Protein AF-G2XR52-F1 (afdb_monomer_lite)

Sequence (546 aa):
MTPSVKWSLILARSWLENIRIEQNISEVIPERKASGWLASLTGTSASAENSAPSESFQTYQFRGRNETRQLAGLLHFAKKLKWPHLDELNAKVSSNDIYISDSIQNTPSTGTPMSASTQKTSYFMSQRPIPRRGLSRSTQRMSALINSSGWLSNSYISGLMLPGEGLSHFLISTLLENDDAAVEKLGDEANLYGGFVFGQRSFWSTACIIGRVLAAGRNSSECMGWISSDVKPRGISGEAWLTNEAIDATTEIPRILQKADVERDGSVIGGADPLSILPGDFVAVYDPPTLHPPSITFESLDLFAVDSDETTPTEEEPTPQTEITTVPSIKTYSAMMRFLLSLDGDDKKEINVALTHDVHFVTAHPCVKSHSIEVLKSPTSPLFQQNGDESGQIPNPNMGHPLHKAFTYAIIPLHHILTSPASKSLSSLLVSPPRSPVEGGYSATIQASTHTTTSNIPKVLVIDCASTMLPPSPLDETDVDLNVDAEGEIGIVERKKEFGSDAEMLVRALCAERGWNALISRRRRSCLACAIREAGAIGWGVVIRV

Secondary structure (DSSP, 8-state):
--HHHHHHHHHHHHHHHHEEEEEEE----------SGGGGG----------------EEEEEEESSHHHHHHHHHHHHHHHT-TTHHHHHHHHHHT--------S---TTSS---SS-SS--SS---PPPPPTTS-TTTTS--EETTSSSHHHHHHHHT---SSTHHHHHHHHHHHHT-HHHHHHH-SEE-TTSEEEETTEEEEETTSHHHHHHTTSTT-EEETTEEEESPPPBT--SSEEEEE--EES--SPPGGG-HHHHHHHHSTTTT--GGG--GGGEEE------SSPPEEEEEEEEEEE-----------PPPP--------PPPEEEEEEEEEEE-TTSPPEEEEEE--EE--EEEPPP-PPPS-------TTSHHHHH--S-------TT---EEETT-EEEE--HHHHHHS-TTS-HHHHHH-PPPPPSSSS-----EE-S--TTS-PPEEEEEE------PPPP--S----EEE-TT--EEE---------HHHHHHHHHHHHHT--EEEE-TTTS-HHHHHHHHHHHT--EEEE-

Radius of gyration: 28.71 Å; chains: 1; bounding box: 86×60×78 Å

Organism: Botryotinia fuckeliana (strain T4) (NCBI:txid999810)

pLDDT: mean 70.59, std 22.81, range [24.73, 97.12]

Structure (mmCIF, N/CA/C/O backbone):
data_AF-G2XR52-F1
#
_entry.id   AF-G2XR52-F1
#
loop_
_atom_site.group_PDB
_atom_site.id
_atom_site.type_symbol
_atom_site.label_atom_id
_atom_site.label_alt_id
_atom_site.label_comp_id
_atom_site.label_asym_id
_atom_site.label_entity_id
_atom_site.label_seq_id
_atom_site.pdbx_PDB_ins_code
_atom_site.Cartn_x
_atom_site.Cartn_y
_atom_site.Cartn_z
_atom_site.occupancy
_atom_site.B_iso_or_equiv
_atom_site.auth_seq_id
_atom_site.auth_comp_id
_atom_site.auth_asym_id
_atom_site.auth_atom_id
_atom_site.pdbx_PDB_model_num
ATOM 1 N N . MET A 1 1 ? -31.732 -12.726 -11.635 1.00 70.75 1 MET A N 1
ATOM 2 C CA . MET A 1 1 ? -31.763 -12.003 -10.340 1.00 70.75 1 MET A CA 1
ATOM 3 C C . MET A 1 1 ? -31.241 -10.594 -10.528 1.00 70.75 1 MET A C 1
ATOM 5 O O . MET A 1 1 ? -30.171 -10.437 -11.111 1.00 70.75 1 MET A O 1
ATOM 9 N N . THR A 1 2 ? -31.967 -9.597 -10.030 1.00 87.50 2 THR A N 1
ATOM 10 C CA . THR A 1 2 ? -31.482 -8.212 -9.960 1.00 87.50 2 THR A CA 1
ATOM 11 C C . THR A 1 2 ? -30.333 -8.096 -8.942 1.00 87.50 2 THR A C 1
ATOM 13 O O . THR A 1 2 ? -30.221 -8.951 -8.056 1.00 87.50 2 THR A O 1
ATOM 16 N N . PRO A 1 3 ? -29.466 -7.068 -9.033 1.00 79.12 3 PRO A N 1
ATOM 17 C CA . PRO A 1 3 ? -28.397 -6.841 -8.055 1.00 79.12 3 PRO A CA 1
ATOM 18 C C . PRO A 1 3 ? -28.908 -6.735 -6.614 1.00 79.12 3 PRO A C 1
ATOM 20 O O . PRO A 1 3 ? -28.321 -7.330 -5.719 1.00 79.12 3 PRO A O 1
ATOM 23 N N . SER A 1 4 ? -30.041 -6.056 -6.407 1.00 78.19 4 SER A N 1
ATOM 24 C CA . SER A 1 4 ? -30.694 -5.944 -5.096 1.00 78.19 4 SER A CA 1
ATOM 25 C C . SER A 1 4 ? -31.020 -7.320 -4.508 1.00 78.19 4 SER A C 1
ATOM 27 O O . SER A 1 4 ? -30.612 -7.616 -3.392 1.00 78.19 4 SER A O 1
ATOM 29 N N . VAL A 1 5 ? -31.635 -8.209 -5.295 1.00 83.81 5 VAL A N 1
ATOM 30 C CA . VAL A 1 5 ? -31.990 -9.555 -4.826 1.00 83.81 5 VAL A CA 1
ATOM 31 C C . VAL A 1 5 ? -30.742 -10.392 -4.516 1.00 83.81 5 VAL A C 1
ATOM 33 O O . VAL A 1 5 ? -30.744 -11.158 -3.557 1.00 83.81 5 VAL A O 1
ATOM 36 N N . LYS A 1 6 ? -29.642 -10.222 -5.266 1.00 82.94 6 LYS A N 1
ATOM 37 C CA . LYS A 1 6 ? -28.360 -10.878 -4.940 1.00 82.94 6 LYS A CA 1
ATOM 38 C C . LYS A 1 6 ? -27.809 -10.407 -3.595 1.00 82.94 6 LYS A C 1
ATOM 40 O O . LYS A 1 6 ? -27.413 -11.244 -2.791 1.00 82.94 6 LYS A O 1
ATOM 45 N N . TRP A 1 7 ? -27.818 -9.101 -3.339 1.00 79.62 7 TRP A N 1
ATOM 46 C CA . TRP A 1 7 ? -27.346 -8.541 -2.073 1.00 79.62 7 TRP A CA 1
ATOM 47 C C . TRP A 1 7 ? -28.211 -8.953 -0.886 1.00 79.62 7 TRP A C 1
ATOM 49 O O . TRP A 1 7 ? -27.663 -9.327 0.146 1.00 79.62 7 TRP A O 1
ATOM 59 N N . SER A 1 8 ? -29.536 -8.983 -1.042 1.00 83.50 8 SER A N 1
ATOM 60 C CA . SER A 1 8 ? -30.436 -9.501 -0.006 1.00 83.50 8 SER A CA 1
ATOM 61 C C . SER A 1 8 ? -30.152 -10.968 0.320 1.00 83.50 8 SER A C 1
ATOM 63 O O . SER A 1 8 ? -30.125 -11.327 1.494 1.00 83.50 8 SER A O 1
ATOM 65 N N . LEU A 1 9 ? -29.883 -11.813 -0.687 1.00 88.31 9 LEU A N 1
ATOM 66 C CA . LEU A 1 9 ? -29.498 -13.207 -0.438 1.00 88.31 9 LEU A CA 1
ATOM 67 C C . LEU A 1 9 ? -28.139 -13.328 0.258 1.00 88.31 9 LEU A C 1
ATOM 69 O O . LEU A 1 9 ? -27.997 -14.165 1.144 1.00 88.31 9 LEU A O 1
ATOM 73 N N . ILE A 1 10 ? -27.151 -12.511 -0.121 1.00 86.12 10 ILE A N 1
ATOM 74 C CA . ILE A 1 10 ? -25.840 -12.493 0.546 1.00 86.12 10 ILE A CA 1
ATOM 75 C C . ILE A 1 10 ? -26.006 -12.086 2.010 1.00 86.12 10 ILE A C 1
ATOM 77 O O . ILE A 1 10 ? -25.497 -12.779 2.881 1.00 86.12 10 ILE A O 1
ATOM 81 N N . LEU A 1 11 ? -26.765 -11.024 2.289 1.00 84.88 11 LEU A N 1
ATOM 82 C CA . LEU A 1 11 ? -27.032 -10.572 3.652 1.00 84.88 11 LEU A CA 1
ATOM 83 C C . LEU A 1 11 ? -27.743 -11.651 4.477 1.00 84.88 11 LEU A C 1
ATOM 85 O O . LEU A 1 11 ? -27.302 -11.963 5.580 1.00 84.88 11 LEU A O 1
ATOM 89 N N . ALA A 1 12 ? -28.806 -12.251 3.933 1.00 87.00 12 ALA A N 1
ATOM 90 C CA . ALA A 1 12 ? -29.543 -13.321 4.603 1.00 87.00 12 ALA A CA 1
ATOM 91 C C . ALA A 1 12 ? -28.641 -14.526 4.899 1.00 87.00 12 ALA A C 1
ATOM 93 O O . ALA A 1 12 ? -28.694 -15.088 5.991 1.00 87.00 12 ALA A O 1
ATOM 94 N N . ARG A 1 13 ? -27.770 -14.894 3.955 1.00 88.50 13 ARG A N 1
ATOM 95 C CA . ARG A 1 13 ? -26.786 -15.960 4.145 1.00 88.50 13 ARG A CA 1
ATOM 96 C C . ARG A 1 13 ? -25.768 -15.605 5.229 1.00 88.50 13 ARG A C 1
ATOM 98 O O . ARG A 1 13 ? -25.577 -16.407 6.135 1.00 88.50 13 ARG A O 1
ATOM 105 N N . SER A 1 14 ? -25.169 -14.415 5.179 1.00 85.31 14 SER A N 1
ATOM 106 C CA . SER A 1 14 ? -24.227 -13.946 6.203 1.00 85.31 14 SER A CA 1
ATOM 107 C C . SER A 1 14 ? -24.864 -13.937 7.593 1.00 85.31 14 SER A C 1
ATOM 109 O O . SER A 1 14 ? -24.228 -14.362 8.555 1.00 85.31 14 SER A O 1
ATOM 111 N N . TRP A 1 15 ? -26.126 -13.512 7.697 1.00 86.38 15 TRP A N 1
ATOM 112 C CA . TRP A 1 15 ? -26.891 -13.537 8.941 1.00 86.38 15 TRP A CA 1
ATOM 113 C C . TRP A 1 15 ? -27.105 -14.974 9.433 1.00 86.38 15 TRP A C 1
ATOM 115 O O . TRP A 1 15 ? -26.750 -15.300 10.562 1.00 86.38 15 TRP A O 1
ATOM 125 N N . LEU A 1 16 ? -27.594 -15.868 8.568 1.00 88.19 16 LEU A N 1
ATOM 126 C CA . LEU A 1 16 ? -27.840 -17.271 8.912 1.00 88.19 16 LEU A CA 1
ATOM 127 C C . LEU A 1 16 ? -26.572 -18.044 9.265 1.00 88.19 16 LEU A C 1
ATOM 129 O O . LEU A 1 16 ? -26.666 -19.007 10.020 1.00 88.19 16 LEU A O 1
ATOM 133 N N . GLU A 1 17 ? -25.417 -17.680 8.713 1.00 88.75 17 GLU A N 1
ATOM 134 C CA . GLU A 1 17 ? -24.132 -18.325 8.995 1.00 88.75 17 GLU A CA 1
ATOM 135 C C . GLU A 1 17 ? -23.504 -17.814 10.295 1.00 88.75 17 GLU A C 1
ATOM 137 O O . GLU A 1 17 ? -22.898 -18.609 11.017 1.00 88.75 17 GLU A O 1
ATOM 142 N N . ASN A 1 18 ? -23.673 -16.528 10.624 1.00 85.94 18 ASN A N 1
ATOM 143 C CA . ASN A 1 18 ? -22.926 -15.884 11.705 1.00 85.94 18 ASN A CA 1
ATOM 144 C C . ASN A 1 18 ? -23.754 -15.522 12.939 1.00 85.94 18 ASN A C 1
ATOM 146 O O . ASN A 1 18 ? -23.160 -15.351 13.997 1.00 85.94 18 ASN A O 1
ATOM 150 N N . ILE A 1 19 ? -25.085 -15.460 12.859 1.00 85.00 19 ILE A N 1
ATOM 151 C CA . ILE A 1 19 ? -25.936 -15.044 13.982 1.00 85.00 19 ILE A CA 1
ATOM 152 C C . ILE A 1 19 ? -26.713 -16.238 14.544 1.00 85.00 19 ILE A C 1
ATOM 154 O O . ILE A 1 19 ? -27.246 -17.088 13.821 1.00 85.00 19 ILE A O 1
ATOM 158 N N . ARG A 1 20 ? -26.749 -16.340 15.871 1.00 84.81 20 ARG A N 1
ATOM 159 C CA . ARG A 1 20 ? -27.613 -17.257 16.623 1.00 84.81 20 ARG A CA 1
ATOM 160 C C . ARG A 1 20 ? -28.596 -16.458 17.469 1.00 84.81 20 ARG A C 1
ATOM 162 O O . ARG A 1 20 ? -28.281 -15.354 17.900 1.00 84.81 20 ARG A O 1
ATOM 169 N N . ILE A 1 21 ? -29.771 -17.037 17.683 1.00 82.75 21 ILE A N 1
ATOM 170 C CA . ILE A 1 21 ? -30.800 -16.482 18.557 1.00 82.75 21 ILE A CA 1
ATOM 171 C C . ILE A 1 21 ? -30.798 -17.328 19.827 1.00 82.75 21 ILE A C 1
ATOM 173 O O . ILE A 1 21 ? -31.012 -18.538 19.758 1.00 82.75 21 ILE A O 1
ATOM 177 N N . GLU A 1 22 ? -30.520 -16.705 20.962 1.00 79.44 22 GLU A N 1
ATOM 178 C CA . GLU A 1 22 ? -30.627 -17.305 22.288 1.00 79.44 22 GLU A CA 1
ATOM 179 C C . GLU A 1 22 ? -31.930 -16.818 22.933 1.00 79.44 22 GLU A C 1
ATOM 181 O O . GLU A 1 22 ? -32.318 -15.663 22.784 1.00 79.44 22 GLU A O 1
ATOM 186 N N . GLN A 1 23 ? -32.651 -17.711 23.605 1.00 75.62 23 GLN A N 1
ATOM 187 C CA . GLN A 1 23 ? -33.900 -17.385 24.287 1.00 75.62 23 GLN A CA 1
ATOM 188 C C . GLN A 1 23 ? -33.631 -17.401 25.789 1.00 75.62 23 GLN A C 1
ATOM 190 O O . GLN A 1 23 ? -33.342 -18.462 26.341 1.00 75.62 23 GLN A O 1
ATOM 195 N N . ASN A 1 24 ? -33.722 -16.243 26.439 1.00 62.50 24 ASN A N 1
ATOM 196 C CA . ASN A 1 24 ? -33.614 -16.146 27.890 1.00 62.50 24 ASN A CA 1
ATOM 197 C C . ASN A 1 24 ? -35.012 -16.083 28.509 1.00 62.50 24 ASN A C 1
ATOM 199 O O . ASN A 1 24 ? -35.840 -15.242 28.153 1.00 62.50 24 ASN A O 1
ATOM 203 N N . ILE A 1 25 ? -35.269 -17.003 29.438 1.00 53.84 25 ILE A N 1
ATOM 204 C CA . ILE A 1 25 ? -36.443 -16.990 30.309 1.00 53.84 25 ILE A CA 1
ATOM 205 C C . ILE A 1 25 ? -35.952 -16.447 31.648 1.00 53.84 25 ILE A C 1
ATOM 207 O O . ILE A 1 25 ? -35.293 -17.160 32.402 1.00 53.84 25 ILE A O 1
ATOM 211 N N . SER A 1 26 ? -36.204 -15.171 31.918 1.00 52.06 26 SER A N 1
ATOM 212 C CA . SER A 1 26 ? -35.801 -14.560 33.184 1.00 52.06 26 SER A CA 1
ATOM 213 C C . SER A 1 26 ? -36.788 -14.947 34.289 1.00 52.06 26 SER A C 1
ATOM 215 O O . SER A 1 26 ? -37.904 -14.433 34.327 1.00 52.06 26 SER A O 1
ATOM 217 N N . GLU A 1 27 ? -36.382 -15.823 35.212 1.00 39.00 27 GLU A N 1
ATOM 218 C CA . GLU A 1 27 ? -36.979 -15.865 36.552 1.00 39.00 27 GLU A CA 1
ATOM 219 C C . GLU A 1 27 ? -36.412 -14.692 37.362 1.00 39.00 27 GLU A C 1
ATOM 221 O O . GLU A 1 27 ? -35.198 -14.500 37.444 1.00 39.00 27 GLU A O 1
ATOM 226 N N . VAL A 1 28 ? -37.290 -13.858 37.923 1.00 39.50 28 VAL A N 1
ATOM 227 C CA . VAL A 1 28 ? -36.902 -12.662 38.680 1.00 39.50 28 VAL A CA 1
ATOM 228 C C . VAL A 1 28 ? -36.190 -13.083 39.970 1.00 39.50 28 VAL A C 1
ATOM 230 O O . VAL A 1 28 ? -36.833 -13.449 40.950 1.00 39.50 28 VAL A O 1
ATOM 233 N N . ILE A 1 29 ? -34.861 -12.990 39.987 1.00 34.88 29 ILE A N 1
ATOM 234 C CA . ILE A 1 29 ? -34.048 -12.993 41.210 1.00 34.88 29 ILE A CA 1
ATOM 235 C C . ILE A 1 29 ? -33.383 -11.612 41.309 1.00 34.88 29 ILE A C 1
ATOM 237 O O . ILE A 1 29 ? -32.763 -11.177 40.334 1.00 34.88 29 ILE A O 1
ATOM 241 N N . PRO A 1 30 ? -33.503 -10.892 42.440 1.00 37.56 30 PRO A N 1
ATOM 242 C CA . PRO A 1 30 ? -32.928 -9.563 42.564 1.00 37.56 30 PRO A CA 1
ATOM 243 C C . PRO A 1 30 ? -31.399 -9.634 42.705 1.00 37.56 30 PRO A C 1
ATOM 245 O O . PRO A 1 30 ? -30.863 -10.331 43.561 1.00 37.56 30 PRO A O 1
ATOM 248 N N . GLU A 1 31 ? -30.743 -8.866 41.837 1.00 41.34 31 GLU A N 1
ATOM 249 C CA . GLU A 1 31 ? -29.370 -8.351 41.886 1.00 41.34 31 GLU A CA 1
ATOM 250 C C . GLU A 1 31 ? -28.187 -9.327 42.048 1.00 41.34 31 GLU A C 1
ATOM 252 O O . GLU A 1 31 ? -27.734 -9.672 43.138 1.00 41.34 31 GLU A O 1
ATOM 257 N N . ARG A 1 32 ? -27.486 -9.524 40.928 1.00 29.38 32 ARG A N 1
ATOM 258 C CA . ARG A 1 32 ? -26.063 -9.164 40.846 1.00 29.38 32 ARG A CA 1
ATOM 259 C C . ARG A 1 32 ? -25.880 -8.270 39.626 1.00 29.38 32 ARG A C 1
ATOM 261 O O . ARG A 1 32 ? -26.318 -8.641 38.542 1.00 29.38 32 ARG A O 1
ATOM 268 N N . LYS A 1 33 ? -25.229 -7.113 39.789 1.00 36.22 33 LYS A N 1
ATOM 269 C CA . LYS A 1 33 ? -24.709 -6.329 38.659 1.00 36.22 33 LYS A CA 1
ATOM 270 C C . LYS A 1 33 ? -23.810 -7.252 37.836 1.00 36.22 33 LYS A C 1
ATOM 272 O O . LYS A 1 33 ? -22.707 -7.573 38.270 1.00 36.22 33 LYS A O 1
ATOM 277 N N . ALA A 1 34 ? -24.293 -7.711 36.688 1.00 34.66 34 ALA A N 1
ATOM 278 C CA . ALA A 1 34 ? -23.449 -8.365 35.706 1.00 34.66 34 ALA A CA 1
ATOM 279 C C . ALA A 1 34 ? -22.608 -7.267 35.043 1.00 34.66 34 ALA A C 1
ATOM 281 O O . ALA A 1 34 ? -23.052 -6.610 34.109 1.00 34.66 34 ALA A O 1
ATOM 282 N N . SER A 1 35 ? -21.422 -7.005 35.589 1.00 39.59 35 SER A N 1
ATOM 283 C CA . SER A 1 35 ? -20.386 -6.244 34.894 1.00 39.59 35 SER A CA 1
ATOM 284 C C . SER A 1 35 ? -19.728 -7.179 33.879 1.00 39.59 35 SER A C 1
ATOM 286 O O . SER A 1 35 ? -19.023 -8.110 34.269 1.00 39.59 35 SER A O 1
ATOM 288 N N . GLY A 1 36 ? -20.038 -6.983 32.601 1.00 38.69 36 GLY A N 1
ATOM 289 C CA . GLY A 1 36 ? -19.433 -7.698 31.479 1.00 38.69 36 GLY A CA 1
ATOM 290 C C . GLY A 1 36 ? -20.277 -7.541 30.215 1.00 38.69 36 GLY A C 1
ATOM 291 O O . GLY A 1 36 ? -21.493 -7.385 30.300 1.00 38.69 36 GLY A O 1
ATOM 292 N N . TRP A 1 37 ? -19.656 -7.610 29.039 1.00 51.69 37 TRP A N 1
ATOM 293 C CA . TRP A 1 37 ? -20.277 -7.418 27.713 1.00 51.69 37 TRP A CA 1
ATOM 294 C C . TRP A 1 37 ? -21.573 -8.213 27.442 1.00 51.69 37 TRP A C 1
ATOM 296 O O . TRP A 1 37 ? -22.392 -7.791 26.630 1.00 51.69 37 TRP A O 1
ATOM 306 N N . LEU A 1 38 ? -21.808 -9.335 28.141 1.00 38.81 38 LEU A N 1
ATOM 307 C CA . LEU A 1 38 ? -23.074 -10.079 28.072 1.00 38.81 38 LEU A CA 1
ATOM 308 C C . LEU A 1 38 ? -24.272 -9.234 28.530 1.00 38.81 38 LEU A C 1
ATOM 310 O O . LEU A 1 38 ? -25.384 -9.492 28.078 1.00 38.81 38 LEU A O 1
ATOM 314 N N . ALA A 1 39 ? -24.046 -8.238 29.394 1.00 40.56 39 ALA A N 1
ATOM 315 C CA . ALA A 1 39 ? -25.048 -7.280 29.849 1.00 40.56 39 ALA A CA 1
ATOM 316 C C . ALA A 1 39 ? -25.360 -6.199 28.797 1.00 40.56 39 ALA A C 1
ATOM 318 O O . ALA A 1 39 ? -26.479 -5.709 28.759 1.00 40.56 39 ALA A O 1
ATOM 319 N N . SER A 1 40 ? -24.425 -5.883 27.898 1.00 41.00 40 SER A N 1
ATOM 320 C CA . SER A 1 40 ? -24.565 -4.835 26.866 1.00 41.00 40 SER A CA 1
ATOM 321 C C . SER A 1 40 ? -25.171 -5.350 25.549 1.00 41.00 40 SER A C 1
ATOM 323 O O . SER A 1 40 ? -25.030 -4.751 24.490 1.00 41.00 40 SER A O 1
ATOM 325 N N . LEU A 1 41 ? -25.772 -6.540 25.608 1.00 38.62 41 LEU A N 1
ATOM 326 C CA . LEU A 1 41 ? -26.621 -7.132 24.571 1.00 38.62 41 LEU A CA 1
ATOM 327 C C . LEU A 1 41 ? -28.065 -7.285 25.076 1.00 38.62 41 LEU A C 1
ATOM 329 O O . LEU A 1 41 ? -28.880 -7.951 24.432 1.00 38.62 41 LEU A O 1
ATOM 333 N N . THR A 1 42 ? -28.356 -6.797 26.288 1.00 44.31 42 THR A N 1
ATOM 334 C CA . THR A 1 42 ? -29.577 -7.169 27.012 1.00 44.31 42 THR A CA 1
ATOM 335 C C . THR A 1 42 ? -30.766 -6.289 26.697 1.00 44.31 42 THR A C 1
ATOM 337 O O . THR A 1 42 ? -31.868 -6.683 27.073 1.00 44.31 42 THR A O 1
ATOM 340 N N . GLY A 1 43 ? -30.602 -5.158 25.997 1.00 37.62 43 GLY A N 1
ATOM 341 C CA . GLY A 1 43 ? -31.727 -4.326 25.561 1.00 37.62 43 GLY A CA 1
ATOM 342 C C . GLY A 1 43 ? -32.784 -4.101 26.651 1.00 37.62 43 GLY A C 1
ATOM 343 O O . GLY A 1 43 ? -33.978 -4.058 26.350 1.00 37.62 43 GLY A O 1
ATOM 344 N N . THR A 1 44 ? -32.388 -4.042 27.930 1.00 35.88 44 THR A N 1
ATOM 345 C CA . THR A 1 44 ? -33.346 -3.933 29.029 1.00 35.88 44 THR A CA 1
ATOM 346 C C . THR A 1 44 ? -33.806 -2.489 29.122 1.00 35.88 44 THR A C 1
ATOM 348 O O . THR A 1 44 ? -33.178 -1.658 29.777 1.00 35.88 44 THR A O 1
ATOM 351 N N . SER A 1 45 ? -34.927 -2.184 28.476 1.00 32.16 45 SER A N 1
ATOM 352 C CA . SER A 1 45 ? -35.715 -0.991 28.756 1.00 32.16 45 SER A CA 1
ATOM 353 C C . SER A 1 45 ? -36.307 -1.111 30.163 1.00 32.16 45 SER A C 1
ATOM 355 O O . SER A 1 45 ? -37.414 -1.619 30.342 1.00 32.16 45 SER A O 1
ATOM 357 N N . ALA A 1 46 ? -35.585 -0.655 31.184 1.00 30.33 46 ALA A N 1
ATOM 358 C CA . ALA A 1 46 ? -36.197 -0.369 32.474 1.00 30.33 46 ALA A CA 1
ATOM 359 C C . ALA A 1 46 ? -36.924 0.984 32.380 1.00 30.33 46 ALA A C 1
ATOM 361 O O . ALA A 1 46 ? -36.455 2.000 32.887 1.00 30.33 46 ALA A O 1
ATOM 362 N N . SER A 1 47 ? -38.077 1.006 31.706 1.00 30.55 47 SER A N 1
ATOM 363 C CA . SER A 1 47 ? -39.078 2.049 31.928 1.00 30.55 47 SER A CA 1
ATOM 364 C C . SER A 1 47 ? -39.661 1.817 33.318 1.00 30.55 47 SER A C 1
ATOM 366 O O . SER A 1 47 ? -40.568 1.009 33.504 1.00 30.55 47 SER A O 1
ATOM 368 N N . ALA A 1 48 ? -39.083 2.472 34.319 1.00 33.28 48 ALA A N 1
ATOM 369 C CA . ALA A 1 48 ? -39.597 2.443 35.675 1.00 33.28 48 ALA A CA 1
ATOM 370 C C . ALA A 1 48 ? -40.797 3.392 35.802 1.00 33.28 48 ALA A C 1
ATOM 372 O O . ALA A 1 48 ? -40.647 4.485 36.330 1.00 33.28 48 ALA A O 1
ATOM 373 N N . GLU A 1 49 ? -41.984 2.963 35.361 1.00 32.38 49 GLU A N 1
ATOM 374 C CA . GLU A 1 49 ? -43.253 3.497 35.875 1.00 32.38 49 GLU A CA 1
ATOM 375 C C . GLU A 1 49 ? -44.287 2.370 36.091 1.00 32.38 49 GLU A C 1
ATOM 377 O O . GLU A 1 49 ? -44.856 1.814 35.160 1.00 32.38 49 GLU A O 1
ATOM 382 N N . ASN A 1 50 ? -44.496 2.065 37.378 1.00 33.84 50 ASN A N 1
ATOM 383 C CA . ASN A 1 50 ? -45.709 1.586 38.058 1.00 33.84 50 ASN A CA 1
ATOM 384 C C . ASN A 1 50 ? -46.471 0.314 37.590 1.00 33.84 50 ASN A C 1
ATOM 386 O O . ASN A 1 50 ? -47.363 0.346 36.754 1.00 33.84 50 ASN A O 1
ATOM 390 N N . SER A 1 51 ? -46.221 -0.763 38.357 1.00 40.56 51 SER A N 1
ATOM 391 C CA . SER A 1 51 ? -47.159 -1.746 38.961 1.00 40.56 51 SER A CA 1
ATOM 392 C C . SER A 1 51 ? -48.191 -2.537 38.121 1.00 40.56 51 SER A C 1
ATOM 394 O O . SER A 1 51 ? -49.249 -2.002 37.806 1.00 40.56 51 SER A O 1
ATOM 396 N N . ALA A 1 52 ? -47.970 -3.862 37.972 1.00 31.55 52 ALA A N 1
ATOM 397 C CA . ALA A 1 52 ? -48.941 -4.991 38.056 1.00 31.55 52 ALA A CA 1
ATOM 398 C C . ALA A 1 52 ? -48.220 -6.360 37.815 1.00 31.55 52 ALA A C 1
ATOM 400 O O . ALA A 1 52 ? -47.091 -6.340 37.327 1.00 31.55 52 ALA A O 1
ATOM 401 N N . PRO A 1 53 ? -48.773 -7.540 38.197 1.00 42.28 53 PRO A N 1
ATOM 402 C CA . PRO A 1 53 ? -47.978 -8.749 38.446 1.00 42.28 53 PRO A CA 1
ATOM 403 C C . PRO A 1 53 ? -47.664 -9.598 37.199 1.00 42.28 53 PRO A C 1
ATOM 405 O O . PRO A 1 53 ? -48.551 -9.965 36.439 1.00 42.28 53 PRO A O 1
ATOM 408 N N . SER A 1 54 ? -46.380 -9.959 37.095 1.00 48.78 54 SER A N 1
ATOM 409 C CA . SER A 1 54 ? -45.786 -11.173 36.505 1.00 48.78 54 SER A CA 1
ATOM 410 C C . SER A 1 54 ? -46.394 -11.749 35.214 1.00 48.78 54 SER A C 1
ATOM 412 O O . SER A 1 54 ? -47.104 -12.753 35.253 1.00 48.78 54 SER A O 1
ATOM 414 N N . GLU A 1 55 ? -45.958 -11.226 34.068 1.00 41.81 55 GLU A N 1
ATOM 415 C CA . GLU A 1 55 ? -45.797 -12.030 32.852 1.00 41.81 55 GLU A CA 1
ATOM 416 C C . GLU A 1 55 ? -44.299 -12.255 32.616 1.00 41.81 55 GLU A C 1
ATOM 418 O O . GLU A 1 55 ? -43.495 -11.323 32.665 1.00 41.81 55 GLU A O 1
ATOM 423 N N . SER A 1 56 ? -43.898 -13.510 32.413 1.00 46.41 56 SER A N 1
ATOM 424 C CA . SER A 1 56 ? -42.533 -13.853 32.020 1.00 46.41 56 SER A CA 1
ATOM 425 C C . SER A 1 56 ? -42.280 -13.319 30.609 1.00 46.41 56 SER A C 1
ATOM 427 O O . SER A 1 56 ? -42.697 -13.940 29.629 1.00 46.41 56 SER A O 1
ATOM 429 N N . PHE A 1 57 ? -41.620 -12.169 30.484 1.00 51.06 57 PHE A N 1
ATOM 430 C CA . PHE A 1 57 ? -41.198 -11.669 29.180 1.00 51.06 57 PHE A CA 1
ATOM 431 C C . PHE A 1 57 ? -40.088 -12.566 28.640 1.00 51.06 57 PHE A C 1
ATOM 433 O O . PHE A 1 57 ? -39.038 -12.744 29.257 1.00 51.06 57 PHE A O 1
ATOM 440 N N . GLN A 1 58 ? -40.352 -13.172 27.490 1.00 58.41 58 GLN A N 1
ATOM 441 C CA . GLN A 1 58 ? -39.387 -14.002 26.798 1.00 58.41 58 GLN A CA 1
ATOM 442 C C . GLN A 1 58 ? -38.485 -13.093 25.965 1.00 58.41 58 GLN A C 1
ATOM 444 O O . GLN A 1 58 ? -38.908 -12.565 24.936 1.00 58.41 58 GLN A O 1
ATOM 449 N N . THR A 1 59 ? -37.253 -12.887 26.422 1.00 66.88 59 THR A N 1
ATOM 450 C CA . THR A 1 59 ? -36.299 -12.015 25.730 1.00 66.88 59 THR A CA 1
ATOM 451 C C . THR A 1 59 ? -35.457 -12.854 24.773 1.00 66.88 59 THR A C 1
ATOM 453 O O . THR A 1 59 ? -34.782 -13.802 25.180 1.00 66.88 59 THR A O 1
ATOM 456 N N . TYR A 1 60 ? -35.504 -12.515 23.484 1.00 69.25 60 TYR A N 1
ATOM 457 C CA . TYR A 1 60 ? -34.644 -13.107 22.459 1.00 69.25 60 TYR A CA 1
ATOM 458 C C . TYR A 1 60 ? -33.375 -12.269 22.304 1.00 69.25 60 TYR A C 1
ATOM 460 O O . TYR A 1 60 ? -33.450 -11.057 22.117 1.00 69.25 60 TYR A O 1
ATOM 468 N N . GLN A 1 61 ? -32.219 -12.921 22.348 1.00 67.62 61 GLN A N 1
ATOM 469 C CA . GLN A 1 61 ? -30.904 -12.302 22.235 1.00 67.62 61 GLN A CA 1
ATOM 470 C C . GLN A 1 61 ? -30.225 -12.749 20.941 1.00 67.62 61 GLN A C 1
ATOM 472 O O . GLN A 1 61 ? -30.117 -13.942 20.658 1.00 67.62 61 GLN A O 1
ATOM 477 N N . PHE A 1 62 ? -29.744 -11.794 20.148 1.00 72.94 62 PHE A N 1
ATOM 478 C CA . PHE A 1 62 ? -28.939 -12.082 18.964 1.00 72.94 62 PHE A CA 1
ATOM 479 C C . PHE A 1 62 ? -27.468 -12.097 19.348 1.00 72.94 62 PHE A C 1
ATOM 481 O O . PHE A 1 62 ? -26.971 -11.153 19.958 1.00 72.94 62 PHE A O 1
ATOM 488 N N . ARG A 1 63 ? -26.764 -13.165 18.979 1.00 72.88 63 ARG A N 1
ATOM 489 C CA . ARG A 1 63 ? -25.362 -13.347 19.340 1.00 72.88 63 ARG A CA 1
ATOM 490 C C . ARG A 1 63 ? -24.531 -13.809 18.150 1.00 72.88 63 ARG A C 1
ATOM 492 O O . ARG A 1 63 ? -25.022 -14.560 17.301 1.00 72.88 63 ARG A O 1
ATOM 499 N N . GLY A 1 64 ? -23.274 -13.379 18.083 1.00 82.50 64 GLY A N 1
ATOM 500 C CA . GLY A 1 64 ? -22.336 -13.869 17.081 1.00 82.50 64 GLY A CA 1
ATOM 501 C C . GLY A 1 64 ? -21.983 -15.329 17.360 1.00 82.50 64 GLY A C 1
ATOM 502 O O . GLY A 1 64 ? -21.734 -15.731 18.494 1.00 82.50 64 GLY A O 1
ATOM 503 N N . ARG A 1 65 ? -21.947 -16.168 16.328 1.00 85.56 65 ARG A N 1
ATOM 504 C CA . ARG A 1 65 ? -21.542 -17.577 16.461 1.00 85.56 65 ARG A CA 1
ATOM 505 C C . ARG A 1 65 ? -20.036 -17.747 16.606 1.00 85.56 65 ARG A C 1
ATOM 507 O O . ARG A 1 65 ? -19.590 -18.724 17.190 1.00 85.56 65 ARG A O 1
ATOM 514 N N . ASN A 1 66 ? -19.264 -16.815 16.047 1.00 87.94 66 ASN A N 1
ATOM 515 C CA . ASN A 1 66 ? -17.812 -16.919 15.901 1.00 87.94 66 ASN A CA 1
ATOM 516 C C . ASN A 1 66 ? -17.060 -15.820 16.673 1.00 87.94 66 ASN A C 1
ATOM 518 O O . ASN A 1 66 ? -15.981 -15.412 16.251 1.00 87.94 66 ASN A O 1
ATOM 522 N N . GLU A 1 67 ? -17.611 -15.332 17.785 1.00 84.81 67 GLU A N 1
ATOM 523 C CA . GLU A 1 67 ? -17.084 -14.184 18.544 1.00 84.81 67 GLU A CA 1
ATOM 524 C C . GLU A 1 67 ? -15.624 -14.373 18.954 1.00 84.81 67 GLU A C 1
ATOM 526 O O . GLU A 1 67 ? -14.789 -13.530 18.650 1.00 84.81 67 GLU A O 1
ATOM 531 N N . THR A 1 68 ? -15.271 -15.526 19.531 1.00 87.75 68 THR A N 1
ATOM 532 C CA . THR A 1 68 ? -13.884 -15.839 19.915 1.00 87.75 68 THR A CA 1
ATOM 533 C C . THR A 1 68 ? -12.917 -15.723 18.735 1.00 87.75 68 THR A C 1
ATOM 535 O O . THR A 1 68 ? -11.801 -15.232 18.889 1.00 87.75 68 THR A O 1
ATOM 538 N N . ARG A 1 69 ? -13.350 -16.127 17.532 1.00 90.38 69 ARG A N 1
ATOM 539 C CA . ARG A 1 69 ? -12.548 -15.991 16.310 1.00 90.38 69 ARG A CA 1
ATOM 540 C C . ARG A 1 69 ? -12.401 -14.524 15.903 1.00 90.38 69 ARG A C 1
ATOM 542 O O . ARG A 1 69 ? -11.310 -14.135 15.499 1.00 90.38 69 ARG A O 1
ATOM 549 N N . GLN A 1 70 ? -13.462 -13.723 16.020 1.00 90.50 70 GLN A N 1
ATOM 550 C CA . GLN A 1 70 ? -13.404 -12.289 15.717 1.00 90.50 70 GLN A CA 1
ATOM 551 C C . GLN A 1 70 ? -12.506 -11.543 16.704 1.00 90.50 70 GLN A C 1
ATOM 553 O O . GLN A 1 70 ? -11.667 -10.750 16.283 1.00 90.50 70 GLN A O 1
ATOM 558 N N . LEU A 1 71 ? -12.591 -11.860 17.995 1.00 90.69 71 LEU A N 1
ATOM 559 C CA . LEU A 1 71 ? -11.720 -11.293 19.025 1.00 90.69 71 LEU A CA 1
ATOM 560 C C . LEU A 1 71 ? -10.253 -11.664 18.805 1.00 90.69 71 LEU A C 1
ATOM 562 O O . LEU A 1 71 ? -9.387 -10.792 18.829 1.00 90.69 71 LEU A O 1
ATOM 566 N N . ALA A 1 72 ? -9.967 -12.928 18.482 1.00 92.62 72 ALA A N 1
ATOM 567 C CA . ALA A 1 72 ? -8.621 -13.344 18.096 1.00 92.62 72 ALA A CA 1
ATOM 568 C C . ALA A 1 72 ? -8.120 -12.593 16.846 1.00 92.62 72 ALA A C 1
ATOM 570 O O . ALA A 1 72 ? -6.953 -12.202 16.781 1.00 92.62 72 ALA A O 1
ATOM 571 N N . GLY A 1 73 ? -9.002 -12.352 15.870 1.00 93.75 73 GLY A N 1
ATOM 572 C CA . GLY A 1 73 ? -8.712 -11.533 14.692 1.00 93.75 73 GLY A CA 1
ATOM 573 C C . GLY A 1 73 ? -8.400 -10.074 15.036 1.00 93.75 73 GLY A C 1
ATOM 574 O O . GLY A 1 73 ? -7.429 -9.528 14.513 1.00 93.75 73 GLY A O 1
ATOM 575 N N . LEU A 1 74 ? -9.152 -9.471 15.963 1.00 93.88 74 LEU A N 1
ATOM 576 C CA . LEU A 1 74 ? -8.945 -8.096 16.428 1.00 93.88 74 LEU A CA 1
ATOM 577 C C . LEU A 1 74 ? -7.600 -7.954 17.144 1.00 93.88 74 LEU A C 1
ATOM 579 O O . LEU A 1 74 ? -6.827 -7.049 16.836 1.00 93.88 74 LEU A O 1
ATOM 583 N N . LEU A 1 75 ? -7.274 -8.894 18.035 1.00 95.12 75 LEU A N 1
ATOM 584 C CA . LEU A 1 75 ? -5.979 -8.937 18.714 1.00 95.12 75 LEU A CA 1
ATOM 585 C C . LEU A 1 75 ? -4.823 -9.129 17.731 1.00 95.12 75 LEU A C 1
ATOM 587 O O . LEU A 1 75 ? -3.781 -8.482 17.853 1.00 95.12 75 LEU A O 1
ATOM 591 N N . HIS A 1 76 ? -4.997 -9.988 16.723 1.00 95.88 76 HIS A N 1
ATOM 592 C CA . HIS A 1 76 ? -4.000 -10.154 15.669 1.00 95.88 76 HIS A CA 1
ATOM 593 C C . HIS A 1 76 ? -3.795 -8.857 14.880 1.00 95.88 76 HIS A C 1
ATOM 595 O O . HIS A 1 76 ? -2.653 -8.469 14.630 1.00 95.88 76 HIS A O 1
ATOM 601 N N . PHE A 1 77 ? -4.884 -8.183 14.514 1.00 96.25 77 PHE A N 1
ATOM 602 C CA . PHE A 1 77 ? -4.865 -6.903 13.815 1.00 96.25 77 PHE A CA 1
ATOM 603 C C . PHE A 1 77 ? -4.138 -5.826 14.635 1.00 96.25 77 PHE A C 1
ATOM 605 O O . PHE A 1 77 ? -3.157 -5.256 14.153 1.00 96.25 77 PHE A O 1
ATOM 612 N N . ALA A 1 78 ? -4.512 -5.638 15.904 1.00 96.31 78 ALA A N 1
ATOM 613 C CA . ALA A 1 78 ? -3.864 -4.700 16.822 1.00 96.31 78 ALA A CA 1
ATOM 614 C C . ALA A 1 78 ? -2.365 -5.005 16.997 1.00 96.31 78 ALA A C 1
ATOM 616 O O . ALA A 1 78 ? -1.515 -4.118 16.872 1.00 96.31 78 ALA A O 1
ATOM 617 N N . LYS A 1 79 ? -2.009 -6.284 17.183 1.00 96.12 79 LYS A N 1
ATOM 618 C CA . LYS A 1 79 ? -0.611 -6.733 17.270 1.00 96.12 79 LYS A CA 1
ATOM 619 C C . LYS A 1 79 ? 0.172 -6.421 15.996 1.00 96.12 79 LYS A C 1
ATOM 621 O O . LYS A 1 79 ? 1.321 -5.984 16.071 1.00 96.12 79 LYS A O 1
ATOM 626 N N . LYS A 1 80 ? -0.415 -6.648 14.817 1.00 95.50 80 LYS A N 1
ATOM 627 C CA . LYS A 1 80 ? 0.237 -6.367 13.529 1.00 95.50 80 LYS A CA 1
ATOM 628 C C . LYS A 1 80 ? 0.438 -4.875 13.303 1.00 95.50 80 LYS A C 1
ATOM 630 O O . LYS A 1 80 ? 1.506 -4.499 12.821 1.00 95.50 80 LYS A O 1
ATOM 635 N N . LEU A 1 81 ? -0.517 -4.038 13.697 1.00 95.00 81 LEU A N 1
ATOM 636 C CA . LEU A 1 81 ? -0.374 -2.581 13.660 1.00 95.00 81 LEU A CA 1
ATOM 637 C C . LEU A 1 81 ? 0.555 -2.032 14.756 1.00 95.00 81 LEU A C 1
ATOM 639 O O . LEU A 1 81 ? 0.891 -0.853 14.725 1.00 95.00 81 LEU A O 1
ATOM 643 N N . LYS A 1 82 ? 1.021 -2.876 15.688 1.00 94.88 82 LYS A N 1
ATOM 644 C CA . LYS A 1 82 ? 1.780 -2.461 16.878 1.00 94.88 82 LYS A CA 1
ATOM 645 C C . LYS A 1 82 ? 1.013 -1.381 17.654 1.00 94.88 82 LYS A C 1
ATOM 647 O O . LYS A 1 82 ? 1.544 -0.307 17.935 1.00 94.88 82 LYS A O 1
ATOM 652 N N . TRP A 1 83 ? -0.264 -1.663 17.913 1.00 95.38 83 TRP A N 1
ATOM 653 C CA . TRP A 1 83 ? -1.158 -0.768 18.638 1.00 95.38 83 TRP A CA 1
ATOM 654 C C . TRP A 1 83 ? -0.585 -0.416 20.026 1.00 95.38 83 TRP A C 1
ATOM 656 O O . TRP A 1 83 ? -0.114 -1.337 20.698 1.00 95.38 83 TRP A O 1
ATOM 666 N N . PRO A 1 84 ? -0.596 0.863 20.467 1.00 93.12 84 PRO A N 1
ATOM 667 C CA . PRO A 1 84 ? 0.068 1.279 21.706 1.00 93.12 84 PRO A CA 1
ATOM 668 C C . PRO A 1 84 ? -0.436 0.558 22.962 1.00 93.12 84 PRO A C 1
ATOM 670 O O . PRO A 1 84 ? 0.378 0.089 23.750 1.00 93.12 84 PRO A O 1
ATOM 673 N N . HIS A 1 85 ? -1.754 0.411 23.120 1.00 93.00 85 HIS A N 1
ATOM 674 C CA . HIS A 1 85 ? -2.379 -0.199 24.302 1.00 93.00 85 HIS A CA 1
ATOM 675 C C . HIS A 1 85 ? -2.798 -1.660 24.057 1.00 93.00 85 HIS A C 1
ATOM 677 O O . HIS A 1 85 ? -3.883 -2.098 24.439 1.00 93.00 85 HIS A O 1
ATOM 683 N N . LEU A 1 86 ? -1.949 -2.443 23.377 1.00 93.38 86 LEU A N 1
ATOM 684 C CA . LEU A 1 86 ? -2.252 -3.846 23.059 1.00 93.38 86 LEU A CA 1
ATOM 685 C C . LEU A 1 86 ? -2.511 -4.698 24.314 1.00 93.38 86 LEU A C 1
ATOM 687 O O . LEU A 1 86 ? -3.377 -5.571 24.289 1.00 93.38 86 LEU A O 1
ATOM 691 N N . ASP A 1 87 ? -1.773 -4.461 25.398 1.00 93.62 87 ASP A N 1
ATOM 692 C CA . ASP A 1 87 ? -1.902 -5.241 26.633 1.00 93.62 87 ASP A CA 1
ATOM 693 C C . ASP A 1 87 ? -3.220 -4.957 27.361 1.00 93.62 87 ASP A C 1
ATOM 695 O O . ASP A 1 87 ? -3.866 -5.883 27.850 1.00 93.62 87 ASP A O 1
ATOM 699 N N . GLU A 1 88 ? -3.674 -3.703 27.354 1.00 91.44 88 GLU A N 1
ATOM 700 C CA . GLU A 1 88 ? -4.979 -3.313 27.896 1.00 91.44 88 GLU A CA 1
ATOM 701 C C . GLU A 1 88 ? -6.116 -3.934 27.082 1.00 91.44 88 GLU A C 1
ATOM 703 O O . GLU A 1 88 ? -7.056 -4.492 27.648 1.00 91.44 88 GLU A O 1
ATOM 708 N N . LEU A 1 89 ? -5.994 -3.938 25.751 1.00 89.81 89 LEU A N 1
ATOM 709 C CA . LEU A 1 89 ? -6.943 -4.622 24.877 1.00 89.81 89 LEU A CA 1
ATOM 710 C C . LEU A 1 89 ? -6.969 -6.137 25.141 1.00 89.81 89 LEU A C 1
ATOM 712 O O . LEU A 1 89 ? -8.045 -6.729 25.217 1.00 89.81 89 LEU A O 1
ATOM 716 N N . ASN A 1 90 ? -5.807 -6.777 25.318 1.00 91.12 90 ASN A N 1
ATOM 717 C CA . ASN A 1 90 ? -5.722 -8.194 25.693 1.00 91.12 90 ASN A CA 1
ATOM 718 C C . ASN A 1 90 ? -6.407 -8.466 27.039 1.00 91.12 90 ASN A C 1
ATOM 720 O O . ASN A 1 90 ? -7.112 -9.471 27.176 1.00 91.12 90 ASN A O 1
ATOM 724 N N . ALA A 1 91 ? -6.216 -7.582 28.022 1.00 89.44 91 ALA A N 1
ATOM 725 C CA . ALA A 1 91 ? -6.870 -7.681 29.319 1.00 89.44 91 ALA A CA 1
ATOM 726 C C . ALA A 1 91 ? -8.393 -7.565 29.176 1.00 89.44 91 ALA A C 1
ATOM 728 O O . ALA A 1 91 ? -9.088 -8.459 29.654 1.00 89.44 91 ALA A O 1
ATOM 729 N N . LYS A 1 92 ? -8.898 -6.570 28.427 1.00 86.50 92 LYS A N 1
ATOM 730 C CA . LYS A 1 92 ? -10.335 -6.398 28.133 1.00 86.50 92 LYS A CA 1
ATOM 731 C C . LYS A 1 92 ? -10.936 -7.615 27.422 1.00 86.50 92 LYS A C 1
ATOM 733 O O . LYS A 1 92 ? -12.028 -8.059 27.769 1.00 86.50 92 LYS A O 1
ATOM 738 N N . VAL A 1 93 ? -10.227 -8.207 26.455 1.00 85.62 93 VAL A N 1
ATOM 739 C CA . VAL A 1 93 ? -10.667 -9.454 25.795 1.00 85.62 93 VAL A CA 1
ATOM 740 C C . VAL A 1 93 ? -10.738 -10.609 26.796 1.00 85.62 93 VAL A C 1
ATOM 742 O O . VAL A 1 93 ? -11.683 -11.393 26.767 1.00 85.62 93 VAL A O 1
ATOM 745 N N . SER A 1 94 ? -9.750 -10.720 27.684 1.00 85.19 94 SER A N 1
ATOM 746 C CA . SER A 1 94 ? -9.654 -11.818 28.655 1.00 85.19 94 SER A CA 1
ATOM 747 C C . SER A 1 94 ? -10.684 -11.701 29.779 1.00 85.19 94 SER A C 1
ATOM 749 O O . SER A 1 94 ? -11.199 -12.718 30.245 1.00 85.19 94 SER A O 1
ATOM 751 N N . SER A 1 95 ? -11.003 -10.476 30.202 1.00 82.62 95 SER A N 1
ATOM 752 C CA . SER A 1 95 ? -12.032 -10.179 31.201 1.00 82.62 95 SER A CA 1
ATOM 753 C C . SER A 1 95 ? -13.443 -10.115 30.619 1.00 82.62 95 SER A C 1
ATOM 755 O O . SER A 1 95 ? -14.402 -10.048 31.383 1.00 82.62 95 SER A O 1
ATOM 757 N N . ASN A 1 96 ? -13.591 -10.231 29.290 1.00 74.06 96 ASN A N 1
ATOM 758 C CA . ASN A 1 96 ? -14.876 -10.110 28.602 1.00 74.06 96 ASN A CA 1
ATOM 759 C C . ASN A 1 96 ? -15.502 -8.700 28.778 1.00 74.06 96 ASN A C 1
ATOM 761 O O . ASN A 1 96 ? -16.717 -8.547 28.889 1.00 74.06 96 ASN A O 1
ATOM 765 N N . ASP A 1 97 ? -14.671 -7.657 28.777 1.00 67.94 97 ASP A N 1
ATOM 766 C CA . ASP A 1 97 ? -15.070 -6.250 28.961 1.00 67.94 97 ASP A CA 1
ATOM 767 C C . ASP A 1 97 ? -15.046 -5.436 27.656 1.00 67.94 97 ASP A C 1
ATOM 769 O O . ASP A 1 97 ? -14.979 -4.209 27.677 1.00 67.94 97 ASP A O 1
ATOM 773 N N . ILE A 1 98 ? -15.085 -6.100 26.496 1.00 70.75 98 ILE A N 1
ATOM 774 C CA . ILE A 1 98 ? -15.190 -5.398 25.211 1.00 70.75 98 ILE A CA 1
ATOM 775 C C . ILE A 1 98 ? -16.525 -4.667 25.129 1.00 70.75 98 ILE A C 1
ATOM 777 O O . ILE A 1 98 ? -17.590 -5.260 25.322 1.00 70.75 98 ILE A O 1
ATOM 781 N N . TYR A 1 99 ? -16.450 -3.378 24.813 1.00 61.75 99 TYR A N 1
ATOM 782 C CA . TYR A 1 99 ? -17.607 -2.520 24.663 1.00 61.75 99 TYR A CA 1
ATOM 783 C C . TYR A 1 99 ? -18.373 -2.897 23.387 1.00 61.75 99 TYR A C 1
ATOM 785 O O . TYR A 1 99 ? -17.835 -2.882 22.278 1.00 61.75 99 TYR A O 1
ATOM 793 N N . ILE A 1 100 ? -19.643 -3.254 23.562 1.00 59.03 100 ILE A N 1
ATOM 794 C CA . ILE A 1 100 ? -20.630 -3.513 22.509 1.00 59.03 100 ILE A CA 1
ATOM 795 C C . ILE A 1 100 ? -21.791 -2.582 22.824 1.00 59.03 100 ILE A C 1
ATOM 797 O O . ILE A 1 100 ? -22.416 -2.719 23.869 1.00 59.03 100 ILE A O 1
ATOM 801 N N . SER A 1 101 ? -22.061 -1.597 21.975 1.00 53.16 101 SER A N 1
ATOM 802 C CA . SER A 1 101 ? -23.124 -0.627 22.256 1.00 53.16 101 SER A CA 1
ATOM 803 C C . SER A 1 101 ? -24.512 -1.236 22.013 1.00 53.16 101 SER A C 1
ATOM 805 O O . SER A 1 101 ? -24.746 -1.865 20.976 1.00 53.16 101 SER A O 1
ATOM 807 N N . ASP A 1 102 ? -25.441 -1.014 22.946 1.00 46.88 102 ASP A N 1
ATOM 808 C CA . ASP A 1 102 ? -26.867 -1.350 22.836 1.00 46.88 102 ASP A CA 1
ATOM 809 C C . ASP A 1 102 ? -27.591 -0.317 21.938 1.00 46.88 102 ASP A C 1
ATOM 811 O O . ASP A 1 102 ? -28.241 0.618 22.413 1.00 46.88 102 ASP A O 1
ATOM 815 N N . SER A 1 103 ? -27.481 -0.423 20.611 1.00 44.78 103 SER A N 1
ATOM 816 C CA . SER A 1 103 ? -28.116 0.552 19.708 1.00 44.78 103 SER A CA 1
ATOM 817 C C . SER A 1 103 ? -29.589 0.236 19.414 1.00 44.78 103 SER A C 1
ATOM 819 O O . SER A 1 103 ? -29.906 -0.437 18.431 1.00 44.78 103 SER A O 1
ATOM 821 N N . ILE A 1 104 ? -30.504 0.761 20.236 1.00 36.97 104 ILE A N 1
ATOM 822 C CA . ILE A 1 104 ? -31.944 0.880 19.903 1.00 36.97 104 ILE A CA 1
ATOM 823 C C . ILE A 1 104 ? -32.301 2.324 19.487 1.00 36.97 104 ILE A C 1
ATOM 825 O O . ILE A 1 104 ? -33.374 2.573 18.941 1.00 36.97 104 ILE A O 1
ATOM 829 N N . GLN A 1 105 ? -31.406 3.297 19.679 1.00 35.44 105 GLN A N 1
ATOM 830 C CA . GLN A 1 105 ? -31.657 4.671 19.244 1.00 35.44 105 GLN A CA 1
ATOM 831 C C . GLN A 1 105 ? -31.272 4.878 17.776 1.00 35.44 105 GLN A C 1
ATOM 833 O O . GLN A 1 105 ? -30.262 4.361 17.306 1.00 35.44 105 GLN A O 1
ATOM 838 N N . ASN A 1 106 ? -32.140 5.604 17.061 1.00 39.16 106 ASN A N 1
ATOM 839 C CA . ASN A 1 106 ? -32.069 5.907 15.634 1.00 39.16 106 ASN A CA 1
ATOM 840 C C . ASN A 1 106 ? -30.630 6.153 15.171 1.00 39.16 106 ASN A C 1
ATOM 842 O O . ASN A 1 106 ? -30.052 7.194 15.472 1.00 39.16 106 ASN A O 1
ATOM 846 N N . THR A 1 107 ? -30.085 5.217 14.396 1.00 39.69 107 THR A N 1
ATOM 847 C CA . THR A 1 107 ? -28.824 5.404 13.679 1.00 39.69 107 THR A CA 1
ATOM 848 C C . THR A 1 107 ? -29.001 6.623 12.773 1.00 39.69 107 THR A C 1
ATOM 850 O O . THR A 1 107 ? -29.847 6.579 11.871 1.00 39.69 107 THR A O 1
ATOM 853 N N . PRO A 1 108 ? -28.259 7.728 12.964 1.00 38.34 108 PRO A N 1
ATOM 854 C CA . PRO A 1 108 ? -28.286 8.805 11.993 1.00 38.34 108 PRO A CA 1
ATOM 855 C C . PRO A 1 108 ? -27.775 8.223 10.675 1.00 38.34 108 PRO A C 1
ATOM 857 O O . PRO A 1 108 ? -26.673 7.674 10.616 1.00 38.34 108 PRO A O 1
ATOM 860 N N . SER A 1 109 ? -28.556 8.337 9.598 1.00 39.91 109 SER A N 1
ATOM 861 C CA . SER A 1 109 ? -28.172 7.881 8.250 1.00 39.91 109 SER A CA 1
ATOM 862 C C . SER A 1 109 ? -26.865 8.507 7.727 1.00 39.91 109 SER A C 1
ATOM 864 O O . SER A 1 109 ? -26.361 8.112 6.681 1.00 39.91 109 SER A O 1
ATOM 866 N N . THR A 1 110 ? -26.324 9.481 8.456 1.00 39.75 110 THR A N 1
ATOM 867 C CA . THR A 1 110 ? -25.057 10.186 8.262 1.00 39.75 110 THR A CA 1
ATOM 868 C C . THR A 1 110 ? -23.817 9.449 8.793 1.00 39.75 110 THR A C 1
ATOM 870 O O . THR A 1 110 ? -22.719 9.820 8.400 1.00 39.75 110 THR A O 1
ATOM 873 N N . GLY A 1 111 ? -23.944 8.416 9.642 1.00 41.12 111 GLY A N 1
ATOM 874 C CA . GLY A 1 111 ? -22.800 7.744 10.295 1.00 41.12 111 GLY A CA 1
ATOM 875 C C . GLY A 1 111 ? -22.275 6.468 9.615 1.00 41.12 111 GLY A C 1
ATOM 876 O O . GLY A 1 111 ? -21.295 5.882 10.074 1.00 41.12 111 GLY A O 1
ATOM 877 N N . THR A 1 112 ? -22.918 5.994 8.542 1.00 46.34 112 THR A N 1
ATOM 878 C CA . THR A 1 112 ? -22.489 4.783 7.825 1.00 46.34 112 THR A CA 1
ATOM 879 C C . THR A 1 112 ? -21.316 5.085 6.903 1.00 46.34 112 THR A C 1
ATOM 881 O O . THR A 1 112 ? -21.477 5.904 5.993 1.00 46.34 112 THR A O 1
ATOM 884 N N . PRO A 1 113 ? -20.167 4.391 7.032 1.00 44.97 113 PRO A N 1
ATOM 885 C CA . PRO A 1 113 ? -19.115 4.568 6.071 1.00 44.97 113 PRO A CA 1
ATOM 886 C C . PRO A 1 113 ? -19.561 4.071 4.689 1.00 44.97 113 PRO A C 1
ATOM 888 O O . PRO A 1 113 ? -19.761 2.878 4.465 1.00 44.97 113 PRO A O 1
ATOM 891 N N . MET A 1 114 ? -19.765 4.999 3.755 1.00 46.53 114 MET A N 1
ATOM 892 C CA . MET A 1 114 ? -20.053 4.706 2.354 1.00 46.53 114 MET A CA 1
ATOM 893 C C . MET A 1 114 ? -18.821 4.141 1.630 1.00 46.53 114 MET A C 1
ATOM 895 O O . MET A 1 114 ? -17.671 4.400 1.971 1.00 46.53 114 MET A O 1
ATOM 899 N N . SER A 1 115 ? -19.068 3.356 0.584 1.00 45.81 115 SER A N 1
ATOM 900 C CA . SER A 1 115 ? -17.997 2.778 -0.224 1.00 45.81 115 SER A CA 1
ATOM 901 C C . SER A 1 115 ? -17.361 3.814 -1.166 1.00 45.81 115 SER A C 1
ATOM 903 O O . SER A 1 115 ? -18.078 4.518 -1.890 1.00 45.81 115 SER A O 1
ATOM 905 N N . ALA A 1 116 ? -16.028 3.873 -1.216 1.00 43.81 116 ALA A N 1
ATOM 906 C CA . ALA A 1 116 ? -15.263 4.701 -2.152 1.00 43.81 116 ALA A CA 1
ATOM 907 C C . ALA A 1 116 ? -15.282 4.120 -3.582 1.00 43.81 116 ALA A C 1
ATOM 909 O O . ALA A 1 116 ? -15.299 4.859 -4.571 1.00 43.81 116 ALA A O 1
ATOM 910 N N . SER A 1 117 ? -15.366 2.790 -3.708 1.00 40.44 117 SER A N 1
ATOM 911 C CA . SER A 1 117 ? -15.181 2.056 -4.972 1.00 40.44 117 SER A CA 1
ATOM 912 C C . SER A 1 117 ? -16.369 2.120 -5.950 1.00 40.44 117 SER A C 1
ATOM 914 O O . SER A 1 117 ? -16.202 1.916 -7.155 1.00 40.44 117 SER A O 1
ATOM 916 N N . THR A 1 118 ? -17.585 2.449 -5.503 1.00 39.06 118 THR A N 1
ATOM 917 C CA . THR A 1 118 ? -18.766 2.421 -6.385 1.00 39.06 118 THR A CA 1
ATOM 918 C C . THR A 1 118 ? -19.350 3.810 -6.648 1.00 39.06 118 THR A C 1
ATOM 920 O O . THR A 1 118 ? -19.949 4.461 -5.793 1.00 39.06 118 THR A O 1
ATOM 923 N N . GLN A 1 119 ? -19.287 4.258 -7.911 1.00 39.09 119 GLN A N 1
ATOM 924 C CA . GLN A 1 119 ? -20.075 5.409 -8.383 1.00 39.09 119 GLN A CA 1
ATOM 925 C C . GLN A 1 119 ? -21.596 5.169 -8.328 1.00 39.09 119 GLN A C 1
ATOM 927 O O . GLN A 1 119 ? -22.353 6.073 -8.676 1.00 39.09 119 GLN A O 1
ATOM 932 N N . LYS A 1 120 ? -22.072 3.961 -7.987 1.00 34.38 120 LYS A N 1
ATOM 933 C CA . LYS A 1 120 ? -23.457 3.567 -8.279 1.00 34.38 120 LYS A CA 1
ATOM 934 C C . LYS A 1 120 ? -24.224 2.793 -7.208 1.00 34.38 120 LYS A C 1
ATOM 936 O O . LYS A 1 120 ? -25.398 2.544 -7.452 1.00 34.38 120 LYS A O 1
ATOM 941 N N . THR A 1 121 ? -23.673 2.470 -6.039 1.00 27.80 121 THR A N 1
ATOM 942 C CA . THR A 1 121 ? -24.436 1.685 -5.046 1.00 27.80 121 THR A CA 1
ATOM 943 C C . THR A 1 121 ? -23.972 1.940 -3.610 1.00 27.80 121 THR A C 1
ATOM 945 O O . THR A 1 121 ? -23.138 1.202 -3.097 1.00 27.80 121 THR A O 1
ATOM 948 N N . SER A 1 122 ? -24.532 2.953 -2.939 1.00 31.56 122 SER A N 1
ATOM 949 C CA . SER A 1 122 ? -24.611 2.940 -1.472 1.00 31.56 122 SER A CA 1
ATOM 950 C C . SER A 1 122 ? -25.804 2.076 -1.055 1.00 31.56 122 SER A C 1
ATOM 952 O O . SER A 1 122 ? -26.857 2.118 -1.691 1.00 31.56 122 SER A O 1
ATOM 954 N N . TYR A 1 123 ? -25.631 1.265 -0.011 1.00 37.88 123 TYR A N 1
ATOM 955 C CA . TYR A 1 123 ? -26.646 0.332 0.502 1.00 37.88 123 TYR A CA 1
ATOM 956 C C . TYR A 1 123 ? -27.839 1.015 1.178 1.00 37.88 123 TYR A C 1
ATOM 958 O O . TYR A 1 123 ? -28.886 0.396 1.332 1.00 37.88 123 TYR A O 1
ATOM 966 N N . PHE A 1 124 ? -27.705 2.295 1.516 1.00 29.08 124 PHE A N 1
ATOM 967 C CA . PHE A 1 124 ? -28.767 3.120 2.068 1.00 29.08 124 PHE A CA 1
ATOM 968 C C . PHE A 1 124 ? -28.936 4.352 1.179 1.00 29.08 124 PHE A C 1
ATOM 970 O O . PHE A 1 124 ? -27.963 5.032 0.832 1.00 29.08 124 PHE A O 1
ATOM 977 N N . MET A 1 125 ? -30.168 4.576 0.725 1.00 28.59 125 MET A N 1
ATOM 978 C CA . MET A 1 125 ? -30.545 5.748 -0.053 1.00 28.59 125 MET A CA 1
ATOM 979 C C . MET A 1 125 ? -30.968 6.863 0.898 1.00 28.59 125 MET A C 1
ATOM 981 O O . MET A 1 125 ? -32.124 6.913 1.298 1.00 28.59 125 MET A O 1
ATOM 985 N N . SER A 1 126 ? -30.040 7.771 1.191 1.00 29.08 126 SER A N 1
ATOM 986 C CA . SER A 1 126 ? -30.341 9.090 1.747 1.00 29.08 126 SER A CA 1
ATOM 987 C C . SER A 1 126 ? -29.444 10.126 1.064 1.00 29.08 126 SER A C 1
ATOM 989 O O . SER A 1 126 ? -28.243 9.920 0.938 1.00 29.08 126 SER A O 1
ATOM 991 N N . GLN A 1 127 ? -30.101 11.156 0.527 1.00 30.89 127 GLN A N 1
ATOM 992 C CA . GLN A 1 127 ? -29.643 12.428 -0.057 1.00 30.89 127 GLN A CA 1
ATOM 993 C C . GLN A 1 127 ? -28.147 12.596 -0.406 1.00 30.89 127 GLN A C 1
ATOM 995 O O . GLN A 1 127 ? -27.264 12.615 0.441 1.00 30.89 127 GLN A O 1
ATOM 1000 N N . ARG A 1 128 ? -27.886 12.816 -1.703 1.00 34.44 128 ARG A N 1
ATOM 1001 C CA . ARG A 1 128 ? -26.578 13.211 -2.247 1.00 34.44 128 ARG A CA 1
ATOM 1002 C C . ARG A 1 128 ? -26.277 14.681 -1.912 1.00 34.44 128 ARG A C 1
ATOM 1004 O O . ARG A 1 128 ? -27.043 15.528 -2.369 1.00 34.44 128 ARG A O 1
ATOM 1011 N N . PRO A 1 129 ? -25.136 15.017 -1.291 1.00 28.98 129 PRO A N 1
ATOM 1012 C CA . PRO A 1 129 ? -24.541 16.338 -1.444 1.00 28.98 129 PRO A CA 1
ATOM 1013 C C . PRO A 1 129 ? -23.986 16.482 -2.870 1.00 28.98 129 PRO A C 1
ATOM 1015 O O . PRO A 1 129 ? -23.452 15.530 -3.452 1.00 28.98 129 PRO A O 1
ATOM 1018 N N . ILE A 1 130 ? -24.148 17.662 -3.461 1.00 29.31 130 ILE A N 1
ATOM 1019 C CA . ILE A 1 130 ? -23.660 17.996 -4.806 1.00 29.31 130 ILE A CA 1
ATOM 1020 C C . ILE A 1 130 ? -22.115 17.975 -4.796 1.00 29.31 130 ILE A C 1
ATOM 1022 O O . ILE A 1 130 ? -21.512 18.531 -3.880 1.00 29.31 130 ILE A O 1
ATOM 1026 N N . PRO A 1 131 ? -21.442 17.347 -5.782 1.00 34.62 131 PRO A N 1
ATOM 1027 C CA . PRO A 1 131 ? -19.982 17.254 -5.793 1.00 34.62 131 PRO A CA 1
ATOM 1028 C C . PRO A 1 131 ? -19.323 18.631 -5.983 1.00 34.62 131 PRO A C 1
ATOM 1030 O O . PRO A 1 131 ? -19.546 19.291 -7.001 1.00 34.62 131 PRO A O 1
ATOM 1033 N N . ARG A 1 132 ? -18.459 19.035 -5.039 1.00 37.03 132 ARG A N 1
ATOM 1034 C CA . ARG A 1 132 ? -17.510 20.150 -5.213 1.00 37.03 132 ARG A CA 1
ATOM 1035 C C . ARG A 1 132 ? -16.440 19.714 -6.234 1.00 37.03 132 ARG A C 1
ATOM 1037 O O . ARG A 1 132 ? -15.881 18.626 -6.121 1.00 37.03 132 ARG A O 1
ATOM 1044 N N . ARG A 1 133 ? -16.175 20.502 -7.282 1.00 34.25 133 ARG A N 1
ATOM 1045 C CA . ARG A 1 133 ? -15.148 20.177 -8.298 1.00 34.25 133 ARG A CA 1
ATOM 1046 C C . ARG A 1 133 ? -13.749 20.372 -7.696 1.00 34.25 133 ARG A C 1
ATOM 1048 O O . ARG A 1 133 ? -13.463 21.480 -7.269 1.00 34.25 133 ARG A O 1
ATOM 1055 N N . GLY A 1 134 ? -12.890 19.347 -7.713 1.00 40.59 134 GLY A N 1
ATOM 1056 C CA . GLY A 1 134 ? -11.438 19.522 -7.523 1.00 40.59 134 GLY A CA 1
ATOM 1057 C C . GLY A 1 134 ? -10.714 18.533 -6.600 1.00 40.59 134 GLY A C 1
ATOM 1058 O O . GLY A 1 134 ? -9.535 18.306 -6.828 1.00 40.59 134 GLY A O 1
ATOM 1059 N N . LEU A 1 135 ? -11.385 17.904 -5.623 1.00 39.88 135 LEU A N 1
ATOM 1060 C CA . LEU A 1 135 ? -10.741 16.942 -4.705 1.00 39.88 135 LEU A CA 1
ATOM 1061 C C . LEU A 1 135 ? -10.905 15.483 -5.172 1.00 39.88 135 LEU A C 1
ATOM 1063 O O . LEU A 1 135 ? -11.873 15.165 -5.872 1.00 39.88 135 LEU A O 1
ATOM 1067 N N . SER A 1 136 ? -9.988 14.593 -4.756 1.00 42.84 136 SER A N 1
ATOM 1068 C CA . SER A 1 136 ? -10.124 13.140 -4.958 1.00 42.84 136 SER A CA 1
ATOM 1069 C C . SER A 1 136 ? -11.493 12.645 -4.493 1.00 42.84 136 SER A C 1
ATOM 1071 O O . SER A 1 136 ? -12.017 13.010 -3.437 1.00 42.84 136 SER A O 1
ATOM 1073 N N . ARG A 1 137 ? -12.090 11.755 -5.284 1.00 47.38 137 ARG A N 1
ATOM 1074 C CA . ARG A 1 137 ? -13.432 11.225 -5.006 1.00 47.38 137 ARG A CA 1
ATOM 1075 C C . ARG A 1 137 ? -13.468 10.301 -3.783 1.00 47.38 137 ARG A C 1
ATOM 1077 O O . ARG A 1 137 ? -14.564 10.018 -3.297 1.00 47.38 137 ARG A O 1
ATOM 1084 N N . SER A 1 138 ? -12.298 9.851 -3.321 1.00 42.28 138 SER A N 1
ATOM 1085 C CA . SER A 1 138 ? -12.087 9.091 -2.084 1.00 42.28 138 SER A CA 1
ATOM 1086 C C . SER A 1 138 ? -12.166 9.999 -0.850 1.00 42.28 138 SER A C 1
ATOM 1088 O O . SER A 1 138 ? -12.859 9.680 0.110 1.00 42.28 138 SER A O 1
ATOM 1090 N N . THR A 1 139 ? -11.554 11.188 -0.908 1.00 40.06 139 THR A N 1
ATOM 1091 C CA . THR A 1 139 ? -11.462 12.126 0.228 1.00 40.06 139 THR A CA 1
ATOM 1092 C C . THR A 1 139 ? -12.726 12.963 0.421 1.00 40.06 139 THR A C 1
ATOM 1094 O O . THR A 1 139 ? -13.024 13.388 1.531 1.00 40.06 139 THR A O 1
ATOM 1097 N N . GLN A 1 140 ? -13.523 13.151 -0.638 1.00 42.59 140 GLN A N 1
ATOM 1098 C CA . GLN A 1 140 ? -14.819 13.846 -0.577 1.00 42.59 140 GLN A CA 1
ATOM 1099 C C . GLN A 1 140 ? -15.937 13.036 0.092 1.00 42.59 140 GLN A C 1
ATOM 1101 O O . GLN A 1 140 ? -17.052 13.539 0.253 1.00 42.59 140 GLN A O 1
ATOM 1106 N N . ARG A 1 141 ? -15.691 11.768 0.428 1.00 47.62 141 ARG A N 1
ATOM 1107 C CA . ARG A 1 141 ? -16.697 10.878 1.001 1.00 47.62 141 ARG A CA 1
ATOM 1108 C C . ARG A 1 141 ? -16.249 10.424 2.387 1.00 47.62 141 ARG A C 1
ATOM 1110 O O . ARG A 1 141 ? -15.603 9.396 2.518 1.00 47.62 141 ARG A O 1
ATOM 1117 N N . MET A 1 142 ? -16.752 11.174 3.374 1.00 47.91 142 MET A N 1
ATOM 1118 C CA . MET A 1 142 ? -17.203 10.741 4.707 1.00 47.91 142 MET A CA 1
ATOM 1119 C C . MET A 1 142 ? -16.316 11.041 5.916 1.00 47.91 142 MET A C 1
ATOM 1121 O O . MET A 1 142 ? -15.159 10.639 5.992 1.00 47.91 142 MET A O 1
ATOM 1125 N N . SER A 1 143 ? -16.993 11.565 6.935 1.00 48.09 143 SER A N 1
ATOM 1126 C CA . SER A 1 143 ? -16.687 11.345 8.344 1.00 48.09 143 SER A CA 1
ATOM 1127 C C . SER A 1 143 ? -17.597 10.224 8.856 1.00 48.09 143 SER A C 1
ATOM 1129 O O . SER A 1 143 ? -18.795 10.214 8.565 1.00 48.09 143 SER A O 1
ATOM 1131 N N . ALA A 1 144 ? -17.044 9.262 9.585 1.00 52.25 144 ALA A N 1
ATOM 1132 C CA . ALA A 1 144 ? -17.807 8.333 10.409 1.00 52.25 144 ALA A CA 1
ATOM 1133 C C . ALA A 1 144 ? -17.760 8.831 11.856 1.00 52.25 144 ALA A C 1
ATOM 1135 O O . ALA A 1 144 ? -16.721 9.300 12.307 1.00 52.25 144 ALA A O 1
ATOM 1136 N N . LEU A 1 145 ? -18.868 8.725 12.584 1.00 51.84 145 LEU A N 1
ATOM 1137 C CA . LEU A 1 145 ? -18.876 9.006 14.017 1.00 51.84 145 LEU A CA 1
ATOM 1138 C C . LEU A 1 145 ? -18.492 7.730 14.770 1.00 51.84 145 LEU A C 1
ATOM 1140 O O . LEU A 1 145 ? -19.284 6.779 14.803 1.00 51.84 145 LEU A O 1
ATOM 1144 N N . ILE A 1 146 ? -17.300 7.721 15.367 1.00 52.94 146 ILE A N 1
ATOM 1145 C CA . ILE A 1 146 ? -16.924 6.788 16.432 1.00 52.94 146 ILE A CA 1
ATOM 1146 C C . ILE A 1 146 ? -17.967 6.953 17.550 1.00 52.94 146 ILE A C 1
ATOM 1148 O O . ILE A 1 146 ? -18.431 8.058 17.818 1.00 52.94 146 ILE A O 1
ATOM 1152 N N . ASN A 1 147 ? -18.412 5.851 18.154 1.00 54.25 147 ASN A N 1
ATOM 1153 C CA . ASN A 1 147 ? -19.358 5.830 19.283 1.00 54.25 147 ASN A CA 1
ATOM 1154 C C . ASN A 1 147 ? -20.812 6.258 19.030 1.00 54.25 147 ASN A C 1
ATOM 1156 O O . ASN A 1 147 ? -21.620 6.123 19.945 1.00 54.25 147 ASN A O 1
ATOM 1160 N N . SER A 1 148 ? -21.220 6.682 17.827 1.00 47.25 148 SER A N 1
ATOM 1161 C CA . SER A 1 148 ? -22.617 7.128 17.608 1.00 47.25 148 SER A CA 1
ATOM 1162 C C . SER A 1 148 ? -23.685 6.079 17.963 1.00 47.25 148 SER A C 1
ATOM 1164 O O . SER A 1 148 ? -24.827 6.443 18.231 1.00 47.25 148 SER A O 1
ATOM 1166 N N . SER A 1 149 ? -23.326 4.786 17.965 1.00 51.00 149 SER A N 1
ATOM 1167 C CA . SER A 1 149 ? -24.176 3.649 18.366 1.00 51.00 149 SER A CA 1
ATOM 1168 C C . SER A 1 149 ? -23.400 2.315 18.498 1.00 51.00 149 SER A C 1
ATOM 1170 O O . SER A 1 149 ? -24.016 1.259 18.449 1.00 51.00 149 SER A O 1
ATOM 1172 N N . GLY A 1 150 ? -22.053 2.310 18.505 1.00 59.94 150 GLY A N 1
ATOM 1173 C CA . GLY A 1 150 ? -21.178 1.105 18.492 1.00 59.94 150 GLY A CA 1
ATOM 1174 C C . GLY A 1 150 ? -21.481 0.027 17.431 1.00 59.94 150 GLY A C 1
ATOM 1175 O O . GLY A 1 150 ? -21.015 -1.111 17.507 1.00 59.94 150 GLY A O 1
ATOM 1176 N N . TRP A 1 151 ? -22.280 0.360 16.418 1.00 64.88 151 TRP A N 1
ATOM 1177 C CA . TRP A 1 151 ? -22.782 -0.596 15.433 1.00 64.88 151 TRP A CA 1
ATOM 1178 C C . TRP A 1 151 ? -21.666 -1.145 14.522 1.00 64.88 151 TRP A C 1
ATOM 1180 O O . TRP A 1 151 ? -21.797 -2.250 13.987 1.00 64.88 151 TRP A O 1
ATOM 1190 N N . LEU A 1 152 ? -20.560 -0.404 14.361 1.00 72.69 152 LEU A N 1
ATOM 1191 C CA . LEU A 1 152 ? -19.371 -0.838 13.618 1.00 72.69 152 LEU A CA 1
ATOM 1192 C C . LEU A 1 152 ? -18.680 -2.006 14.333 1.00 72.69 152 LEU A C 1
ATOM 1194 O O . LEU A 1 152 ? -18.446 -3.043 13.704 1.00 72.69 152 LEU A O 1
ATOM 1198 N N . SER A 1 153 ? -18.455 -1.881 15.645 1.00 79.00 153 SER A N 1
ATOM 1199 C CA . SER A 1 153 ? -17.976 -2.979 16.493 1.00 79.00 153 SER A CA 1
ATOM 1200 C C . SER A 1 153 ? -18.919 -4.171 16.454 1.00 79.00 153 SER A C 1
ATOM 1202 O O . SER A 1 153 ? -18.498 -5.300 16.186 1.00 79.00 153 SER A O 1
ATOM 1204 N N . ASN A 1 154 ? -20.222 -3.925 16.609 1.00 78.50 154 ASN A N 1
ATOM 1205 C CA . ASN A 1 154 ? -21.227 -4.988 16.594 1.00 78.50 154 ASN A CA 1
ATOM 1206 C C . ASN A 1 154 ? -21.229 -5.752 15.262 1.00 78.50 154 ASN A C 1
ATOM 1208 O O . ASN A 1 154 ? -21.372 -6.976 15.250 1.00 78.50 154 ASN A O 1
ATOM 1212 N N . SER A 1 155 ? -21.021 -5.064 14.137 1.00 82.56 155 SER A N 1
ATOM 1213 C CA . SER A 1 155 ? -20.955 -5.682 12.806 1.00 82.56 155 SER A CA 1
ATOM 1214 C C . SER A 1 155 ? -19.751 -6.621 12.664 1.00 82.56 155 SER A C 1
ATOM 1216 O O . SER A 1 155 ? -19.896 -7.731 12.144 1.00 82.56 155 SER A O 1
ATOM 1218 N N . TYR A 1 156 ? -18.579 -6.229 13.177 1.00 86.88 156 TYR A N 1
ATOM 1219 C CA . TYR A 1 156 ? -17.390 -7.086 13.177 1.00 86.88 156 TYR A CA 1
ATOM 1220 C C . TYR A 1 156 ? -17.544 -8.289 14.114 1.00 86.88 156 TYR A C 1
ATOM 1222 O O . TYR A 1 156 ? -17.384 -9.435 13.681 1.00 86.88 156 TYR A O 1
ATOM 1230 N N . ILE A 1 157 ? -17.909 -8.043 15.376 1.00 85.25 157 ILE A N 1
ATOM 1231 C CA . ILE A 1 157 ? -18.004 -9.072 16.422 1.00 85.25 157 ILE A CA 1
ATOM 1232 C C . ILE A 1 157 ? -19.084 -10.110 16.099 1.00 85.25 157 ILE A C 1
ATOM 1234 O O . ILE A 1 157 ? -18.842 -11.314 16.217 1.00 85.25 157 ILE A O 1
ATOM 1238 N N . SER A 1 158 ? -20.251 -9.670 15.616 1.00 81.94 158 SER A N 1
ATOM 1239 C CA . SER A 1 158 ? -21.319 -10.581 15.179 1.00 81.94 158 SER A CA 1
ATOM 1240 C C . SER A 1 158 ? -20.966 -11.351 13.904 1.00 81.94 158 SER A C 1
ATOM 1242 O O . SER A 1 158 ? -21.567 -12.388 13.627 1.00 81.94 158 SER A O 1
ATOM 1244 N N . GLY A 1 159 ? -19.990 -10.874 13.125 1.00 82.06 159 GLY A N 1
ATOM 1245 C CA . GLY A 1 159 ? -19.646 -11.421 11.818 1.00 82.06 159 GLY A CA 1
ATOM 1246 C C . GLY A 1 159 ? -20.607 -11.016 10.698 1.00 82.06 159 GLY A C 1
ATOM 1247 O O . GLY A 1 159 ? -20.541 -11.601 9.615 1.00 82.06 159 GLY A O 1
ATOM 1248 N N . LEU A 1 160 ? -21.491 -10.037 10.922 1.00 83.06 160 LEU A N 1
ATOM 1249 C CA . LEU A 1 160 ? -22.411 -9.521 9.908 1.00 83.06 160 LEU A CA 1
ATOM 1250 C C . LEU A 1 160 ? -21.692 -8.548 8.964 1.00 83.06 160 LEU A C 1
ATOM 1252 O O . LEU A 1 160 ? -21.920 -7.342 8.965 1.00 83.06 160 LEU A O 1
ATOM 1256 N N . MET A 1 161 ? -20.807 -9.096 8.137 1.00 80.12 161 MET A N 1
ATOM 1257 C CA . MET A 1 161 ? -19.985 -8.328 7.207 1.00 80.12 161 MET A CA 1
ATOM 1258 C C . MET A 1 161 ? -20.311 -8.709 5.766 1.00 80.12 161 MET A C 1
ATOM 1260 O O . MET A 1 161 ? -20.396 -9.889 5.412 1.00 80.12 161 MET A O 1
ATOM 1264 N N . LEU A 1 162 ? -20.499 -7.697 4.921 1.00 79.12 162 LEU A N 1
ATOM 1265 C CA . LEU A 1 162 ? -20.676 -7.884 3.486 1.00 79.12 162 LEU A CA 1
ATOM 1266 C C . LEU A 1 162 ? -19.314 -7.860 2.772 1.00 79.12 162 LEU A C 1
ATOM 1268 O O . LEU A 1 162 ? -18.398 -7.171 3.224 1.00 79.12 162 LEU A O 1
ATOM 1272 N N . PRO A 1 163 ? -19.172 -8.570 1.639 1.00 73.88 163 PRO A N 1
ATOM 1273 C CA . PRO A 1 163 ? -17.996 -8.455 0.785 1.00 73.88 163 PRO A CA 1
ATOM 1274 C C . PRO A 1 163 ? -17.716 -7.001 0.383 1.00 73.88 163 PRO A C 1
ATOM 1276 O O . PRO A 1 163 ? -18.609 -6.309 -0.109 1.00 73.88 163 PRO A O 1
ATOM 1279 N N . GLY A 1 164 ? -16.470 -6.558 0.546 1.00 73.69 164 GLY A N 1
ATOM 1280 C CA . GLY A 1 164 ? -16.028 -5.214 0.179 1.00 73.69 164 GLY A CA 1
ATOM 1281 C C . GLY A 1 164 ? -15.005 -4.652 1.161 1.00 73.69 164 GLY A C 1
ATOM 1282 O O . GLY A 1 164 ? -14.383 -5.392 1.920 1.00 73.69 164 GLY A O 1
ATOM 1283 N N . GLU A 1 165 ? -14.854 -3.329 1.148 1.00 72.00 165 GLU A N 1
ATOM 1284 C CA . GLU A 1 165 ? -13.890 -2.601 1.987 1.00 72.00 165 GLU A CA 1
ATOM 1285 C C . GLU A 1 165 ? -14.348 -2.405 3.441 1.00 72.00 165 GLU A C 1
ATOM 1287 O O . GLU A 1 165 ? -13.570 -1.970 4.276 1.00 72.00 165 GLU A O 1
ATOM 1292 N N . GLY A 1 166 ? -15.587 -2.774 3.785 1.00 80.25 166 GLY A N 1
ATOM 1293 C CA . GLY A 1 166 ? -16.135 -2.549 5.127 1.00 80.25 166 GLY A CA 1
ATOM 1294 C C . GLY A 1 166 ? -15.366 -3.251 6.253 1.00 80.25 166 GLY A C 1
ATOM 1295 O O . GLY A 1 166 ? -15.331 -2.741 7.365 1.00 80.25 166 GLY A O 1
ATOM 1296 N N . LEU A 1 167 ? -14.704 -4.383 5.979 1.00 85.94 167 LEU A N 1
ATOM 1297 C CA . LEU A 1 167 ? -13.962 -5.132 7.001 1.00 85.94 167 LEU A CA 1
ATOM 1298 C C . LEU A 1 167 ? -12.839 -4.304 7.646 1.00 85.94 167 LEU A C 1
ATOM 1300 O O . LEU A 1 167 ? -12.677 -4.361 8.863 1.00 85.94 167 LEU A O 1
ATOM 1304 N N . SER A 1 168 ? -12.076 -3.538 6.859 1.00 88.38 168 SER A N 1
ATOM 1305 C CA . SER A 1 168 ? -10.980 -2.710 7.386 1.00 88.38 168 SER A CA 1
ATOM 1306 C C . SER A 1 168 ? -11.508 -1.599 8.293 1.00 88.38 168 SER A C 1
ATOM 1308 O O . SER A 1 168 ? -10.903 -1.290 9.318 1.00 88.38 168 SER A O 1
ATOM 1310 N N . HIS A 1 169 ? -12.659 -1.030 7.933 1.00 86.56 169 HIS A N 1
ATOM 1311 C CA . HIS A 1 169 ? -13.363 -0.012 8.704 1.00 86.56 169 HIS A CA 1
ATOM 1312 C C . HIS A 1 169 ? -13.911 -0.582 10.006 1.00 86.56 169 HIS A C 1
ATOM 1314 O O . HIS A 1 169 ? -13.677 -0.011 11.064 1.00 86.56 169 HIS A O 1
ATOM 1320 N N . PHE A 1 170 ? -14.574 -1.740 9.961 1.00 87.44 170 PHE A N 1
ATOM 1321 C CA . PHE A 1 170 ? -15.078 -2.348 11.185 1.00 87.44 170 PHE A CA 1
ATOM 1322 C C . PHE A 1 170 ? -13.937 -2.715 12.137 1.00 87.44 170 PHE A C 1
ATOM 1324 O O . PHE A 1 170 ? -14.046 -2.449 13.327 1.00 87.44 170 PHE A O 1
ATOM 1331 N N . LEU A 1 171 ? -12.822 -3.252 11.632 1.00 91.00 171 LEU A N 1
ATOM 1332 C CA . LEU A 1 171 ? -11.658 -3.603 12.451 1.00 91.00 171 LEU A CA 1
ATOM 1333 C C . LEU A 1 171 ? -11.058 -2.399 13.185 1.00 91.00 171 LEU A C 1
ATOM 1335 O O . LEU A 1 171 ? -10.871 -2.465 14.399 1.00 91.00 171 LEU A O 1
ATOM 1339 N N . ILE A 1 172 ? -10.756 -1.310 12.470 1.00 91.31 172 ILE A N 1
ATOM 1340 C CA . ILE A 1 172 ? -10.148 -0.128 13.096 1.00 91.31 172 ILE A CA 1
ATOM 1341 C C . ILE A 1 172 ? -11.123 0.577 14.038 1.00 91.31 172 ILE A C 1
ATOM 1343 O O . ILE A 1 172 ? -10.713 0.999 15.111 1.00 91.31 172 ILE A O 1
ATOM 1347 N N . SER A 1 173 ? -12.410 0.654 13.684 1.00 87.75 173 SER A N 1
ATOM 1348 C CA . SER A 1 173 ? -13.425 1.243 14.555 1.00 87.75 173 SER A CA 1
ATOM 1349 C C . SER A 1 173 ? -13.607 0.402 15.810 1.00 87.75 173 SER A C 1
ATOM 1351 O O . SER A 1 173 ? -13.620 0.963 16.894 1.00 87.75 173 SER A O 1
ATOM 1353 N N . THR A 1 174 ? -13.622 -0.932 15.693 1.00 88.62 174 THR A N 1
ATOM 1354 C CA . THR A 1 174 ? -13.667 -1.818 16.869 1.00 88.62 174 THR A CA 1
ATOM 1355 C C . THR A 1 174 ? -12.454 -1.620 17.767 1.00 88.62 174 THR A C 1
ATOM 1357 O O . THR A 1 174 ? -12.584 -1.629 18.987 1.00 88.62 174 THR A O 1
ATOM 1360 N N . LEU A 1 175 ? -11.271 -1.430 17.178 1.00 91.31 175 LEU A N 1
ATOM 1361 C CA . LEU A 1 175 ? -10.049 -1.175 17.934 1.00 91.31 175 LEU A CA 1
ATOM 1362 C C . LEU A 1 175 ? -10.112 0.162 18.687 1.00 91.31 175 LEU A C 1
ATOM 1364 O O . LEU A 1 175 ? -9.784 0.201 19.867 1.00 91.31 175 LEU A O 1
ATOM 1368 N N . LEU A 1 176 ? -10.562 1.224 18.016 1.00 89.00 176 LEU A N 1
ATOM 1369 C CA . LEU A 1 176 ? -10.694 2.567 18.585 1.00 89.00 176 LEU A CA 1
ATOM 1370 C C . LEU A 1 176 ? -11.774 2.635 19.670 1.00 89.00 176 LEU A C 1
ATOM 1372 O O . LEU A 1 176 ? -11.503 3.130 20.752 1.00 89.00 176 LEU A O 1
ATOM 1376 N N . GLU A 1 177 ? -12.963 2.080 19.420 1.00 85.00 177 GLU A N 1
ATOM 1377 C CA . GLU A 1 177 ? -14.088 2.058 20.374 1.00 85.00 177 GLU A CA 1
ATOM 1378 C C . GLU A 1 177 ? -13.769 1.264 21.656 1.00 85.00 177 GLU A C 1
ATOM 1380 O O . GLU A 1 177 ? -14.472 1.391 22.653 1.00 85.00 177 GLU A O 1
ATOM 1385 N N . ASN A 1 178 ? -12.714 0.441 21.649 1.00 86.81 178 ASN A N 1
ATOM 1386 C CA . ASN A 1 178 ? -12.267 -0.332 22.809 1.00 86.81 178 ASN A CA 1
ATOM 1387 C C . ASN A 1 178 ? -11.002 0.230 23.484 1.00 86.81 178 ASN A C 1
ATOM 1389 O O . ASN A 1 178 ? -10.507 -0.372 24.444 1.00 86.81 178 ASN A O 1
ATOM 1393 N N . ASP A 1 179 ? -10.508 1.385 23.040 1.00 89.25 179 ASP A N 1
ATOM 1394 C CA . ASP A 1 179 ? -9.373 2.108 23.619 1.00 89.25 179 ASP A CA 1
ATOM 1395 C C . ASP A 1 179 ? -9.828 3.513 24.041 1.00 89.25 179 ASP A C 1
ATOM 1397 O O . ASP A 1 179 ? -9.867 4.448 23.240 1.00 89.25 179 ASP A O 1
ATOM 1401 N N . ASP A 1 180 ? -10.197 3.654 25.317 1.00 86.19 180 ASP A N 1
ATOM 1402 C CA . ASP A 1 180 ? -10.801 4.880 25.856 1.00 86.19 180 ASP A CA 1
ATOM 1403 C C . ASP A 1 180 ? -9.870 6.093 25.685 1.00 86.19 180 ASP A C 1
ATOM 1405 O O . ASP A 1 180 ? -10.315 7.192 25.353 1.00 86.19 180 ASP A O 1
ATOM 1409 N N . ALA A 1 181 ? -8.556 5.876 25.813 1.00 88.88 181 ALA A N 1
ATOM 1410 C CA . ALA A 1 181 ? -7.546 6.908 25.606 1.00 88.88 181 ALA A CA 1
ATOM 1411 C C . ALA A 1 181 ? -7.430 7.332 24.131 1.00 88.88 181 ALA A C 1
ATOM 1413 O O . ALA A 1 181 ? -7.071 8.478 23.849 1.00 88.88 181 ALA A O 1
ATOM 1414 N N . ALA A 1 182 ? -7.712 6.431 23.183 1.00 87.25 182 ALA A N 1
ATOM 1415 C CA . ALA A 1 182 ? -7.755 6.767 21.762 1.00 87.25 182 ALA A CA 1
ATOM 1416 C C . ALA A 1 182 ? -8.955 7.646 21.430 1.00 87.25 182 ALA A C 1
ATOM 1418 O O . ALA A 1 182 ? -8.785 8.666 20.762 1.00 87.25 182 ALA A O 1
ATOM 1419 N N . VAL A 1 183 ? -10.137 7.291 21.933 1.00 83.81 183 VAL A N 1
ATOM 1420 C CA . VAL A 1 183 ? -11.359 8.085 21.749 1.00 83.81 183 VAL A CA 1
ATOM 1421 C C . VAL A 1 183 ? -11.198 9.478 22.356 1.00 83.81 183 VAL A C 1
ATOM 1423 O O . VAL A 1 183 ? -11.455 10.468 21.677 1.00 83.81 183 VAL A O 1
ATOM 1426 N N . GLU A 1 184 ? -10.715 9.570 23.599 1.00 85.88 184 GLU A N 1
ATOM 1427 C CA . GLU A 1 184 ? -10.550 10.849 24.304 1.00 85.88 184 GLU A CA 1
ATOM 1428 C C . GLU A 1 184 ? -9.640 11.821 23.538 1.00 85.88 184 GLU A C 1
ATOM 1430 O O . GLU A 1 184 ? -9.917 13.018 23.463 1.00 85.88 184 GLU A O 1
ATOM 1435 N N . LYS A 1 185 ? -8.553 11.310 22.951 1.00 88.56 185 LYS A N 1
ATOM 1436 C CA . LYS A 1 185 ? -7.565 12.142 22.257 1.00 88.56 185 LYS A CA 1
ATOM 1437 C C . LYS A 1 185 ? -7.921 12.447 20.808 1.00 88.56 185 LYS A C 1
ATOM 1439 O O . LYS A 1 185 ? -7.652 13.553 20.349 1.00 88.56 185 LYS A O 1
ATOM 1444 N N . LEU A 1 186 ? -8.459 11.473 20.074 1.00 84.69 186 LEU A N 1
ATOM 1445 C CA . LEU A 1 186 ? -8.765 11.621 18.648 1.00 84.69 186 LEU A CA 1
ATOM 1446 C C . LEU A 1 186 ? -10.127 12.280 18.406 1.00 84.69 186 LEU A C 1
ATOM 1448 O O . LEU A 1 186 ? -10.327 12.870 17.342 1.00 84.69 186 LEU A O 1
ATOM 1452 N N . GLY A 1 187 ? -11.031 12.202 19.383 1.00 79.12 187 GLY A N 1
ATOM 1453 C CA . GLY A 1 187 ? -12.408 12.666 19.283 1.00 79.12 187 GLY A CA 1
ATOM 1454 C C . GLY A 1 187 ? -13.337 11.661 18.600 1.00 79.12 187 GLY A C 1
ATOM 1455 O O . GLY A 1 187 ? -12.926 10.593 18.142 1.00 79.12 187 GLY A O 1
ATOM 1456 N N . ASP A 1 188 ? -14.614 12.033 18.524 1.00 70.00 188 ASP A N 1
ATOM 1457 C CA . ASP A 1 188 ? -15.682 11.161 18.025 1.00 70.00 188 ASP A CA 1
ATOM 1458 C C . ASP A 1 188 ? -15.790 11.136 16.489 1.00 70.00 188 ASP A C 1
ATOM 1460 O O . ASP A 1 188 ? -16.416 10.244 15.926 1.00 70.00 188 ASP A O 1
ATOM 1464 N N . GLU A 1 189 ? -15.185 12.084 15.768 1.00 70.19 189 GLU A N 1
ATOM 1465 C CA . GLU A 1 189 ? -15.177 12.078 14.299 1.00 70.19 189 GLU A CA 1
ATOM 1466 C C . GLU A 1 189 ? -13.963 11.326 13.742 1.00 70.19 189 GLU A C 1
ATOM 1468 O O . GLU A 1 189 ? -12.825 11.643 14.070 1.00 70.19 189 GLU A O 1
ATOM 1473 N N . ALA A 1 190 ? -14.194 10.383 12.826 1.00 75.25 190 ALA A N 1
ATOM 1474 C CA . ALA A 1 190 ? -13.154 9.614 12.149 1.00 75.25 190 ALA A CA 1
ATOM 1475 C C . ALA A 1 190 ? -13.231 9.708 10.628 1.00 75.25 190 ALA A C 1
ATOM 1477 O O . ALA A 1 190 ? -14.282 9.488 10.023 1.00 75.25 190 ALA A O 1
ATOM 1478 N N . ASN A 1 191 ? -12.078 9.901 9.988 1.00 80.12 191 ASN A N 1
ATOM 1479 C CA . ASN A 1 191 ? -11.924 9.697 8.550 1.00 80.12 191 ASN A CA 1
ATOM 1480 C C . ASN A 1 191 ? -11.247 8.343 8.278 1.00 80.12 191 ASN A C 1
ATOM 1482 O O . ASN A 1 191 ? -10.022 8.227 8.285 1.00 80.12 191 ASN A O 1
ATOM 1486 N N . LEU A 1 192 ? -12.050 7.322 7.973 1.00 84.25 192 LEU A N 1
ATOM 1487 C CA . LEU A 1 192 ? -11.581 5.945 7.755 1.00 84.25 192 LEU A CA 1
ATOM 1488 C C . LEU A 1 192 ? -10.816 5.734 6.433 1.00 84.25 192 LEU A C 1
ATOM 1490 O O . LEU A 1 192 ? -10.196 4.686 6.243 1.00 84.25 192 LEU A O 1
ATOM 1494 N N . TYR A 1 193 ? -10.816 6.725 5.538 1.00 83.62 193 TYR A N 1
ATOM 1495 C CA . TYR A 1 193 ? -10.004 6.732 4.316 1.00 83.62 193 TYR A CA 1
ATOM 1496 C C . TYR A 1 193 ? -8.722 7.568 4.448 1.00 83.62 193 TYR A C 1
ATOM 1498 O O . TYR A 1 193 ? -7.846 7.484 3.587 1.00 83.62 193 TYR A O 1
ATOM 1506 N N . GLY A 1 194 ? -8.601 8.357 5.517 1.00 86.19 194 GLY A N 1
ATOM 1507 C CA . GLY A 1 194 ? -7.429 9.167 5.831 1.00 86.19 194 GLY A CA 1
ATOM 1508 C C . GLY A 1 194 ? -6.443 8.436 6.741 1.00 86.19 194 GLY A C 1
ATOM 1509 O O . GLY A 1 194 ? -6.154 7.247 6.572 1.00 86.19 194 GLY A O 1
ATOM 1510 N N . GLY A 1 195 ? -5.914 9.162 7.717 1.00 91.12 195 GLY A N 1
ATOM 1511 C CA . GLY A 1 195 ? -5.099 8.592 8.780 1.00 91.12 195 GLY A CA 1
ATOM 1512 C C . GLY A 1 195 ? -5.187 9.398 10.061 1.00 91.12 195 GLY A C 1
ATOM 1513 O O . GLY A 1 195 ? -5.896 10.394 10.135 1.00 91.12 195 GLY A O 1
ATOM 1514 N N . PHE A 1 196 ? -4.474 8.956 11.082 1.00 92.75 196 PHE A N 1
ATOM 1515 C CA . PHE A 1 196 ? -4.422 9.615 12.376 1.00 92.75 196 PHE A CA 1
ATOM 1516 C C . PHE A 1 196 ? -3.085 9.359 13.065 1.00 92.75 196 PHE A C 1
ATOM 1518 O O . PHE A 1 196 ? -2.364 8.406 12.756 1.00 92.75 196 PHE A O 1
ATOM 1525 N N . VAL A 1 197 ? -2.744 10.224 14.012 1.00 93.56 197 VAL A N 1
ATOM 1526 C CA . VAL A 1 197 ? -1.575 10.066 14.884 1.00 93.56 197 VAL A CA 1
ATOM 1527 C C . VAL A 1 197 ? -2.074 9.731 16.276 1.00 93.56 197 VAL A C 1
ATOM 1529 O O . VAL A 1 197 ? -2.866 10.485 16.827 1.00 93.56 197 VAL A O 1
ATOM 1532 N N . PHE A 1 198 ? -1.599 8.622 16.839 1.00 92.88 198 PHE A N 1
ATOM 1533 C CA . PHE A 1 198 ? -1.967 8.170 18.179 1.00 92.88 198 PHE A CA 1
ATOM 1534 C C . PHE A 1 198 ? -0.749 7.553 18.875 1.00 92.88 198 PHE A C 1
ATOM 1536 O O . PHE A 1 198 ? -0.012 6.744 18.295 1.00 92.88 198 PHE A O 1
ATOM 1543 N N . GLY A 1 199 ? -0.490 7.968 20.115 1.00 89.50 199 GLY A N 1
ATOM 1544 C CA . GLY A 1 199 ? 0.706 7.579 20.862 1.00 89.50 199 GLY A CA 1
ATOM 1545 C C . GLY A 1 199 ? 2.014 7.938 20.142 1.00 89.50 199 GLY A C 1
ATOM 1546 O O . GLY A 1 199 ? 2.265 9.092 19.790 1.00 89.50 199 GLY A O 1
ATOM 1547 N N . GLN A 1 200 ? 2.900 6.953 19.940 1.00 89.75 200 GLN A N 1
ATOM 1548 C CA . GLN A 1 200 ? 4.196 7.135 19.261 1.00 89.75 200 GLN A CA 1
ATOM 1549 C C . GLN A 1 200 ? 4.190 6.762 17.769 1.00 89.75 200 GLN A C 1
ATOM 1551 O O . GLN A 1 200 ? 5.253 6.603 17.175 1.00 89.75 200 GLN A O 1
ATOM 1556 N N . ARG A 1 201 ? 3.010 6.622 17.155 1.00 93.44 201 ARG A N 1
ATOM 1557 C CA . ARG A 1 201 ? 2.858 6.107 15.788 1.00 93.44 201 ARG A CA 1
ATOM 1558 C C . ARG A 1 201 ? 1.860 6.921 14.970 1.00 93.44 201 ARG A C 1
ATOM 1560 O O . ARG A 1 201 ? 1.076 7.698 15.513 1.00 93.44 201 ARG A O 1
ATOM 1567 N N . SER A 1 202 ? 1.888 6.717 13.659 1.00 95.19 202 SER A N 1
ATOM 1568 C CA . SER A 1 202 ? 0.824 7.135 12.749 1.00 95.19 202 SER A CA 1
ATOM 1569 C C . SER A 1 202 ? 0.162 5.920 12.102 1.00 95.19 202 SER A C 1
ATOM 1571 O O . SER A 1 202 ? 0.797 4.882 11.888 1.00 95.19 202 SER A O 1
ATOM 1573 N N . PHE A 1 203 ? -1.130 6.045 11.825 1.00 96.12 203 PHE A N 1
ATOM 1574 C CA . PHE A 1 203 ? -1.979 5.005 11.261 1.00 96.12 203 PHE A CA 1
ATOM 1575 C C . PHE A 1 203 ? -2.691 5.558 10.037 1.00 96.12 203 PHE A C 1
ATOM 1577 O O . PHE A 1 203 ? -3.251 6.647 10.085 1.00 96.12 203 PHE A O 1
ATOM 1584 N N . TRP A 1 204 ? -2.673 4.818 8.938 1.00 95.31 204 TRP A N 1
ATOM 1585 C CA . TRP A 1 204 ? -3.175 5.287 7.654 1.00 95.31 204 TRP A CA 1
ATOM 1586 C C . TRP A 1 204 ? -3.968 4.194 6.963 1.00 95.31 204 TRP A C 1
ATOM 1588 O O . TRP A 1 204 ? -3.535 3.042 6.909 1.00 95.31 204 TRP A O 1
ATOM 1598 N N . SER A 1 205 ? -5.098 4.561 6.376 1.00 92.75 205 SER A N 1
ATOM 1599 C CA . SER A 1 205 ? -5.798 3.688 5.447 1.00 92.75 205 SER A CA 1
ATOM 1600 C C . SER A 1 205 ? -4.942 3.450 4.200 1.00 92.75 205 SER A C 1
ATOM 1602 O O . SER A 1 205 ? -4.241 4.342 3.718 1.00 92.75 205 SER A O 1
ATOM 1604 N N . THR A 1 206 ? -5.028 2.252 3.625 1.00 91.31 206 THR A N 1
ATOM 1605 C CA . THR A 1 206 ? -4.437 1.922 2.309 1.00 91.31 206 THR A CA 1
ATOM 1606 C C . THR A 1 206 ? -5.059 2.717 1.153 1.00 91.31 206 THR A C 1
ATOM 1608 O O . THR A 1 206 ? -4.514 2.725 0.044 1.00 91.31 206 THR A O 1
ATOM 1611 N N . ALA A 1 207 ? -6.172 3.412 1.405 1.00 87.94 207 ALA A N 1
ATOM 1612 C CA . ALA A 1 207 ? -6.750 4.392 0.492 1.00 87.94 207 ALA A CA 1
ATOM 1613 C C . ALA A 1 207 ? -5.989 5.730 0.476 1.00 87.94 207 ALA A C 1
ATOM 1615 O O . ALA A 1 207 ? -6.122 6.478 -0.484 1.00 87.94 207 ALA A O 1
ATOM 1616 N N . CYS A 1 208 ? -5.184 6.030 1.500 1.00 90.50 208 CYS A N 1
ATOM 1617 C CA . CYS A 1 208 ? -4.415 7.267 1.585 1.00 90.50 208 CYS A CA 1
ATOM 1618 C C . CYS A 1 208 ? -3.018 7.093 0.973 1.00 90.50 208 CYS A C 1
ATOM 1620 O O . CYS A 1 208 ? -2.263 6.192 1.360 1.00 90.50 208 CYS A O 1
ATOM 1622 N N . ILE A 1 209 ? -2.628 7.995 0.064 1.00 94.00 209 ILE A N 1
ATOM 1623 C CA . ILE A 1 209 ? -1.299 7.962 -0.556 1.00 94.00 209 ILE A CA 1
ATOM 1624 C C . ILE A 1 209 ? -0.156 8.051 0.465 1.00 94.00 209 ILE A C 1
ATOM 1626 O O . ILE A 1 209 ? 0.833 7.333 0.320 1.00 94.00 209 ILE A O 1
ATOM 1630 N N . ILE A 1 210 ? -0.311 8.838 1.538 1.00 95.69 210 ILE A N 1
ATOM 1631 C CA . ILE A 1 210 ? 0.682 8.929 2.621 1.00 95.69 210 ILE A CA 1
ATOM 1632 C C . ILE A 1 210 ? 0.942 7.540 3.207 1.00 95.69 210 ILE A C 1
ATOM 1634 O O . ILE A 1 210 ? 2.088 7.098 3.268 1.00 95.69 210 ILE A O 1
ATOM 1638 N N . GLY A 1 211 ? -0.126 6.816 3.558 1.00 95.00 211 GLY A N 1
ATOM 1639 C CA . GLY A 1 211 ? -0.030 5.441 4.038 1.00 95.00 211 GLY A CA 1
ATOM 1640 C C . GLY A 1 211 ? 0.684 4.545 3.032 1.00 95.00 211 GLY A C 1
ATOM 1641 O O . GLY A 1 211 ? 1.656 3.872 3.379 1.00 95.00 211 GLY A O 1
ATOM 1642 N N . ARG A 1 212 ? 0.248 4.560 1.767 1.00 95.44 212 ARG A N 1
ATOM 1643 C CA . ARG A 1 212 ? 0.818 3.716 0.703 1.00 95.44 212 ARG A CA 1
ATOM 1644 C C . ARG A 1 212 ? 2.311 3.949 0.463 1.00 95.44 212 ARG A C 1
ATOM 1646 O O . ARG A 1 212 ? 3.017 3.000 0.110 1.00 95.44 212 ARG A O 1
ATOM 1653 N N . VAL A 1 213 ? 2.800 5.171 0.664 1.00 97.00 213 VAL A N 1
ATOM 1654 C CA . VAL A 1 213 ? 4.232 5.490 0.610 1.00 97.00 213 VAL A CA 1
ATOM 1655 C C . VAL A 1 213 ? 4.940 5.025 1.887 1.00 97.00 213 VAL A C 1
ATOM 1657 O O . VAL A 1 213 ? 5.911 4.273 1.792 1.00 97.00 213 VAL A O 1
ATOM 1660 N N . LEU A 1 214 ? 4.419 5.366 3.071 1.00 96.12 214 LEU A N 1
ATOM 1661 C CA . LEU A 1 214 ? 4.990 4.966 4.368 1.00 96.12 214 LEU A CA 1
ATOM 1662 C C . LEU A 1 214 ? 5.043 3.446 4.569 1.00 96.12 214 LEU A C 1
ATOM 1664 O O . LEU A 1 214 ? 5.909 2.957 5.292 1.00 96.12 214 LEU A O 1
ATOM 1668 N N . ALA A 1 215 ? 4.172 2.679 3.910 1.00 94.56 215 ALA A N 1
ATOM 1669 C CA . ALA A 1 215 ? 4.182 1.216 3.934 1.00 94.56 215 ALA A CA 1
ATOM 1670 C C . ALA A 1 215 ? 5.496 0.599 3.407 1.00 94.56 215 ALA A C 1
ATOM 1672 O O . ALA A 1 215 ? 5.776 -0.564 3.690 1.00 94.56 215 ALA A O 1
ATOM 1673 N N . ALA A 1 216 ? 6.297 1.352 2.642 1.00 93.94 216 ALA A N 1
ATOM 1674 C CA . ALA A 1 216 ? 7.646 0.952 2.234 1.00 93.94 216 ALA A CA 1
ATOM 1675 C C . ALA A 1 216 ? 8.742 1.322 3.239 1.00 93.94 216 ALA A C 1
ATOM 1677 O O . ALA A 1 216 ? 9.873 0.865 3.082 1.00 93.94 216 ALA A O 1
ATOM 1678 N N . GLY A 1 217 ? 8.439 2.156 4.233 1.00 91.12 217 GLY A N 1
ATOM 1679 C CA . GLY A 1 217 ? 9.383 2.547 5.270 1.00 91.12 217 GLY A CA 1
ATOM 1680 C C . GLY A 1 217 ? 9.782 1.370 6.155 1.00 91.12 217 GLY A C 1
ATOM 1681 O O . GLY A 1 217 ? 9.044 0.391 6.306 1.00 91.12 217 GLY A O 1
ATOM 1682 N N . ARG A 1 218 ? 10.963 1.473 6.767 1.00 88.69 218 ARG A N 1
ATOM 1683 C CA . ARG A 1 218 ? 11.373 0.540 7.824 1.00 88.69 218 ARG A CA 1
ATOM 1684 C C . ARG A 1 218 ? 10.401 0.649 8.997 1.00 88.69 218 ARG A C 1
ATOM 1686 O O . ARG A 1 218 ? 9.779 1.683 9.193 1.00 88.69 218 ARG A O 1
ATOM 1693 N N . ASN A 1 219 ? 10.247 -0.426 9.767 1.00 88.44 219 ASN A N 1
ATOM 1694 C CA . ASN A 1 219 ? 9.342 -0.502 10.927 1.00 88.44 219 ASN A CA 1
ATOM 1695 C C . ASN A 1 219 ? 7.844 -0.265 10.671 1.00 88.44 219 ASN A C 1
ATOM 1697 O O . ASN A 1 219 ? 7.054 -0.384 11.628 1.00 88.44 219 ASN A O 1
ATOM 1701 N N . SER A 1 220 ? 7.444 -0.022 9.425 1.00 92.56 220 SER A N 1
ATOM 1702 C CA . SER A 1 220 ? 6.050 0.020 9.011 1.00 92.56 220 SER A CA 1
ATOM 1703 C C . SER A 1 220 ? 5.442 -1.381 8.948 1.00 92.56 220 SER A C 1
ATOM 1705 O O . SER A 1 220 ? 6.127 -2.390 8.753 1.00 92.56 220 SER A O 1
ATOM 1707 N N . SER A 1 221 ? 4.133 -1.465 9.141 1.00 92.75 221 SER A N 1
ATOM 1708 C CA . SER A 1 221 ? 3.373 -2.704 8.999 1.00 92.75 221 SER A CA 1
ATOM 1709 C C . SER A 1 221 ? 2.022 -2.435 8.361 1.00 92.75 221 SER A C 1
ATOM 1711 O O . SER A 1 221 ? 1.394 -1.421 8.633 1.00 92.75 221 SER A O 1
ATOM 1713 N N . GLU A 1 222 ? 1.570 -3.362 7.523 1.00 92.75 222 GLU A N 1
ATOM 1714 C CA . GLU A 1 222 ? 0.255 -3.326 6.889 1.00 92.75 222 GLU A CA 1
ATOM 1715 C C . GLU A 1 222 ? -0.560 -4.538 7.349 1.00 92.75 222 GLU A C 1
ATOM 1717 O O . GLU A 1 222 ? -0.053 -5.665 7.403 1.00 92.75 222 GLU A O 1
ATOM 1722 N N . CYS A 1 223 ? -1.826 -4.320 7.693 1.00 94.06 223 CYS A N 1
ATOM 1723 C CA . CYS A 1 223 ? -2.771 -5.377 8.015 1.00 94.06 223 CYS A CA 1
ATOM 1724 C C . CYS A 1 223 ? -4.184 -4.941 7.629 1.00 94.06 223 CYS A C 1
ATOM 1726 O O . CYS A 1 223 ? -4.600 -3.849 7.991 1.00 94.06 223 CYS A O 1
ATOM 1728 N N . MET A 1 224 ? -4.920 -5.799 6.913 1.00 91.56 224 MET A N 1
ATOM 1729 C CA . MET A 1 224 ? -6.353 -5.624 6.623 1.00 91.56 224 MET A CA 1
ATOM 1730 C C . MET A 1 224 ? -6.743 -4.194 6.196 1.00 91.56 224 MET A C 1
ATOM 1732 O O . MET A 1 224 ? -7.700 -3.629 6.711 1.00 91.56 224 MET A O 1
ATOM 1736 N N . GLY A 1 225 ? -5.992 -3.593 5.268 1.00 90.81 225 GLY A N 1
ATOM 1737 C CA . GLY A 1 225 ? -6.302 -2.269 4.719 1.00 90.81 225 GLY A CA 1
ATOM 1738 C C . GLY A 1 225 ? -5.822 -1.071 5.545 1.00 90.81 225 GLY A C 1
ATOM 1739 O O . GLY A 1 225 ? -6.058 0.057 5.117 1.00 90.81 225 GLY A O 1
ATOM 1740 N N . TRP A 1 226 ? -5.120 -1.296 6.660 1.00 95.44 226 TRP A N 1
ATOM 1741 C CA . TRP A 1 226 ? -4.495 -0.264 7.491 1.00 95.44 226 TRP A CA 1
ATOM 1742 C C . TRP A 1 226 ? -2.982 -0.435 7.566 1.00 95.44 226 TRP A C 1
ATOM 1744 O O . TRP A 1 226 ? -2.461 -1.550 7.590 1.00 95.44 226 TRP A O 1
ATOM 1754 N N . ILE A 1 227 ? -2.282 0.689 7.635 1.00 96.38 227 ILE A N 1
ATOM 1755 C CA . ILE A 1 227 ? -0.830 0.794 7.713 1.00 96.38 227 ILE A CA 1
ATOM 1756 C C . ILE A 1 227 ? -0.478 1.514 9.005 1.00 96.38 227 ILE A C 1
ATOM 1758 O O . ILE A 1 227 ? -1.070 2.541 9.317 1.00 96.38 227 ILE A O 1
ATOM 1762 N N . SER A 1 228 ? 0.500 1.003 9.743 1.00 96.25 228 SER A N 1
ATOM 1763 C CA . SER A 1 228 ? 1.069 1.683 10.901 1.00 96.25 228 SER A CA 1
ATOM 1764 C C . SER A 1 228 ? 2.547 1.962 10.687 1.00 96.25 228 SER A C 1
ATOM 1766 O O . SER A 1 228 ? 3.287 1.079 10.251 1.00 96.25 228 SER A O 1
ATOM 1768 N N . SER A 1 229 ? 2.984 3.167 11.034 1.00 95.31 229 SER A N 1
ATOM 1769 C CA . SER A 1 229 ? 4.365 3.631 10.909 1.00 95.31 229 SER A CA 1
ATOM 1770 C C . SER A 1 229 ? 4.817 4.324 12.196 1.00 95.31 229 SER A C 1
ATOM 1772 O O . SER A 1 229 ? 4.010 4.880 12.939 1.00 95.31 229 SER A O 1
ATOM 1774 N N . ASP A 1 230 ? 6.113 4.272 12.485 1.00 93.31 230 ASP A N 1
ATOM 1775 C CA . ASP A 1 230 ? 6.761 5.074 13.532 1.00 93.31 230 ASP A CA 1
ATOM 1776 C C . ASP A 1 230 ? 7.033 6.522 13.085 1.00 93.31 230 ASP A C 1
ATOM 1778 O O . ASP A 1 230 ? 7.390 7.370 13.903 1.00 93.31 230 ASP A O 1
ATOM 1782 N N . VAL A 1 231 ? 6.799 6.841 11.810 1.00 94.00 231 VAL A N 1
ATOM 1783 C CA . VAL A 1 231 ? 6.891 8.205 11.292 1.00 94.00 231 VAL A CA 1
ATOM 1784 C C . VAL A 1 231 ? 5.735 9.052 11.817 1.00 94.00 231 VAL A C 1
ATOM 1786 O O . VAL A 1 231 ? 4.565 8.795 11.522 1.00 94.00 231 VAL A O 1
ATOM 1789 N N . LYS A 1 232 ? 6.074 10.113 12.552 1.00 91.88 232 LYS A N 1
ATOM 1790 C CA . LYS A 1 232 ? 5.136 11.162 12.957 1.00 91.88 232 LYS A CA 1
ATOM 1791 C C . LYS A 1 232 ? 5.220 12.352 12.004 1.00 91.88 232 LYS A C 1
ATOM 1793 O O . LYS A 1 232 ? 6.314 12.900 11.845 1.00 91.88 232 LYS A O 1
ATOM 1798 N N . PRO A 1 233 ? 4.100 12.777 11.400 1.00 92.81 233 PRO A N 1
ATOM 1799 C CA . PRO A 1 233 ? 4.103 13.971 10.577 1.00 92.81 233 PRO A CA 1
ATOM 1800 C C . PRO A 1 233 ? 4.382 15.229 11.415 1.00 92.81 233 PRO A C 1
ATOM 1802 O O . PRO A 1 233 ? 3.868 15.375 12.526 1.00 92.81 233 PRO A O 1
ATOM 1805 N N . ARG A 1 234 ? 5.187 16.150 10.882 1.00 92.06 234 ARG A N 1
ATOM 1806 C CA . ARG A 1 234 ? 5.396 17.495 11.437 1.00 92.06 234 ARG A CA 1
ATOM 1807 C C . ARG A 1 234 ? 4.284 18.426 10.952 1.00 92.06 234 ARG A C 1
ATOM 1809 O O . ARG A 1 234 ? 3.694 18.194 9.902 1.00 92.06 234 ARG A O 1
ATOM 1816 N N . GLY A 1 235 ? 4.010 19.486 11.712 1.00 82.56 235 GLY A N 1
ATOM 1817 C CA . GLY A 1 235 ? 2.946 20.451 11.392 1.00 82.56 235 GLY A CA 1
ATOM 1818 C C . GLY A 1 235 ? 1.582 20.129 12.014 1.00 82.56 235 GLY A C 1
ATOM 1819 O O . GLY A 1 235 ? 0.629 20.874 11.805 1.00 82.56 235 GLY A O 1
ATOM 1820 N N . ILE A 1 236 ? 1.487 19.065 12.821 1.00 83.31 236 ILE A N 1
ATOM 1821 C CA . ILE A 1 236 ? 0.290 18.726 13.600 1.00 83.31 236 ILE A CA 1
ATOM 1822 C C . ILE A 1 236 ? 0.564 18.977 15.083 1.00 83.31 236 ILE A C 1
ATOM 1824 O O . ILE A 1 236 ? 1.614 18.599 15.608 1.00 83.31 236 ILE A O 1
ATOM 1828 N N . SER A 1 237 ? -0.395 19.591 15.770 1.00 74.31 237 SER A N 1
ATOM 1829 C CA . SER A 1 237 ? -0.379 19.729 17.225 1.00 74.31 237 SER A CA 1
ATOM 1830 C C . SER A 1 237 ? -1.114 18.548 17.860 1.00 74.31 237 SER A C 1
ATOM 1832 O O . SER A 1 237 ? -2.339 18.527 17.875 1.00 74.31 237 SER A O 1
ATOM 1834 N N . GLY A 1 238 ? -0.368 17.580 18.394 1.00 82.06 238 GLY A N 1
ATOM 1835 C CA . GLY A 1 238 ? -0.926 16.471 19.175 1.00 82.06 238 GLY A CA 1
ATOM 1836 C C . GLY A 1 238 ? -1.387 15.259 18.359 1.00 82.06 238 GLY A C 1
ATOM 1837 O O . GLY A 1 238 ? -0.913 15.011 17.250 1.00 82.06 238 GLY A O 1
ATOM 1838 N N . GLU A 1 239 ? -2.264 14.468 18.973 1.00 87.44 239 GLU A N 1
ATOM 1839 C CA . GLU A 1 239 ? -2.879 13.267 18.405 1.00 87.44 239 GLU A CA 1
ATOM 1840 C C . GLU A 1 239 ? -4.211 13.670 17.761 1.00 87.44 239 GLU A C 1
ATOM 1842 O O . GLU A 1 239 ? -5.035 14.301 18.414 1.00 87.44 239 GLU A O 1
ATOM 1847 N N . ALA A 1 240 ? -4.387 13.397 16.466 1.00 85.38 240 ALA A N 1
ATOM 1848 C CA . ALA A 1 240 ? -5.539 13.872 15.700 1.00 85.38 240 ALA A CA 1
ATOM 1849 C C . ALA A 1 240 ? -5.756 13.062 14.415 1.00 85.38 240 ALA A C 1
ATOM 1851 O O . ALA A 1 240 ? -4.820 12.444 13.891 1.00 85.38 240 ALA A O 1
ATOM 1852 N N . TRP A 1 241 ? -6.981 13.131 13.885 1.00 83.62 241 TRP A N 1
ATOM 1853 C CA . TRP A 1 241 ? -7.329 12.680 12.536 1.00 83.62 241 TRP A CA 1
ATOM 1854 C C . TRP A 1 241 ? -6.832 13.641 11.458 1.00 83.62 241 TRP A C 1
ATOM 1856 O O . TRP A 1 241 ? -6.808 14.860 11.630 1.00 83.62 241 TRP A O 1
ATOM 1866 N N . LEU A 1 242 ? -6.450 13.069 10.320 1.00 83.44 242 LEU A N 1
ATOM 1867 C CA . LEU A 1 242 ? -5.776 13.739 9.220 1.00 83.44 242 LEU A CA 1
ATOM 1868 C C . LEU A 1 242 ? -6.401 13.320 7.894 1.00 83.44 242 LEU A C 1
ATOM 1870 O O . LEU A 1 242 ? -6.491 12.131 7.570 1.00 83.44 242 LEU A O 1
ATOM 1874 N N . THR A 1 243 ? -6.750 14.316 7.087 1.00 80.06 243 THR A N 1
ATOM 1875 C CA . THR A 1 243 ? -7.146 14.118 5.693 1.00 80.06 243 THR A CA 1
ATOM 1876 C C . THR A 1 243 ? -6.057 14.664 4.786 1.00 80.06 243 THR A C 1
ATOM 1878 O O . THR A 1 243 ? -5.559 15.766 5.004 1.00 80.06 243 THR A O 1
ATOM 1881 N N . ASN A 1 244 ? -5.683 13.903 3.760 1.00 78.94 244 ASN A N 1
ATOM 1882 C CA . ASN A 1 244 ? -4.742 14.358 2.746 1.00 78.94 244 ASN A CA 1
ATOM 1883 C C . ASN A 1 244 ? -5.479 14.796 1.479 1.00 78.94 244 ASN A C 1
ATOM 1885 O O . ASN A 1 244 ? -6.402 14.118 1.034 1.00 78.94 244 ASN A O 1
ATOM 1889 N N . GLU A 1 245 ? -5.045 15.905 0.891 1.00 78.88 245 GLU A N 1
ATOM 1890 C CA . GLU A 1 245 ? -5.437 16.297 -0.456 1.00 78.88 245 GLU A CA 1
ATOM 1891 C C . GLU A 1 245 ? -4.493 15.656 -1.480 1.00 78.88 245 GLU A C 1
ATOM 1893 O O . GLU A 1 245 ? -3.289 15.911 -1.475 1.00 78.88 245 GLU A O 1
ATOM 1898 N N . ALA A 1 246 ? -5.050 14.826 -2.361 1.00 76.19 246 ALA A N 1
ATOM 1899 C CA . ALA A 1 246 ? -4.352 14.248 -3.501 1.00 76.19 246 ALA A CA 1
ATOM 1900 C C . ALA A 1 246 ? -5.279 14.226 -4.723 1.00 76.19 246 ALA A C 1
ATOM 1902 O O . ALA A 1 246 ? -6.504 14.153 -4.595 1.00 76.19 246 ALA A O 1
ATOM 1903 N N . ILE A 1 247 ? -4.692 14.299 -5.914 1.00 78.56 247 ILE A N 1
ATOM 1904 C CA . ILE A 1 247 ? -5.406 14.276 -7.194 1.00 78.56 247 ILE A CA 1
ATOM 1905 C C . ILE A 1 247 ? -5.512 12.828 -7.680 1.00 78.56 247 ILE A C 1
ATOM 1907 O O . ILE A 1 247 ? -4.502 12.131 -7.766 1.00 78.56 247 ILE A O 1
ATOM 1911 N N . ASP A 1 248 ? -6.712 12.374 -8.051 1.00 74.00 248 ASP A N 1
ATOM 1912 C CA . ASP A 1 248 ? -6.903 11.027 -8.606 1.00 74.00 248 ASP A CA 1
ATOM 1913 C C . ASP A 1 248 ? -6.099 10.862 -9.910 1.00 74.00 248 ASP A C 1
ATOM 1915 O O . ASP A 1 248 ? -6.326 11.573 -10.891 1.00 74.00 248 ASP A O 1
ATOM 1919 N N . ALA A 1 249 ? -5.182 9.889 -9.948 1.00 61.94 249 ALA A N 1
ATOM 1920 C CA . ALA A 1 249 ? -4.272 9.708 -11.082 1.00 61.94 249 ALA A CA 1
ATOM 1921 C C . ALA A 1 249 ? -4.954 9.180 -12.364 1.00 61.94 249 ALA A C 1
ATOM 1923 O O . ALA A 1 249 ? -4.357 9.235 -13.438 1.00 61.94 249 ALA A O 1
ATOM 1924 N N . THR A 1 250 ? -6.187 8.651 -12.295 1.00 60.94 250 THR A N 1
ATOM 1925 C CA . THR A 1 250 ? -6.868 8.064 -13.468 1.00 60.94 250 THR A CA 1
ATOM 1926 C C . THR A 1 250 ? -8.379 8.310 -13.481 1.00 60.94 250 THR A C 1
ATOM 1928 O O . THR A 1 250 ? -9.063 8.110 -12.481 1.00 60.94 250 THR A O 1
ATOM 1931 N N . THR A 1 251 ? -8.914 8.690 -14.646 1.00 52.81 251 THR A N 1
ATOM 1932 C CA . THR A 1 251 ? -10.363 8.796 -14.934 1.00 52.81 251 THR A CA 1
ATOM 1933 C C . THR A 1 251 ? -10.834 7.770 -15.978 1.00 52.81 251 THR A C 1
ATOM 1935 O O . THR A 1 251 ? -11.977 7.815 -16.432 1.00 52.81 251 THR A O 1
ATOM 1938 N N . GLU A 1 252 ? -9.962 6.831 -16.357 1.00 66.44 252 GLU A N 1
ATOM 1939 C CA . GLU A 1 252 ? -10.196 5.863 -17.431 1.00 66.44 252 GLU A CA 1
ATOM 1940 C C . GLU A 1 252 ? -10.968 4.611 -16.984 1.00 66.44 252 GLU A C 1
ATOM 1942 O O . GLU A 1 252 ? -11.139 4.319 -15.798 1.00 66.44 252 GLU A O 1
ATOM 1947 N N . ILE A 1 253 ? -11.443 3.846 -17.974 1.00 77.62 253 ILE A N 1
ATOM 1948 C CA . ILE A 1 253 ? -12.093 2.549 -17.769 1.00 77.62 253 ILE A CA 1
ATOM 1949 C C . ILE A 1 253 ? -11.109 1.611 -17.047 1.00 77.62 253 ILE A C 1
ATOM 1951 O O . ILE A 1 253 ? -10.012 1.394 -17.565 1.00 77.62 253 ILE A O 1
ATOM 1955 N N . PRO A 1 254 ? -11.494 0.993 -15.912 1.00 83.00 254 PRO A N 1
ATOM 1956 C CA . PRO A 1 254 ? -10.616 0.095 -15.171 1.00 83.00 254 PRO A CA 1
ATOM 1957 C C . PRO A 1 254 ? -10.036 -1.014 -16.051 1.00 83.00 254 PRO A C 1
ATOM 1959 O O . PRO A 1 254 ? -10.778 -1.722 -16.737 1.00 83.00 254 PRO A O 1
ATOM 1962 N N . ARG A 1 255 ? -8.716 -1.215 -15.972 1.00 86.81 255 ARG A N 1
ATOM 1963 C CA . ARG A 1 255 ? -7.979 -2.184 -16.797 1.00 86.81 255 ARG A CA 1
ATOM 1964 C C . ARG A 1 255 ? -8.549 -3.603 -16.740 1.00 86.81 255 ARG A C 1
ATOM 1966 O O . ARG A 1 255 ? -8.580 -4.290 -17.751 1.00 86.81 255 ARG A O 1
ATOM 1973 N N . ILE A 1 256 ? -9.068 -4.026 -15.588 1.00 87.25 256 ILE A N 1
ATOM 1974 C CA . ILE A 1 256 ? -9.683 -5.351 -15.407 1.00 87.25 256 ILE A CA 1
ATOM 1975 C C . ILE A 1 256 ? -10.891 -5.602 -16.329 1.00 87.25 256 ILE A C 1
ATOM 1977 O O . ILE A 1 256 ? -11.214 -6.749 -16.627 1.00 87.25 256 ILE A O 1
ATOM 1981 N N . LEU A 1 257 ? -11.553 -4.544 -16.808 1.00 89.56 257 LEU A N 1
ATOM 1982 C CA . LEU A 1 257 ? -12.666 -4.646 -17.755 1.00 89.56 257 LEU A CA 1
ATOM 1983 C C . LEU A 1 257 ? -12.190 -4.764 -19.213 1.00 89.56 257 LEU A C 1
ATOM 1985 O O . LEU A 1 257 ? -12.972 -5.136 -20.085 1.00 89.56 257 LEU A O 1
ATOM 1989 N N . GLN A 1 258 ? -10.912 -4.496 -19.481 1.00 91.69 258 GLN A N 1
ATOM 1990 C CA . GLN A 1 258 ? -10.282 -4.583 -20.799 1.00 91.69 258 GLN A CA 1
ATOM 1991 C C . GLN A 1 258 ? -9.656 -5.969 -21.002 1.00 91.69 258 GLN A C 1
ATOM 1993 O O . GLN A 1 258 ? -8.448 -6.113 -21.178 1.00 91.69 258 GLN A O 1
ATOM 1998 N N . LYS A 1 259 ? -10.486 -7.018 -20.950 1.00 93.00 259 LYS A N 1
ATOM 1999 C CA . LYS A 1 259 ? -10.029 -8.420 -20.957 1.00 93.00 259 LYS A CA 1
ATOM 2000 C C . LYS A 1 259 ? -9.023 -8.727 -22.077 1.00 93.00 259 LYS A C 1
ATOM 2002 O O . LYS A 1 259 ? -7.989 -9.324 -21.806 1.00 93.00 259 LYS A O 1
ATOM 2007 N N . ALA A 1 260 ? -9.318 -8.309 -23.309 1.00 92.56 260 ALA A N 1
ATOM 2008 C CA . ALA A 1 260 ? -8.468 -8.594 -24.465 1.00 92.56 260 ALA A CA 1
ATOM 2009 C C . ALA A 1 260 ? -7.076 -7.955 -24.342 1.00 92.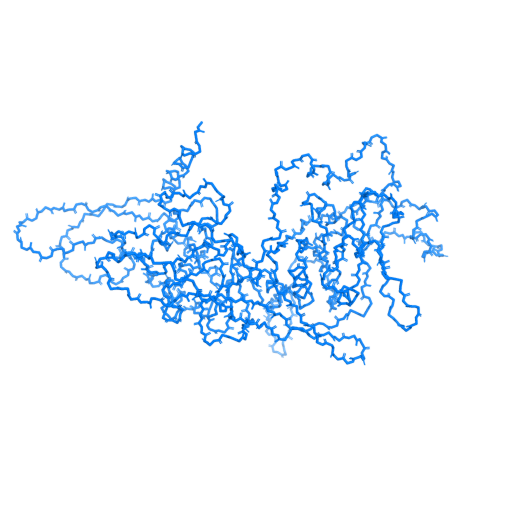56 260 ALA A C 1
ATOM 2011 O O . ALA A 1 260 ? -6.081 -8.578 -24.701 1.00 92.56 260 ALA A O 1
ATOM 2012 N N . ASP A 1 261 ? -6.993 -6.738 -23.800 1.00 91.50 261 ASP A N 1
ATOM 2013 C CA . ASP A 1 261 ? -5.713 -6.064 -23.599 1.00 91.50 261 ASP A CA 1
ATOM 2014 C C . ASP A 1 261 ? -4.918 -6.702 -22.455 1.00 91.50 261 ASP A C 1
ATOM 2016 O O . ASP A 1 261 ? -3.714 -6.898 -22.586 1.00 91.50 261 ASP A O 1
ATOM 2020 N N . VAL A 1 262 ? -5.587 -7.103 -21.368 1.00 92.50 262 VAL A N 1
ATOM 2021 C CA . VAL A 1 262 ? -4.953 -7.845 -20.264 1.00 92.50 262 VAL A CA 1
ATOM 2022 C C . VAL A 1 262 ? -4.383 -9.180 -20.754 1.00 92.50 262 VAL A C 1
ATOM 2024 O O . VAL A 1 262 ? -3.247 -9.517 -20.427 1.00 92.50 262 VAL A O 1
ATOM 2027 N N . GLU A 1 263 ? -5.139 -9.934 -21.556 1.00 91.81 263 GLU A N 1
ATOM 2028 C CA . GLU A 1 263 ? -4.692 -11.216 -22.118 1.00 91.81 263 GLU A CA 1
ATOM 2029 C C . GLU A 1 263 ? -3.532 -11.036 -23.106 1.00 91.81 263 GLU A C 1
ATOM 2031 O O . GLU A 1 263 ? -2.549 -11.777 -23.045 1.00 91.81 263 GLU A O 1
ATOM 2036 N N . ARG A 1 264 ? -3.611 -10.033 -23.989 1.00 90.88 264 ARG A N 1
ATOM 2037 C CA . ARG A 1 264 ? -2.560 -9.725 -24.967 1.00 90.88 264 ARG A CA 1
ATOM 2038 C C . ARG A 1 264 ? -1.268 -9.286 -24.279 1.00 90.88 264 ARG A C 1
ATOM 2040 O O . ARG A 1 264 ? -0.214 -9.871 -24.529 1.00 90.88 264 ARG A O 1
ATOM 2047 N N . ASP A 1 265 ? -1.361 -8.296 -23.396 1.00 89.62 265 ASP A N 1
ATOM 2048 C CA . ASP A 1 265 ? -0.206 -7.644 -22.771 1.00 89.62 265 ASP A CA 1
ATOM 2049 C C . ASP A 1 265 ? 0.347 -8.468 -21.590 1.00 89.62 265 ASP A C 1
ATOM 2051 O O . ASP A 1 265 ? 1.478 -8.261 -21.165 1.00 89.62 265 ASP A O 1
ATOM 2055 N N . GLY A 1 266 ? -0.409 -9.450 -21.084 1.00 89.44 266 GLY A N 1
ATOM 2056 C CA . GLY A 1 266 ? 0.059 -10.451 -20.117 1.00 89.44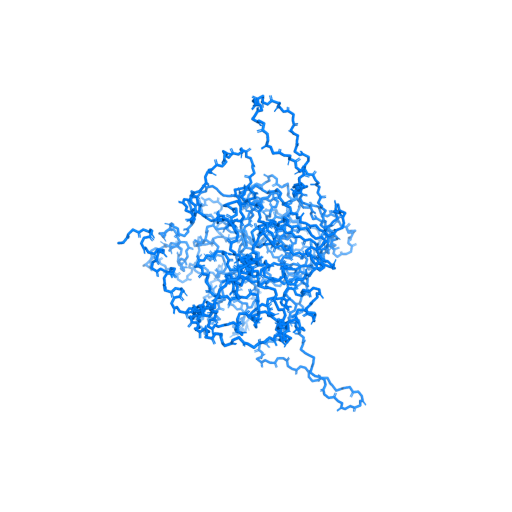 266 GLY A CA 1
ATOM 2057 C C . GLY A 1 266 ? 0.591 -11.747 -20.736 1.00 89.44 266 GLY A C 1
ATOM 2058 O O . GLY A 1 266 ? 1.170 -12.572 -20.023 1.00 89.44 266 GLY A O 1
ATOM 2059 N N . SER A 1 267 ? 0.418 -11.948 -22.045 1.00 91.38 267 SER A N 1
ATOM 2060 C CA . SER A 1 267 ? 0.878 -13.148 -22.749 1.00 91.38 267 SER A CA 1
ATOM 2061 C C . SER A 1 267 ? 2.405 -13.235 -22.787 1.00 91.38 267 SER A C 1
ATOM 2063 O O . SER A 1 267 ? 3.099 -12.235 -22.944 1.00 91.38 267 SER A O 1
ATOM 2065 N N . VAL A 1 268 ? 2.956 -14.451 -22.718 1.00 90.56 268 VAL A N 1
ATOM 2066 C CA . VAL A 1 268 ? 4.411 -14.694 -22.807 1.00 90.56 268 VAL A CA 1
ATOM 2067 C C . VAL A 1 268 ? 5.004 -14.139 -24.106 1.00 90.56 268 VAL A C 1
ATOM 2069 O O . VAL A 1 268 ? 6.147 -13.695 -24.109 1.00 90.56 268 VAL A O 1
ATOM 2072 N N . ILE A 1 269 ? 4.214 -14.118 -25.181 1.00 90.12 269 ILE A N 1
ATOM 2073 C CA . ILE A 1 269 ? 4.614 -13.649 -26.515 1.00 90.12 269 ILE A CA 1
ATOM 2074 C C . ILE A 1 269 ? 4.090 -12.240 -26.835 1.00 90.12 269 ILE A C 1
ATOM 2076 O O . ILE A 1 269 ? 4.209 -11.782 -27.968 1.00 90.12 269 ILE A O 1
ATOM 2080 N N . GLY A 1 270 ? 3.492 -11.543 -25.860 1.00 84.31 270 GLY A N 1
ATOM 2081 C CA . GLY A 1 270 ? 2.956 -10.186 -26.039 1.00 84.31 270 GLY A CA 1
ATOM 2082 C C . GLY A 1 270 ? 1.907 -10.083 -27.151 1.00 84.31 270 GLY A C 1
ATOM 2083 O O . GLY A 1 270 ? 1.877 -9.100 -27.885 1.00 84.31 270 GLY A O 1
ATOM 2084 N N . GLY A 1 271 ? 1.105 -11.137 -27.337 1.00 84.44 271 GLY A N 1
ATOM 2085 C CA . GLY A 1 271 ? 0.065 -11.190 -28.367 1.00 84.44 271 GLY A CA 1
ATOM 2086 C C . GLY A 1 271 ? 0.547 -11.448 -29.796 1.00 84.44 271 GLY A C 1
ATOM 2087 O O . GLY A 1 271 ? -0.262 -11.346 -30.716 1.00 84.44 271 GLY A O 1
ATOM 2088 N N . ALA A 1 272 ? 1.828 -11.768 -30.001 1.00 86.75 272 ALA A N 1
ATOM 2089 C CA . ALA A 1 272 ? 2.326 -12.200 -31.304 1.00 86.75 272 ALA A CA 1
ATOM 2090 C C . ALA A 1 272 ? 1.689 -13.533 -31.748 1.00 86.75 272 ALA A C 1
ATOM 2092 O O . ALA A 1 272 ? 1.167 -14.290 -30.929 1.00 86.75 272 ALA A O 1
ATOM 2093 N N . ASP A 1 273 ? 1.728 -13.821 -33.050 1.00 88.50 273 ASP A N 1
ATOM 2094 C CA . ASP A 1 273 ? 1.233 -15.087 -33.598 1.00 88.50 273 ASP A CA 1
ATOM 2095 C C . ASP A 1 273 ? 2.141 -16.246 -33.139 1.00 88.50 273 ASP A C 1
ATOM 2097 O O . ASP A 1 273 ? 3.334 -16.215 -33.463 1.00 88.50 273 ASP A O 1
ATOM 2101 N N . PRO A 1 274 ? 1.620 -17.271 -32.426 1.00 88.44 274 PRO A N 1
ATOM 2102 C CA . PRO A 1 274 ? 2.407 -18.408 -31.945 1.00 88.44 274 PRO A CA 1
ATOM 2103 C C . PRO A 1 274 ? 3.221 -19.127 -33.026 1.00 88.44 274 PRO A C 1
ATOM 2105 O O . PRO A 1 274 ? 4.275 -19.680 -32.718 1.00 88.44 274 PRO A O 1
ATOM 2108 N N . LEU A 1 275 ? 2.763 -19.112 -34.282 1.00 90.69 275 LEU A N 1
ATOM 2109 C CA . LEU A 1 275 ? 3.464 -19.744 -35.406 1.00 90.69 275 LEU A CA 1
ATOM 2110 C C . LEU A 1 275 ? 4.671 -18.935 -35.906 1.00 90.69 275 LEU A C 1
ATOM 2112 O O . LEU A 1 275 ? 5.508 -19.469 -36.631 1.00 90.69 275 LEU A O 1
ATOM 2116 N N . SER A 1 276 ? 4.769 -17.660 -35.525 1.00 89.12 276 SER A N 1
ATOM 2117 C CA . SER A 1 276 ? 5.834 -16.741 -35.950 1.00 89.12 276 SER A CA 1
ATOM 2118 C C . SER A 1 276 ? 6.971 -16.592 -34.933 1.00 89.12 276 SER A C 1
ATOM 2120 O O . SER A 1 276 ? 7.938 -15.876 -35.192 1.00 89.12 276 SER A O 1
ATOM 2122 N N . ILE A 1 277 ? 6.850 -17.247 -33.774 1.00 89.38 277 ILE A N 1
ATOM 2123 C CA . ILE A 1 277 ? 7.766 -17.092 -32.645 1.00 89.38 277 ILE A CA 1
ATOM 2124 C C . ILE A 1 277 ? 9.043 -17.889 -32.873 1.00 89.38 277 ILE A C 1
ATOM 2126 O O . ILE A 1 277 ? 9.013 -19.109 -33.048 1.00 89.38 277 ILE A O 1
ATOM 2130 N N . LEU A 1 278 ? 10.180 -17.206 -32.792 1.00 88.12 278 LEU A N 1
ATOM 2131 C CA . LEU A 1 278 ? 11.497 -17.828 -32.850 1.00 88.12 278 LEU A CA 1
ATOM 2132 C C . LEU A 1 278 ? 12.141 -17.866 -31.458 1.00 88.12 278 LEU A C 1
ATOM 2134 O O . LEU A 1 278 ? 11.945 -16.947 -30.664 1.00 88.12 278 LEU A O 1
ATOM 2138 N N . PRO A 1 279 ? 12.995 -18.861 -31.153 1.00 83.44 279 PRO A N 1
ATOM 2139 C CA . PRO A 1 279 ? 13.763 -18.870 -29.905 1.00 83.44 279 PRO A CA 1
ATOM 2140 C C . PRO A 1 279 ? 14.588 -17.592 -29.679 1.00 83.44 279 PRO A C 1
ATOM 2142 O O . PRO A 1 279 ? 14.727 -17.139 -28.548 1.00 83.44 279 PRO A O 1
ATOM 2145 N N . GLY A 1 280 ? 15.087 -16.976 -30.758 1.00 81.25 280 GLY A N 1
ATOM 2146 C CA . GLY A 1 280 ? 15.824 -15.708 -30.711 1.00 81.25 280 GLY A CA 1
ATOM 2147 C C . GLY A 1 280 ? 14.971 -14.475 -30.389 1.00 81.25 280 GLY A C 1
ATOM 2148 O O . GLY A 1 280 ? 15.528 -13.408 -30.151 1.00 81.25 280 GLY A O 1
ATOM 2149 N N . ASP A 1 281 ? 13.642 -14.605 -30.349 1.00 85.31 281 ASP A N 1
ATOM 2150 C CA . ASP A 1 281 ? 12.740 -13.525 -29.935 1.00 85.31 281 ASP A CA 1
ATOM 2151 C C . ASP A 1 281 ? 12.686 -13.357 -28.415 1.00 85.31 281 ASP A C 1
ATOM 2153 O O . ASP A 1 281 ? 12.087 -12.405 -27.915 1.00 85.31 281 ASP A O 1
ATOM 2157 N N . PHE A 1 282 ? 13.308 -14.274 -27.678 1.00 85.81 282 PHE A N 1
ATOM 2158 C CA . PHE A 1 282 ? 13.384 -14.256 -26.232 1.00 85.81 282 PHE A CA 1
ATOM 2159 C C . PHE A 1 282 ? 14.769 -13.835 -25.757 1.00 85.81 282 PHE A C 1
ATOM 2161 O O . PHE A 1 282 ? 15.790 -14.376 -26.178 1.00 85.81 282 PHE A O 1
ATOM 2168 N N . VAL A 1 283 ? 14.796 -12.896 -24.816 1.00 80.06 283 VAL A N 1
ATOM 2169 C CA . VAL A 1 283 ? 16.022 -12.384 -24.206 1.00 80.06 283 VAL A CA 1
ATOM 2170 C C . VAL A 1 283 ? 16.022 -12.720 -22.720 1.00 80.06 283 VAL A C 1
ATOM 2172 O O . VAL A 1 283 ? 15.023 -12.533 -22.022 1.00 80.06 283 VAL A O 1
ATOM 2175 N N . ALA A 1 284 ? 17.151 -13.217 -22.220 1.00 76.44 284 ALA A N 1
ATOM 2176 C CA . ALA A 1 284 ? 17.359 -13.367 -20.788 1.00 76.44 284 ALA A CA 1
ATOM 2177 C C . ALA A 1 284 ? 17.570 -11.982 -20.160 1.00 76.44 284 ALA A C 1
ATOM 2179 O O . ALA A 1 284 ? 18.516 -11.271 -20.500 1.00 76.44 284 ALA A O 1
ATOM 2180 N N . VAL A 1 285 ? 16.672 -11.597 -19.253 1.00 77.38 285 VAL A N 1
ATOM 2181 C CA . VAL A 1 285 ? 16.771 -10.341 -18.503 1.00 77.38 285 VAL A CA 1
ATOM 2182 C C . VAL A 1 285 ? 17.482 -10.619 -17.184 1.00 77.38 285 VAL A C 1
ATOM 2184 O O . VAL A 1 285 ? 17.032 -11.454 -16.396 1.00 77.38 285 VAL A O 1
ATOM 2187 N N . TYR A 1 286 ? 18.583 -9.910 -16.948 1.00 70.38 286 TYR A N 1
ATOM 2188 C CA . TYR A 1 286 ? 19.385 -10.035 -15.734 1.00 70.38 286 TYR A CA 1
ATOM 2189 C C . TYR A 1 286 ? 19.164 -8.833 -14.820 1.00 70.38 286 TYR A C 1
ATOM 2191 O O . TYR A 1 286 ? 19.027 -7.711 -15.296 1.00 70.38 286 TYR A O 1
ATOM 2199 N N . ASP A 1 287 ? 19.164 -9.082 -13.511 1.00 69.62 287 ASP A N 1
ATOM 2200 C CA . ASP A 1 287 ? 19.306 -8.040 -12.495 1.00 69.62 287 ASP A CA 1
ATOM 2201 C C . ASP A 1 287 ? 20.811 -7.882 -12.207 1.00 69.62 287 ASP A C 1
ATOM 2203 O O . ASP A 1 287 ? 21.357 -8.700 -11.456 1.00 69.62 287 ASP A O 1
ATOM 2207 N N . PRO A 1 288 ? 21.526 -6.914 -12.813 1.00 64.25 288 PRO A N 1
ATOM 2208 C CA . PRO A 1 288 ? 22.924 -6.703 -12.467 1.00 64.25 288 PRO A CA 1
ATOM 2209 C C . PRO A 1 288 ? 23.030 -6.263 -10.997 1.00 64.25 288 PRO A C 1
ATOM 2211 O O . PRO A 1 288 ? 22.166 -5.527 -10.512 1.00 64.25 288 PRO A O 1
ATOM 2214 N N . PRO A 1 289 ? 24.070 -6.693 -10.264 1.00 64.06 289 PRO A N 1
ATOM 2215 C CA . PRO A 1 289 ? 24.341 -6.138 -8.948 1.00 64.06 289 PRO A CA 1
ATOM 2216 C C . PRO A 1 289 ? 24.664 -4.646 -9.084 1.00 64.06 289 PRO A C 1
ATOM 2218 O O . PRO A 1 289 ? 25.497 -4.249 -9.899 1.00 64.06 289 PRO A O 1
ATOM 2221 N N . THR A 1 290 ? 23.998 -3.816 -8.285 1.00 64.06 290 THR A N 1
ATOM 2222 C CA . THR A 1 290 ? 24.241 -2.373 -8.245 1.00 64.06 290 THR A CA 1
ATOM 2223 C C . THR A 1 290 ? 25.555 -2.121 -7.506 1.00 64.06 290 THR A C 1
ATOM 2225 O O . THR A 1 290 ? 25.653 -2.345 -6.300 1.00 64.06 290 THR A O 1
ATOM 2228 N N . LEU A 1 291 ? 26.584 -1.694 -8.236 1.00 58.69 291 LEU A N 1
ATOM 2229 C CA . LEU A 1 291 ? 27.858 -1.255 -7.662 1.00 58.69 291 LEU A CA 1
ATOM 2230 C C . LEU A 1 291 ? 27.647 0.118 -7.006 1.00 58.69 291 LEU A C 1
ATOM 2232 O O . LEU A 1 291 ? 27.165 1.027 -7.676 1.00 58.69 291 LEU A O 1
ATOM 2236 N N . HIS A 1 292 ? 27.995 0.255 -5.722 1.00 65.19 292 HIS A N 1
ATOM 2237 C CA . HIS A 1 292 ? 27.897 1.506 -4.947 1.00 65.19 292 HIS A CA 1
ATOM 2238 C C . HIS A 1 292 ? 26.492 2.144 -4.953 1.00 65.19 292 HIS A C 1
ATOM 2240 O O . HIS A 1 292 ? 26.282 3.200 -5.556 1.00 65.19 292 HIS A O 1
ATOM 2246 N N . PRO A 1 293 ? 25.486 1.503 -4.327 1.00 70.44 293 PRO A N 1
ATOM 2247 C CA . PRO A 1 293 ? 24.149 2.074 -4.276 1.00 70.44 293 PRO A CA 1
ATOM 2248 C C . PRO A 1 293 ? 24.126 3.377 -3.459 1.00 70.44 293 PRO A C 1
ATOM 2250 O O . PRO A 1 293 ? 24.797 3.462 -2.428 1.00 70.44 293 PRO A O 1
ATOM 2253 N N . PRO A 1 294 ? 23.322 4.376 -3.865 1.00 76.31 294 PRO A N 1
ATOM 2254 C CA . PRO A 1 294 ? 23.160 5.597 -3.089 1.00 76.31 294 PRO A CA 1
ATOM 2255 C C . PRO A 1 294 ? 22.614 5.296 -1.691 1.00 76.31 294 PRO A C 1
ATOM 2257 O O . PRO A 1 294 ? 21.650 4.539 -1.536 1.00 76.31 294 PRO A O 1
ATOM 2260 N N . SER A 1 295 ? 23.179 5.951 -0.677 1.00 85.81 295 SER A N 1
ATOM 2261 C CA . SER A 1 295 ? 22.605 5.931 0.664 1.00 85.81 295 SER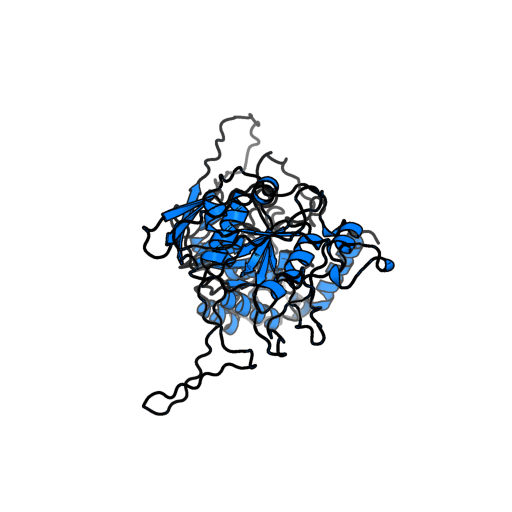 A CA 1
ATOM 2262 C C . SER A 1 295 ? 21.467 6.943 0.731 1.00 85.81 295 SER A C 1
ATOM 2264 O O . SER A 1 295 ? 21.660 8.130 0.462 1.00 85.81 295 SER A O 1
ATOM 2266 N N . ILE A 1 296 ? 20.269 6.462 1.056 1.00 90.31 296 ILE A N 1
ATOM 2267 C CA . ILE A 1 296 ? 19.058 7.274 1.184 1.00 90.31 296 ILE A CA 1
ATOM 2268 C C . ILE A 1 296 ? 18.590 7.167 2.622 1.00 90.31 296 ILE A C 1
ATOM 2270 O O . ILE A 1 296 ? 18.475 6.065 3.160 1.00 90.31 296 ILE A O 1
ATOM 2274 N N . THR A 1 297 ? 18.334 8.311 3.242 1.00 92.69 297 THR A N 1
ATOM 2275 C CA . THR A 1 297 ? 17.823 8.396 4.609 1.00 92.69 297 THR A CA 1
ATOM 2276 C C . THR A 1 297 ? 16.595 9.282 4.625 1.00 92.69 297 THR A C 1
ATOM 2278 O O . THR A 1 297 ? 16.627 10.401 4.116 1.00 92.69 297 THR A O 1
ATOM 2281 N N . PHE A 1 298 ? 15.505 8.786 5.188 1.00 95.25 298 PHE A N 1
ATOM 2282 C CA . PHE A 1 298 ? 14.303 9.577 5.404 1.00 95.25 298 PHE A CA 1
ATOM 2283 C C . PHE A 1 298 ? 14.462 10.502 6.619 1.00 95.25 298 PHE A C 1
ATOM 2285 O O . PHE A 1 298 ? 14.926 10.065 7.671 1.00 95.25 298 PHE A O 1
ATOM 2292 N N . GLU A 1 299 ? 14.066 11.771 6.489 1.00 95.62 299 GLU A N 1
ATOM 2293 C CA . GLU A 1 299 ? 14.174 12.759 7.572 1.00 95.62 299 GLU A CA 1
ATOM 2294 C C . GLU A 1 299 ? 12.831 13.146 8.189 1.00 95.62 299 GLU A C 1
ATOM 2296 O O . GLU A 1 299 ? 12.694 13.176 9.417 1.00 95.62 299 GLU A O 1
ATOM 2301 N N . SER A 1 300 ? 11.846 13.516 7.365 1.00 96.06 300 SER A N 1
ATOM 2302 C CA . SER A 1 300 ? 10.523 13.884 7.869 1.00 96.06 300 SER A CA 1
ATOM 2303 C C . SER A 1 300 ? 9.417 13.806 6.828 1.00 96.06 300 SER A C 1
ATOM 2305 O O . SER A 1 300 ? 9.636 13.867 5.620 1.00 96.06 300 SER A O 1
ATOM 2307 N N . LEU A 1 301 ? 8.201 13.680 7.353 1.00 96.62 301 LEU A N 1
ATOM 2308 C CA . LEU A 1 301 ? 6.949 13.911 6.655 1.00 96.62 301 LEU A CA 1
ATOM 2309 C C . LEU A 1 301 ? 6.382 15.211 7.216 1.00 96.62 301 LEU A C 1
ATOM 2311 O O . LEU A 1 301 ? 6.129 15.287 8.416 1.00 96.62 301 LEU A O 1
ATOM 2315 N N . ASP A 1 302 ? 6.188 16.210 6.372 1.00 95.12 302 ASP A N 1
ATOM 2316 C CA . ASP A 1 302 ? 5.696 17.525 6.760 1.00 95.12 302 ASP A CA 1
ATOM 2317 C C . ASP A 1 302 ? 4.304 17.725 6.154 1.00 95.12 302 ASP A C 1
ATOM 2319 O O . ASP A 1 302 ? 4.096 17.494 4.958 1.00 95.12 302 ASP A O 1
ATOM 2323 N N . LEU A 1 303 ? 3.339 18.103 6.994 1.00 92.81 303 LEU A N 1
ATOM 2324 C CA . LEU A 1 303 ? 1.973 18.394 6.575 1.00 92.81 303 LEU A CA 1
ATOM 2325 C C . LEU A 1 303 ? 1.709 19.894 6.632 1.00 92.81 303 LEU A C 1
ATOM 2327 O O . LEU A 1 303 ? 1.962 20.548 7.644 1.00 92.81 303 LEU A O 1
ATOM 2331 N N . PHE A 1 304 ? 1.137 20.417 5.555 1.00 89.69 304 PHE A N 1
ATOM 2332 C CA . PHE A 1 304 ? 0.770 21.820 5.409 1.00 89.69 304 PHE A CA 1
ATOM 2333 C C . PHE A 1 304 ? -0.748 21.916 5.350 1.00 89.69 304 PHE A C 1
ATOM 2335 O O . PHE A 1 304 ? -1.365 21.322 4.464 1.00 89.69 304 PHE A O 1
ATOM 2342 N N . ALA A 1 305 ? -1.349 22.603 6.324 1.00 84.88 305 ALA A N 1
ATOM 2343 C CA . ALA A 1 305 ? -2.791 22.808 6.348 1.00 84.88 305 ALA A CA 1
ATOM 2344 C C . ALA A 1 305 ? -3.208 23.590 5.099 1.00 84.88 305 ALA A C 1
ATOM 2346 O O . ALA A 1 305 ? -2.574 24.585 4.748 1.00 84.88 305 ALA A O 1
ATOM 2347 N N . VAL A 1 306 ? -4.250 23.113 4.428 1.00 81.75 306 VAL A N 1
ATOM 2348 C CA . VAL A 1 306 ? -4.850 23.816 3.298 1.00 81.75 306 VAL A CA 1
ATOM 2349 C C . VAL A 1 306 ? -6.027 24.594 3.863 1.00 81.75 306 VAL A C 1
ATOM 2351 O O . VAL A 1 306 ? -7.030 23.996 4.256 1.00 81.75 306 VAL A O 1
ATOM 2354 N N . ASP A 1 307 ? -5.879 25.914 3.971 1.00 67.31 307 ASP A N 1
ATOM 2355 C CA . ASP A 1 307 ? -6.992 26.776 4.352 1.00 67.31 307 ASP A CA 1
ATOM 2356 C C . ASP A 1 307 ? -8.050 26.682 3.249 1.00 67.31 307 ASP A C 1
ATOM 2358 O O . ASP A 1 307 ? -7.817 27.027 2.089 1.00 67.31 307 ASP A O 1
ATOM 2362 N N . SER A 1 308 ? -9.223 26.153 3.590 1.00 53.50 308 SER A N 1
ATOM 2363 C CA . SER A 1 308 ? -10.382 26.254 2.718 1.00 53.50 308 SER A CA 1
ATOM 2364 C C . SER A 1 308 ? -10.845 27.708 2.745 1.00 53.50 308 SER A C 1
ATOM 2366 O O . SER A 1 308 ? -11.557 28.100 3.669 1.00 53.50 308 SER A O 1
ATOM 2368 N N . ASP A 1 309 ? -10.427 28.512 1.769 1.00 38.88 309 ASP A N 1
ATOM 2369 C CA . ASP A 1 309 ? -10.958 29.861 1.560 1.00 38.88 309 ASP A CA 1
ATOM 2370 C C . ASP A 1 309 ? -12.469 29.784 1.253 1.00 38.88 309 ASP A C 1
ATOM 2372 O O . ASP A 1 309 ? -12.904 29.744 0.101 1.00 38.88 309 ASP A O 1
ATOM 2376 N N . GLU A 1 310 ? -13.304 29.760 2.292 1.00 37.00 310 GLU A N 1
ATOM 2377 C CA . GLU A 1 310 ? -14.730 30.061 2.190 1.00 37.00 310 GLU A CA 1
ATOM 2378 C C . GLU A 1 310 ? -14.935 31.570 2.382 1.00 37.00 310 GLU A C 1
ATOM 2380 O O . GLU A 1 310 ? -15.200 32.060 3.474 1.00 37.00 310 GLU A O 1
ATOM 2385 N N . THR A 1 311 ? -14.853 32.332 1.289 1.00 31.69 311 THR A N 1
ATOM 2386 C CA . THR A 1 311 ? -15.573 33.612 1.168 1.00 31.69 311 THR A CA 1
ATOM 2387 C C . THR A 1 311 ? -16.318 33.682 -0.161 1.00 31.69 311 THR A C 1
ATOM 2389 O O . THR A 1 311 ? -15.927 34.368 -1.096 1.00 31.69 311 THR A O 1
ATOM 2392 N N . THR A 1 312 ? -17.452 32.988 -0.248 1.00 25.55 312 THR A N 1
ATOM 2393 C CA . THR A 1 312 ? -18.580 33.462 -1.068 1.00 25.55 312 THR A CA 1
ATOM 2394 C C . THR A 1 312 ? -19.883 33.177 -0.318 1.00 25.55 312 THR A C 1
ATOM 2396 O O . THR A 1 312 ? -20.268 32.017 -0.190 1.00 25.55 312 THR A O 1
ATOM 2399 N N . PRO A 1 313 ? -20.560 34.207 0.225 1.00 31.48 313 PRO A N 1
ATOM 2400 C CA . PRO A 1 313 ? -21.838 34.023 0.888 1.00 31.48 313 PRO A CA 1
ATOM 2401 C C . PRO A 1 313 ? -22.885 33.739 -0.190 1.00 31.48 313 PRO A C 1
ATOM 2403 O O . PRO A 1 313 ? -23.130 34.573 -1.059 1.00 31.48 313 PRO A O 1
ATOM 2406 N N . THR A 1 314 ? -23.488 32.556 -0.156 1.00 27.38 314 THR A N 1
ATOM 2407 C CA . THR A 1 314 ? -24.785 32.348 -0.804 1.00 27.38 314 THR A CA 1
ATOM 2408 C C . THR A 1 314 ? -25.805 32.369 0.321 1.00 27.38 314 THR A C 1
ATOM 2410 O O . THR A 1 314 ? -25.771 31.508 1.194 1.00 27.38 314 THR A O 1
ATOM 2413 N N . GLU A 1 315 ? -26.617 33.425 0.358 1.00 33.22 315 GLU A N 1
ATOM 2414 C CA . GLU A 1 315 ? -27.715 33.594 1.307 1.00 33.22 315 GLU A CA 1
ATOM 2415 C C . GLU A 1 315 ? -28.680 32.404 1.186 1.00 33.22 315 GLU A C 1
ATOM 2417 O O . GLU A 1 315 ? -29.396 32.277 0.194 1.00 33.22 315 GLU A O 1
ATOM 2422 N N . GLU A 1 316 ? -28.698 31.527 2.187 1.00 30.86 316 GLU A N 1
ATOM 2423 C CA . GLU A 1 316 ? -29.823 30.626 2.434 1.00 30.86 316 GLU A CA 1
ATOM 2424 C C . GLU A 1 316 ? -30.601 31.179 3.635 1.00 30.86 316 GLU A C 1
ATOM 2426 O O . GLU A 1 316 ? -30.037 31.429 4.703 1.00 30.86 316 GLU A O 1
ATOM 2431 N N . GLU A 1 317 ? -31.895 31.446 3.433 1.00 26.78 317 GLU A N 1
ATOM 2432 C CA . GLU A 1 317 ? -32.792 31.958 4.472 1.00 26.78 317 GLU A CA 1
ATOM 2433 C C . GLU A 1 317 ? -32.898 30.977 5.659 1.00 26.78 317 GLU A C 1
ATOM 2435 O O . GLU A 1 317 ? -32.995 29.763 5.461 1.00 26.78 317 GLU A O 1
ATOM 2440 N N . PRO A 1 318 ? -32.928 31.477 6.908 1.00 26.84 318 PRO A N 1
ATOM 2441 C CA . PRO A 1 318 ? -32.871 30.636 8.096 1.00 26.84 318 PRO A CA 1
ATOM 2442 C C . PRO A 1 318 ? -34.228 29.990 8.420 1.00 26.84 318 PRO A C 1
ATOM 2444 O O . PRO A 1 318 ? -35.192 30.671 8.771 1.00 26.84 318 PRO A O 1
ATOM 2447 N N . THR A 1 319 ? -34.289 28.657 8.428 1.00 26.88 319 THR A N 1
ATOM 2448 C CA . THR A 1 319 ? -35.281 27.923 9.234 1.00 26.88 319 THR A CA 1
ATOM 2449 C C . THR A 1 319 ? -34.869 27.938 10.713 1.00 26.88 319 THR A C 1
ATOM 2451 O O . THR A 1 319 ? -33.719 27.620 11.019 1.00 26.88 319 THR A O 1
ATOM 2454 N N . PRO A 1 320 ? -35.768 28.282 11.656 1.00 33.59 320 PRO A N 1
ATOM 2455 C CA . PRO A 1 320 ? -35.426 28.346 13.069 1.00 33.59 320 PRO A CA 1
ATOM 2456 C C . PRO A 1 320 ? -35.435 26.949 13.708 1.00 33.59 320 PRO A C 1
ATOM 2458 O O . PRO A 1 320 ? -36.328 26.151 13.436 1.00 33.59 320 PRO A O 1
ATOM 2461 N N . GLN A 1 321 ? -34.500 26.742 14.643 1.00 31.16 321 GLN A N 1
ATOM 2462 C CA . GLN A 1 321 ? -34.352 25.612 15.580 1.00 31.16 321 GLN A CA 1
ATOM 2463 C C . GLN A 1 321 ? -33.458 24.451 15.125 1.00 31.16 321 GLN A C 1
ATOM 2465 O O . GLN A 1 321 ? -33.932 23.375 14.789 1.00 31.16 321 GLN A O 1
ATOM 2470 N N . THR A 1 322 ? -32.142 24.626 15.247 1.00 29.09 322 THR A N 1
ATOM 2471 C CA . THR A 1 322 ? -31.263 23.707 15.997 1.00 29.09 322 THR A CA 1
ATOM 2472 C C . THR A 1 322 ? -30.024 24.514 16.388 1.00 29.09 322 THR A C 1
ATOM 2474 O O . THR A 1 322 ? -29.446 25.189 15.540 1.00 29.09 322 THR A O 1
ATOM 2477 N N . GLU A 1 323 ? -29.649 24.517 17.665 1.00 24.73 323 GLU A N 1
ATOM 2478 C CA . GLU A 1 323 ? -28.375 25.082 18.115 1.00 24.73 323 GLU A CA 1
ATOM 2479 C C . GLU A 1 323 ? -27.243 24.319 17.416 1.00 24.73 323 GLU A C 1
ATOM 2481 O O . GLU A 1 323 ? -27.002 23.144 17.687 1.00 24.73 323 GLU A O 1
ATOM 2486 N N . ILE A 1 324 ? -26.596 24.968 16.446 1.00 27.91 324 ILE A N 1
ATOM 2487 C CA . ILE A 1 324 ? -25.438 24.422 15.743 1.00 27.91 324 ILE A CA 1
ATOM 2488 C C . ILE A 1 324 ? -24.258 24.538 16.704 1.00 27.91 324 ILE A C 1
ATOM 2490 O O . ILE A 1 324 ? -23.550 25.543 16.732 1.00 27.91 324 ILE A O 1
ATOM 2494 N N . THR A 1 325 ? -24.055 23.509 17.521 1.00 27.45 325 THR A N 1
ATOM 2495 C CA . THR A 1 325 ? -22.761 23.269 18.156 1.00 27.45 325 THR A CA 1
ATOM 2496 C C . THR A 1 325 ? -21.764 23.069 17.019 1.00 27.45 325 THR A C 1
ATOM 2498 O O . THR A 1 325 ? -21.830 22.079 16.296 1.00 27.45 325 THR A O 1
ATOM 2501 N N . THR A 1 326 ? -20.891 24.046 16.784 1.00 33.50 326 THR A N 1
ATOM 2502 C CA . THR A 1 326 ? -19.859 23.981 15.745 1.00 33.50 326 THR A CA 1
ATOM 2503 C C . THR A 1 326 ? -18.848 22.897 16.117 1.00 33.50 326 THR A C 1
ATOM 2505 O O . THR A 1 326 ? -17.926 23.139 16.897 1.00 33.50 326 THR A O 1
ATOM 2508 N N . VAL A 1 327 ? -19.066 21.686 15.607 1.00 36.31 327 VAL A N 1
ATOM 2509 C CA . VAL A 1 327 ? -18.170 20.536 15.772 1.00 36.31 327 VAL A CA 1
ATOM 2510 C C . VAL A 1 327 ? -16.882 20.801 14.973 1.00 36.31 327 VAL A C 1
ATOM 2512 O O . VAL A 1 327 ? -16.970 21.295 13.845 1.00 36.31 327 VAL A O 1
ATOM 2515 N N . PRO A 1 328 ? -15.680 20.553 15.529 1.00 46.44 328 PRO A N 1
ATOM 2516 C CA . PRO A 1 328 ? -14.431 20.825 14.827 1.00 46.44 328 PRO A CA 1
ATOM 2517 C C . PRO A 1 328 ? -14.243 19.856 13.654 1.00 46.44 328 PRO A C 1
ATOM 2519 O O . PRO A 1 328 ? -14.002 18.670 13.844 1.00 46.44 328 PRO A O 1
ATOM 2522 N N . SER A 1 329 ? -14.308 20.383 12.433 1.00 64.31 329 SER A N 1
ATOM 2523 C CA . SER A 1 329 ? -14.113 19.617 11.201 1.00 64.31 329 SER A CA 1
ATOM 2524 C C . SER A 1 329 ? -12.677 19.097 11.064 1.00 64.31 329 SER A C 1
ATOM 2526 O O . SER A 1 329 ? -11.720 19.865 11.227 1.00 64.31 329 SER A O 1
ATOM 2528 N N . ILE A 1 330 ? -12.518 17.826 10.679 1.00 71.00 330 ILE A N 1
ATOM 2529 C CA . ILE A 1 330 ? -11.218 17.219 10.339 1.00 71.00 330 ILE A CA 1
ATOM 2530 C C . ILE A 1 330 ? -10.493 18.078 9.287 1.00 71.00 330 ILE A C 1
ATOM 2532 O O . ILE A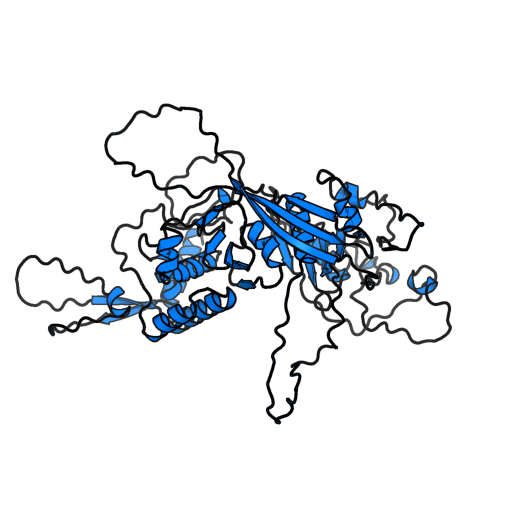 1 330 ? -11.013 18.331 8.199 1.00 71.00 330 ILE A O 1
ATOM 2536 N N . LYS A 1 331 ? -9.265 18.511 9.599 1.00 74.81 331 LYS A N 1
ATOM 2537 C CA . LYS A 1 331 ? -8.464 19.382 8.725 1.00 74.81 331 LYS A CA 1
ATOM 2538 C C . LYS A 1 331 ? -7.877 18.621 7.533 1.00 74.81 331 LYS A C 1
ATOM 2540 O O . LYS A 1 331 ? -7.502 17.450 7.640 1.00 74.81 331 LYS A O 1
ATOM 2545 N N . THR A 1 332 ? -7.763 19.320 6.404 1.00 81.81 332 THR A N 1
ATOM 2546 C CA . THR A 1 332 ? -7.156 18.806 5.169 1.00 81.81 332 THR A CA 1
ATOM 2547 C C . THR A 1 332 ? -5.734 19.338 5.009 1.00 81.81 332 THR A C 1
ATOM 2549 O O . THR A 1 332 ? -5.468 20.511 5.270 1.00 81.81 332 THR A O 1
ATOM 2552 N N . TYR A 1 333 ? -4.819 18.464 4.589 1.00 86.19 333 TYR A N 1
ATOM 2553 C CA . TYR A 1 333 ? -3.393 18.749 4.490 1.00 86.19 333 TYR A CA 1
ATOM 2554 C C . TYR A 1 333 ? -2.801 18.329 3.143 1.00 86.19 333 TYR A C 1
ATOM 2556 O O . TYR A 1 333 ? -3.080 17.242 2.628 1.00 86.19 333 TYR A O 1
ATOM 2564 N N . SER A 1 334 ? -1.878 19.144 2.641 1.00 89.69 334 SER A N 1
ATOM 2565 C CA . SER A 1 334 ? -0.902 18.730 1.634 1.00 89.69 334 SER A CA 1
ATOM 2566 C C . SER A 1 334 ? 0.318 18.118 2.324 1.00 89.69 334 SER A C 1
ATOM 2568 O O . SER A 1 334 ? 0.708 18.560 3.406 1.00 89.69 334 SER A O 1
ATOM 2570 N N . ALA A 1 335 ? 0.908 17.083 1.726 1.00 94.31 335 ALA A N 1
ATOM 2571 C CA . ALA A 1 335 ? 1.994 16.317 2.328 1.00 94.31 335 ALA A CA 1
ATOM 2572 C C . ALA A 1 335 ? 3.283 16.401 1.506 1.00 94.31 335 ALA A C 1
ATOM 2574 O O . ALA A 1 335 ? 3.275 16.209 0.287 1.00 94.31 335 ALA A O 1
ATOM 2575 N N . MET A 1 336 ? 4.404 16.619 2.191 1.00 96.00 336 MET A N 1
ATOM 2576 C CA . MET A 1 336 ? 5.745 16.605 1.610 1.00 96.00 336 MET A CA 1
ATOM 2577 C C . MET A 1 336 ? 6.661 15.692 2.417 1.00 96.00 336 MET A C 1
ATOM 2579 O O . MET A 1 336 ? 6.617 15.678 3.644 1.00 96.00 336 MET A O 1
ATOM 2583 N N . MET A 1 337 ? 7.509 14.932 1.734 1.00 97.12 337 MET A N 1
ATOM 2584 C CA . MET A 1 337 ? 8.512 14.080 2.364 1.00 97.12 337 MET A CA 1
ATOM 2585 C C . MET A 1 337 ? 9.914 14.599 2.072 1.00 97.12 337 MET A C 1
ATOM 2587 O O . MET A 1 337 ? 10.214 14.966 0.934 1.00 97.12 337 MET A O 1
ATOM 2591 N N . ARG A 1 338 ? 10.768 14.586 3.096 1.00 96.69 338 ARG A N 1
ATOM 2592 C CA . ARG A 1 338 ? 12.162 15.028 3.028 1.00 96.69 338 ARG A CA 1
ATOM 2593 C C . ARG A 1 338 ? 13.109 13.852 3.218 1.00 96.69 338 ARG A C 1
ATOM 2595 O O . ARG A 1 338 ? 12.946 13.047 4.140 1.00 96.69 338 ARG A O 1
ATOM 2602 N N . PHE A 1 339 ? 14.092 13.755 2.333 1.00 95.50 339 PHE A N 1
ATOM 2603 C CA . PHE A 1 339 ? 15.101 12.701 2.312 1.00 95.50 339 PHE A CA 1
ATOM 2604 C C . PHE A 1 339 ? 16.494 13.301 2.135 1.00 95.50 339 PHE A C 1
ATOM 2606 O O . PHE A 1 339 ? 16.666 14.307 1.450 1.00 95.50 339 PHE A O 1
ATOM 2613 N N . LEU A 1 340 ? 17.503 12.626 2.674 1.00 93.31 340 LEU A N 1
ATOM 2614 C CA . LEU A 1 340 ? 18.910 12.887 2.399 1.00 93.31 340 LEU A CA 1
ATOM 2615 C C . LEU A 1 340 ? 19.468 11.807 1.478 1.00 93.31 340 LEU A C 1
ATOM 2617 O O . LEU A 1 340 ? 19.352 10.614 1.762 1.00 93.31 340 LEU A O 1
ATOM 2621 N N . LEU A 1 341 ? 20.114 12.242 0.402 1.00 89.44 341 LEU A N 1
ATOM 2622 C CA . LEU A 1 341 ? 20.853 11.403 -0.531 1.00 89.44 341 LEU A CA 1
ATOM 2623 C C . LEU A 1 341 ? 22.353 11.634 -0.349 1.00 89.44 341 LEU A C 1
ATOM 2625 O O . LEU A 1 341 ? 22.819 12.767 -0.450 1.00 89.44 341 LEU A O 1
ATOM 2629 N N . SER A 1 342 ? 23.108 10.562 -0.135 1.00 85.12 342 SER A N 1
ATOM 2630 C CA . SER A 1 342 ? 24.571 10.577 -0.134 1.00 85.12 342 SER A CA 1
ATOM 2631 C C . SER A 1 342 ? 25.088 9.622 -1.207 1.00 85.12 342 SER A C 1
ATOM 2633 O O . SER A 1 342 ? 24.716 8.446 -1.246 1.00 85.12 342 SER A O 1
ATOM 2635 N N . LEU A 1 343 ? 25.911 10.165 -2.100 1.00 77.44 343 LEU A N 1
ATOM 2636 C CA . LEU A 1 343 ? 26.713 9.424 -3.070 1.00 77.44 343 LEU A CA 1
ATOM 2637 C C . LEU A 1 343 ? 28.138 9.359 -2.505 1.00 77.44 343 LEU A C 1
ATOM 2639 O O . LEU A 1 343 ? 28.556 10.309 -1.848 1.00 77.44 343 LEU A O 1
ATOM 2643 N N . ASP A 1 344 ? 28.836 8.237 -2.682 1.00 64.75 344 ASP A N 1
ATOM 2644 C CA . ASP A 1 344 ? 30.119 7.945 -2.023 1.00 64.75 344 ASP A CA 1
ATOM 2645 C C . ASP A 1 344 ? 31.094 9.144 -2.029 1.00 64.75 344 ASP A C 1
ATOM 2647 O O . ASP A 1 344 ? 31.679 9.490 -3.051 1.00 64.75 344 ASP A O 1
ATOM 2651 N N . GLY A 1 345 ? 31.289 9.764 -0.858 1.00 62.75 345 GLY A N 1
ATOM 2652 C CA . GLY A 1 345 ? 32.245 10.861 -0.649 1.00 62.75 345 GLY A CA 1
ATOM 2653 C C . GLY A 1 345 ? 31.743 12.282 -0.944 1.00 62.75 345 GLY A C 1
ATOM 2654 O O . GLY A 1 345 ? 32.478 13.221 -0.646 1.00 62.75 345 GLY A O 1
ATOM 2655 N N . ASP A 1 346 ? 30.520 12.452 -1.456 1.00 65.69 346 ASP A N 1
ATOM 2656 C CA . ASP A 1 346 ? 29.907 13.761 -1.727 1.00 65.69 346 ASP A CA 1
ATOM 2657 C C . ASP A 1 346 ? 29.051 14.277 -0.554 1.00 65.69 346 ASP A C 1
ATOM 2659 O O . ASP A 1 346 ? 28.554 13.516 0.289 1.00 65.69 346 ASP A O 1
ATOM 2663 N N . ASP A 1 347 ? 28.831 15.596 -0.537 1.00 76.69 347 ASP A N 1
ATOM 2664 C CA . ASP A 1 347 ? 27.920 16.258 0.397 1.00 76.69 347 ASP A CA 1
ATOM 2665 C C . ASP A 1 347 ? 26.498 15.680 0.304 1.00 76.69 347 ASP A C 1
ATOM 2667 O O . ASP A 1 347 ? 25.974 15.372 -0.772 1.00 76.69 347 ASP A O 1
ATOM 2671 N N . LYS A 1 348 ? 25.838 15.555 1.461 1.00 85.00 348 LYS A N 1
ATOM 2672 C CA . LYS A 1 348 ? 24.456 15.069 1.535 1.00 85.00 348 LYS A CA 1
ATOM 2673 C C . LYS A 1 348 ? 23.522 16.058 0.839 1.00 85.00 348 LYS A C 1
ATOM 2675 O O . LYS A 1 348 ? 23.411 17.210 1.253 1.00 85.00 348 LYS A O 1
ATOM 2680 N N . LYS A 1 349 ? 22.805 15.591 -0.180 1.00 88.69 349 LYS A N 1
ATOM 2681 C CA . LYS A 1 349 ? 21.807 16.373 -0.911 1.00 88.69 349 LYS A CA 1
ATOM 2682 C C . LYS A 1 349 ? 20.416 16.143 -0.328 1.00 88.69 349 LYS A C 1
ATOM 2684 O O . LYS A 1 349 ? 19.952 15.006 -0.282 1.00 88.69 349 LYS A O 1
ATOM 2689 N N . GLU A 1 350 ? 19.735 17.218 0.058 1.00 93.12 350 GLU A N 1
ATOM 2690 C CA . GLU A 1 350 ? 18.328 17.170 0.466 1.00 93.12 350 GLU A CA 1
ATOM 2691 C C . GLU A 1 350 ? 17.415 17.024 -0.762 1.00 93.12 350 GLU A C 1
ATOM 2693 O O . GLU A 1 350 ? 17.607 17.668 -1.800 1.00 93.12 350 GLU A O 1
ATOM 2698 N N . ILE A 1 351 ? 16.427 16.141 -0.648 1.00 92.94 351 ILE A N 1
ATOM 2699 C CA . ILE A 1 351 ? 15.404 15.876 -1.654 1.00 92.94 351 ILE A CA 1
ATOM 2700 C C . ILE A 1 351 ? 14.052 16.052 -0.984 1.00 92.94 351 ILE A C 1
ATOM 2702 O O . ILE A 1 351 ? 13.739 15.360 -0.016 1.00 92.94 351 ILE A O 1
ATOM 2706 N N . ASN A 1 352 ? 13.234 16.927 -1.556 1.00 95.12 352 ASN A N 1
ATOM 2707 C CA . ASN A 1 352 ? 11.880 17.185 -1.096 1.00 95.12 352 ASN A CA 1
ATOM 2708 C C . ASN A 1 352 ? 10.902 16.709 -2.168 1.00 95.12 352 ASN A C 1
ATOM 2710 O O . ASN A 1 352 ? 11.036 17.103 -3.326 1.00 95.12 352 ASN A O 1
ATOM 2714 N N . VAL A 1 353 ? 9.950 15.858 -1.789 1.00 95.69 353 VAL A N 1
ATOM 2715 C CA . VAL A 1 353 ? 9.000 15.227 -2.715 1.00 95.69 353 VAL A CA 1
ATOM 2716 C C . VAL A 1 353 ? 7.579 15.482 -2.235 1.00 95.69 353 VAL A C 1
ATOM 2718 O O . VAL A 1 353 ? 7.238 15.138 -1.101 1.00 95.69 353 VAL A O 1
ATOM 2721 N N . ALA A 1 354 ? 6.749 16.082 -3.084 1.00 94.81 354 ALA A N 1
ATOM 2722 C CA . ALA A 1 354 ? 5.353 16.366 -2.754 1.00 94.81 354 ALA A CA 1
ATOM 2723 C C . ALA A 1 354 ? 4.444 15.181 -3.120 1.00 94.81 354 ALA A C 1
ATOM 2725 O O . ALA A 1 354 ? 4.504 14.659 -4.232 1.00 94.81 354 ALA A O 1
ATOM 2726 N N . LEU A 1 355 ? 3.566 14.765 -2.206 1.00 94.94 355 LEU A N 1
ATOM 2727 C CA . LEU A 1 355 ? 2.629 13.658 -2.426 1.00 94.94 355 LEU A CA 1
ATOM 2728 C C . LEU A 1 355 ? 1.335 14.175 -3.070 1.00 94.94 355 LEU A C 1
ATOM 2730 O O . LEU A 1 355 ? 0.306 14.301 -2.416 1.00 94.94 355 LEU A O 1
ATOM 2734 N N . THR A 1 356 ? 1.413 14.526 -4.353 1.00 91.75 356 THR A N 1
ATOM 2735 C CA . THR A 1 356 ? 0.354 15.260 -5.068 1.00 91.75 356 THR A CA 1
ATOM 2736 C C . THR A 1 356 ? -0.714 14.373 -5.704 1.00 91.75 356 THR A C 1
ATOM 2738 O O . THR A 1 356 ? -1.866 14.794 -5.804 1.00 91.75 356 THR A O 1
ATOM 2741 N N . HIS A 1 357 ? -0.364 13.164 -6.149 1.00 92.00 357 HIS A N 1
ATOM 2742 C CA . HIS A 1 357 ? -1.284 12.271 -6.853 1.00 92.00 357 HIS A CA 1
ATOM 2743 C C . HIS A 1 357 ? -1.592 11.011 -6.052 1.00 92.00 357 HIS A C 1
ATOM 2745 O O . HIS A 1 357 ? -0.708 10.386 -5.460 1.00 92.00 357 HIS A O 1
ATOM 2751 N N . ASP A 1 358 ? -2.846 10.580 -6.127 1.00 90.06 358 ASP A N 1
ATOM 2752 C CA . ASP A 1 358 ? -3.319 9.349 -5.519 1.00 90.06 358 ASP A CA 1
ATOM 2753 C C . ASP A 1 358 ? -2.996 8.140 -6.413 1.00 90.06 358 ASP A C 1
ATOM 2755 O O . ASP A 1 358 ? -3.786 7.714 -7.261 1.00 90.06 358 ASP A O 1
ATOM 2759 N N . VAL A 1 359 ? -1.774 7.622 -6.265 1.00 93.25 359 VAL A N 1
ATOM 2760 C CA . VAL A 1 359 ? -1.251 6.494 -7.052 1.00 93.25 359 VAL A CA 1
ATOM 2761 C C . VAL A 1 359 ? -1.317 5.170 -6.297 1.00 93.25 359 VAL A C 1
ATOM 2763 O O . VAL A 1 359 ? -1.291 5.115 -5.067 1.00 93.25 359 VAL A O 1
ATOM 2766 N N . HIS A 1 360 ? -1.351 4.078 -7.055 1.00 93.12 360 HIS A N 1
ATOM 2767 C CA . HIS A 1 360 ? -1.454 2.722 -6.536 1.00 93.12 360 HIS A CA 1
ATOM 2768 C C . HIS A 1 360 ? -0.147 1.947 -6.713 1.00 93.12 360 HIS A C 1
ATOM 2770 O O . HIS A 1 360 ? 0.545 2.066 -7.728 1.00 93.12 360 HIS A O 1
ATOM 2776 N N . PHE A 1 361 ? 0.142 1.091 -5.732 1.00 95.00 361 PHE A N 1
ATOM 2777 C CA . PHE A 1 361 ? 1.260 0.158 -5.772 1.00 95.00 361 PHE A CA 1
ATOM 2778 C C . PHE A 1 361 ? 0.755 -1.270 -5.614 1.00 95.00 361 PHE A C 1
ATOM 2780 O O . PHE A 1 361 ? -0.008 -1.565 -4.696 1.00 95.00 361 PHE A O 1
ATOM 2787 N N . VAL A 1 362 ? 1.192 -2.165 -6.495 1.00 93.69 362 VAL A N 1
ATOM 2788 C CA . VAL A 1 362 ? 0.796 -3.580 -6.486 1.00 93.69 362 VAL A CA 1
ATOM 2789 C C . VAL A 1 362 ? 2.050 -4.429 -6.495 1.00 93.69 362 VAL A C 1
ATOM 2791 O O . VAL A 1 362 ? 2.973 -4.171 -7.257 1.00 93.69 362 VAL A O 1
ATOM 2794 N N . THR A 1 363 ? 2.104 -5.441 -5.635 1.00 93.75 363 THR A N 1
ATOM 2795 C CA . THR A 1 363 ? 3.247 -6.359 -5.603 1.00 93.75 363 THR A CA 1
ATOM 2796 C C . THR A 1 363 ? 3.123 -7.386 -6.725 1.00 93.75 363 THR A C 1
ATOM 2798 O O . THR A 1 363 ? 2.072 -8.006 -6.876 1.00 93.75 363 THR A O 1
ATOM 2801 N N . ALA A 1 364 ? 4.204 -7.576 -7.481 1.00 94.12 364 ALA A N 1
ATOM 2802 C CA . ALA A 1 364 ? 4.308 -8.583 -8.529 1.00 94.12 364 ALA A CA 1
ATOM 2803 C C . ALA A 1 364 ? 4.099 -9.999 -7.974 1.00 94.12 364 ALA A C 1
ATOM 2805 O O . ALA A 1 364 ? 4.521 -10.311 -6.850 1.00 94.12 364 ALA A O 1
ATOM 2806 N N . HIS A 1 365 ? 3.487 -10.870 -8.770 1.00 93.38 365 HIS A N 1
ATOM 2807 C CA . HIS A 1 365 ? 3.248 -12.248 -8.370 1.00 93.38 365 HIS A CA 1
ATOM 2808 C C . HIS A 1 365 ? 4.578 -13.017 -8.258 1.00 93.38 365 HIS A C 1
ATOM 2810 O O . HIS A 1 365 ? 5.481 -12.834 -9.084 1.00 93.38 365 HIS A O 1
ATOM 2816 N N . PRO A 1 366 ? 4.750 -13.883 -7.240 1.00 91.75 366 PRO A N 1
ATOM 2817 C CA . PRO A 1 366 ? 5.938 -14.717 -7.149 1.00 91.75 366 PRO A CA 1
ATOM 2818 C C . PRO A 1 366 ? 6.078 -15.626 -8.374 1.00 91.75 366 PRO A C 1
ATOM 2820 O O . PRO A 1 366 ? 5.102 -16.216 -8.830 1.00 91.75 366 PRO A O 1
ATOM 2823 N N . CYS A 1 367 ? 7.295 -15.779 -8.892 1.00 89.19 367 CYS A N 1
ATOM 2824 C CA . CYS A 1 367 ? 7.575 -16.694 -9.994 1.00 89.19 367 CYS A CA 1
ATOM 2825 C C . CYS A 1 367 ? 8.562 -17.781 -9.560 1.00 89.19 367 CYS A C 1
ATOM 2827 O O . CYS A 1 367 ? 9.485 -17.528 -8.785 1.00 89.19 367 CYS A O 1
ATOM 2829 N N . VAL A 1 368 ? 8.396 -18.987 -10.098 1.00 84.94 368 VAL A N 1
ATOM 2830 C CA . VAL A 1 368 ? 9.275 -20.129 -9.810 1.00 84.94 368 VAL A CA 1
ATOM 2831 C C . VAL A 1 368 ? 10.452 -20.128 -10.783 1.00 84.94 368 VAL A C 1
ATOM 2833 O O . VAL A 1 368 ? 10.300 -19.731 -11.934 1.00 84.94 368 VAL A O 1
ATOM 2836 N N . LYS A 1 369 ? 11.639 -20.551 -10.342 1.00 74.94 369 LYS A N 1
ATOM 2837 C CA . LYS A 1 369 ? 12.782 -20.710 -11.251 1.00 74.94 369 LYS A CA 1
ATOM 2838 C C . LYS A 1 369 ? 12.465 -21.782 -12.298 1.00 74.94 369 LYS A C 1
ATOM 2840 O O . LYS A 1 369 ? 11.985 -22.857 -11.956 1.00 74.94 369 LYS A O 1
ATOM 2845 N N . SER A 1 370 ? 12.763 -21.503 -13.565 1.00 69.00 370 SER A N 1
ATOM 2846 C CA . SER A 1 370 ? 12.653 -22.517 -14.615 1.00 69.00 370 SER A CA 1
ATOM 2847 C C . SER A 1 370 ? 13.859 -23.455 -14.570 1.00 69.00 370 SER A C 1
ATOM 2849 O O . SER A 1 370 ? 15.001 -23.003 -14.498 1.00 69.00 370 SER A O 1
ATOM 2851 N N . HIS A 1 371 ? 13.602 -24.761 -14.633 1.00 65.25 371 HIS A N 1
ATOM 2852 C CA . HIS A 1 371 ? 14.631 -25.805 -14.602 1.00 65.25 371 HIS A CA 1
ATOM 2853 C C . HIS A 1 371 ? 15.191 -26.156 -15.990 1.00 65.25 371 HIS A C 1
ATOM 2855 O O . HIS A 1 371 ? 16.116 -26.957 -16.090 1.00 65.25 371 HIS A O 1
ATOM 2861 N N . SER A 1 372 ? 14.641 -25.581 -17.065 1.00 65.06 372 SER A N 1
ATOM 2862 C CA . SER A 1 372 ? 14.897 -26.029 -18.443 1.00 65.06 372 SER A CA 1
ATOM 2863 C C . SER A 1 372 ? 15.087 -24.860 -19.412 1.00 65.06 372 SER A C 1
ATOM 2865 O O . SER A 1 372 ? 14.476 -24.833 -20.477 1.00 65.06 372 SER A O 1
ATOM 2867 N N . ILE A 1 373 ? 15.894 -23.858 -19.041 1.00 70.38 373 ILE A N 1
ATOM 2868 C CA . ILE A 1 373 ? 16.269 -22.785 -19.974 1.00 70.38 373 ILE A CA 1
ATOM 2869 C C . ILE A 1 373 ? 17.633 -23.101 -20.583 1.00 70.38 373 ILE A C 1
ATOM 2871 O O . ILE A 1 373 ? 18.646 -23.095 -19.885 1.00 70.38 373 ILE A O 1
ATOM 2875 N N . GLU A 1 374 ? 17.653 -23.322 -21.893 1.00 69.44 374 GLU A N 1
ATOM 2876 C CA . GLU A 1 374 ? 18.879 -23.416 -22.679 1.00 69.44 374 GLU A CA 1
ATOM 2877 C C . GLU A 1 374 ? 19.192 -22.050 -23.305 1.00 69.44 374 GLU A C 1
ATOM 2879 O O . GLU A 1 374 ? 18.359 -21.457 -23.993 1.00 69.44 374 GLU A O 1
ATOM 2884 N N . VAL A 1 375 ? 20.387 -21.517 -23.041 1.00 68.94 375 VAL A N 1
ATOM 2885 C CA . VAL A 1 375 ? 20.827 -20.242 -23.621 1.00 68.94 375 VAL A CA 1
ATOM 2886 C C . VAL A 1 375 ? 21.446 -20.513 -24.984 1.00 68.94 375 VAL A C 1
ATOM 2888 O O . VAL A 1 375 ? 22.548 -21.056 -25.081 1.00 68.94 375 VAL A O 1
ATOM 2891 N N . LEU A 1 376 ? 20.763 -20.082 -26.042 1.00 66.00 376 LEU A N 1
ATOM 2892 C CA . LEU A 1 376 ? 21.320 -20.119 -27.389 1.00 66.00 376 LEU A CA 1
ATOM 2893 C C . LEU A 1 376 ? 22.481 -19.122 -27.494 1.00 66.00 376 LEU A C 1
ATOM 2895 O O . LEU A 1 376 ? 22.311 -17.910 -27.338 1.00 66.00 376 LEU A O 1
ATOM 2899 N N . LYS A 1 377 ? 23.681 -19.637 -27.773 1.00 60.34 377 LYS A N 1
ATOM 2900 C CA . LYS A 1 377 ? 24.860 -18.812 -28.048 1.00 60.34 377 LYS A CA 1
ATOM 2901 C C . LYS A 1 377 ? 24.718 -18.208 -29.444 1.00 60.34 377 LYS A C 1
ATOM 2903 O O . LYS A 1 377 ? 24.904 -18.897 -30.440 1.00 60.34 377 LYS A O 1
ATOM 2908 N N . SER A 1 378 ? 24.386 -16.923 -29.509 1.00 59.25 378 SER A N 1
ATOM 2909 C CA . SER A 1 378 ? 24.425 -16.140 -30.746 1.00 59.25 378 SER A CA 1
ATOM 2910 C C . SER A 1 378 ? 25.584 -15.138 -30.689 1.00 59.25 378 SER A C 1
ATOM 2912 O O . SER A 1 378 ? 25.742 -14.498 -29.646 1.00 59.25 378 SER A O 1
ATOM 2914 N N . PRO A 1 379 ? 26.337 -14.915 -31.786 1.00 53.22 379 PRO A N 1
ATOM 2915 C CA . PRO A 1 379 ? 27.355 -13.863 -31.855 1.00 53.22 379 PRO A CA 1
ATOM 2916 C C . PRO A 1 379 ? 26.794 -12.448 -31.628 1.00 53.22 379 PRO A C 1
ATOM 2918 O O . PRO A 1 379 ? 27.546 -11.520 -31.349 1.00 53.22 379 PRO A O 1
ATOM 2921 N N . THR A 1 380 ? 25.473 -12.276 -31.736 1.00 51.66 380 THR A N 1
ATOM 2922 C CA . THR A 1 380 ? 24.758 -11.021 -31.456 1.00 51.66 380 THR A CA 1
ATOM 2923 C C . THR A 1 380 ? 24.261 -10.895 -30.011 1.00 51.66 380 THR A C 1
ATOM 2925 O O . THR A 1 380 ? 23.692 -9.865 -29.656 1.00 51.66 380 THR A O 1
ATOM 2928 N N . SER A 1 381 ? 24.443 -11.921 -29.171 1.00 52.53 381 SER A N 1
ATOM 2929 C CA . SER A 1 381 ? 24.021 -11.883 -27.768 1.00 52.53 381 SER A CA 1
ATOM 2930 C C . SER A 1 381 ? 25.007 -11.060 -26.928 1.00 52.53 381 SER A C 1
ATOM 2932 O O . SER A 1 381 ? 26.212 -11.306 -27.014 1.00 52.53 381 SER A O 1
ATOM 2934 N N . PRO A 1 382 ? 24.542 -10.143 -26.058 1.00 50.88 382 PRO A N 1
ATOM 2935 C CA . PRO A 1 382 ? 25.423 -9.365 -25.182 1.00 50.88 382 PRO A CA 1
ATOM 2936 C C . PRO A 1 382 ? 26.252 -10.246 -24.229 1.00 50.88 382 PRO A C 1
ATOM 2938 O O . PRO A 1 382 ? 27.355 -9.866 -23.848 1.00 50.88 382 PRO A O 1
ATOM 2941 N N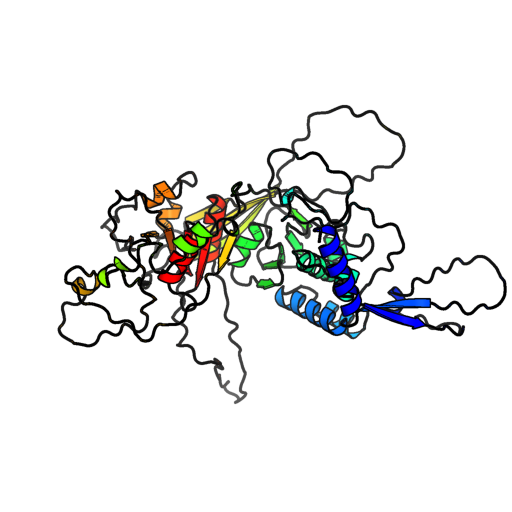 . LEU A 1 383 ? 25.781 -11.460 -23.907 1.00 49.50 383 LEU A N 1
ATOM 2942 C CA . LEU A 1 383 ? 26.540 -12.456 -23.134 1.00 49.50 383 LEU A CA 1
ATOM 2943 C C . LEU A 1 383 ? 27.763 -13.003 -23.881 1.00 49.50 383 LEU A C 1
ATOM 2945 O O . LEU A 1 383 ? 28.721 -13.431 -23.246 1.00 49.50 383 LEU A O 1
ATOM 2949 N N . PHE A 1 384 ? 27.740 -13.006 -25.216 1.00 47.09 384 PHE A N 1
ATOM 2950 C CA . PHE A 1 384 ? 28.847 -13.507 -26.032 1.00 47.09 384 PHE A CA 1
ATOM 2951 C C . PHE A 1 384 ? 30.028 -12.526 -26.054 1.00 47.09 384 PHE A C 1
ATOM 2953 O O . PHE A 1 384 ? 31.171 -12.944 -26.182 1.00 47.09 384 PHE A O 1
ATOM 2960 N N . GLN A 1 385 ? 29.772 -11.225 -25.873 1.00 47.97 385 GLN A N 1
ATOM 2961 C CA . GLN A 1 385 ? 30.823 -10.202 -25.827 1.00 47.97 385 GLN A CA 1
ATOM 2962 C C . GLN A 1 385 ? 31.537 -10.118 -24.469 1.00 47.97 385 GLN A C 1
ATOM 2964 O O . GLN A 1 385 ? 32.623 -9.550 -24.406 1.00 47.97 385 GLN A O 1
ATOM 2969 N N . GLN A 1 386 ? 30.959 -10.673 -23.395 1.00 47.72 386 GLN A N 1
ATOM 2970 C CA . GLN A 1 386 ? 31.571 -10.643 -22.059 1.00 47.72 386 GLN A CA 1
ATOM 2971 C C . GLN A 1 386 ? 32.489 -11.835 -21.756 1.00 47.72 386 GLN A C 1
ATOM 2973 O O . GLN A 1 386 ? 33.389 -11.686 -20.935 1.00 47.72 386 GLN A O 1
ATOM 2978 N N . ASN A 1 387 ? 32.327 -12.979 -22.429 1.00 41.44 387 ASN A N 1
ATOM 2979 C CA . ASN A 1 387 ? 33.110 -14.183 -22.138 1.00 41.44 387 ASN A CA 1
ATOM 2980 C C . ASN A 1 387 ? 33.990 -14.565 -23.332 1.00 41.44 387 ASN A C 1
ATOM 2982 O O . ASN A 1 387 ? 33.591 -15.353 -24.186 1.00 41.44 387 ASN A O 1
ATOM 2986 N N . GLY A 1 388 ? 35.202 -14.011 -23.358 1.00 39.44 388 GLY A N 1
ATOM 2987 C CA . GLY A 1 388 ? 36.282 -14.415 -24.259 1.00 39.44 388 GLY A CA 1
ATOM 2988 C C . GLY A 1 388 ? 37.100 -15.620 -23.781 1.00 39.44 388 GLY A C 1
ATOM 2989 O O . GLY A 1 388 ? 38.179 -15.819 -24.319 1.00 39.44 388 GLY A O 1
ATOM 2990 N N . ASP A 1 389 ? 36.627 -16.404 -22.802 1.00 37.94 389 ASP A N 1
ATOM 2991 C CA . ASP A 1 389 ? 37.370 -17.558 -22.278 1.00 37.94 389 ASP A CA 1
ATOM 2992 C C . ASP A 1 389 ? 36.659 -18.893 -22.537 1.00 37.94 389 ASP A C 1
ATOM 2994 O O . ASP A 1 389 ? 35.500 -19.123 -22.172 1.00 37.94 389 ASP A O 1
ATOM 2998 N N . GLU A 1 390 ? 37.410 -19.791 -23.173 1.00 42.94 390 GLU A N 1
ATOM 2999 C CA . GLU A 1 390 ? 37.083 -21.183 -23.454 1.00 42.94 390 GLU A CA 1
ATOM 3000 C C . GLU A 1 390 ? 36.968 -21.997 -22.153 1.00 42.94 390 GLU A C 1
ATOM 3002 O O . GLU A 1 390 ? 37.883 -22.704 -21.743 1.00 42.94 390 GLU A O 1
ATOM 3007 N N . SER A 1 391 ? 35.815 -21.956 -21.488 1.00 36.78 391 SER A N 1
ATOM 3008 C CA . SER A 1 391 ? 35.423 -23.036 -20.575 1.00 36.78 391 SER A CA 1
ATOM 3009 C C . SER A 1 391 ? 33.910 -23.262 -20.612 1.00 36.78 391 SER A C 1
ATOM 3011 O O . SER A 1 391 ? 33.086 -22.369 -20.422 1.00 36.78 391 SER A O 1
ATOM 3013 N N . GLY A 1 392 ? 33.528 -24.489 -20.962 1.00 39.00 392 GLY A N 1
ATOM 3014 C CA . GLY A 1 392 ? 32.164 -24.903 -21.291 1.00 39.00 392 GLY A CA 1
ATOM 3015 C C . GLY A 1 392 ? 31.221 -25.090 -20.100 1.00 39.00 392 GLY A C 1
ATOM 3016 O O . GLY A 1 392 ? 30.479 -26.067 -20.086 1.00 39.00 392 GLY A O 1
ATOM 3017 N N . GLN A 1 393 ? 31.202 -24.183 -19.122 1.00 38.06 393 GLN A N 1
ATOM 3018 C CA . GLN A 1 393 ? 30.211 -24.200 -18.039 1.00 38.06 393 GLN A CA 1
ATOM 3019 C C . GLN A 1 393 ? 29.617 -22.809 -17.815 1.00 38.06 393 GLN A C 1
ATOM 3021 O O . GLN A 1 393 ? 30.195 -21.970 -17.136 1.00 38.06 393 GLN A O 1
ATOM 3026 N N . ILE A 1 394 ? 28.417 -22.574 -18.352 1.00 43.56 394 ILE A N 1
ATOM 3027 C CA . ILE A 1 394 ? 27.554 -21.485 -17.879 1.00 43.56 394 ILE A CA 1
ATOM 3028 C C . ILE A 1 394 ? 26.140 -22.032 -17.686 1.00 43.56 394 ILE A C 1
ATOM 3030 O O . ILE A 1 394 ? 25.333 -22.007 -18.613 1.00 43.56 394 ILE A O 1
ATOM 3034 N N . PRO A 1 395 ? 25.780 -22.458 -16.472 1.00 43.53 395 PRO A N 1
ATOM 3035 C CA . PRO A 1 395 ? 24.446 -22.244 -15.964 1.00 43.53 395 PRO A CA 1
ATOM 3036 C C . PRO A 1 395 ? 24.556 -21.107 -14.954 1.00 43.53 395 PRO A C 1
ATOM 3038 O O . PRO A 1 395 ? 24.955 -21.325 -13.816 1.00 43.53 395 PRO A O 1
ATOM 3041 N N . ASN A 1 396 ? 24.246 -19.876 -15.363 1.00 49.56 396 ASN A N 1
ATOM 3042 C CA . ASN A 1 396 ? 24.149 -18.778 -14.407 1.00 49.56 396 ASN A CA 1
ATOM 3043 C C . ASN A 1 396 ? 22.952 -19.105 -13.477 1.00 49.56 396 ASN A C 1
ATOM 3045 O O . ASN A 1 396 ? 21.812 -19.079 -13.948 1.00 49.56 396 ASN A O 1
ATOM 3049 N N . PRO A 1 397 ? 23.149 -19.441 -12.184 1.00 49.28 397 PRO A N 1
ATOM 3050 C CA . PRO A 1 397 ? 22.116 -20.058 -11.326 1.00 49.28 397 PRO A CA 1
ATOM 3051 C C . PRO A 1 397 ? 20.966 -19.107 -10.926 1.00 49.28 397 PRO A C 1
ATOM 3053 O O . PRO A 1 397 ? 20.027 -19.482 -10.209 1.00 49.28 397 PRO A O 1
ATOM 3056 N N . ASN A 1 398 ? 21.034 -17.862 -11.400 1.00 56.53 398 ASN A N 1
ATOM 3057 C CA . ASN A 1 398 ? 20.100 -16.776 -11.118 1.00 56.53 398 ASN A CA 1
ATOM 3058 C C . ASN A 1 398 ? 19.354 -16.278 -12.364 1.00 56.53 398 ASN A C 1
ATOM 3060 O O . ASN A 1 398 ? 18.788 -15.187 -12.337 1.00 56.53 398 ASN A O 1
ATOM 3064 N N . MET A 1 399 ? 19.346 -17.043 -13.459 1.00 65.19 399 MET A N 1
ATOM 3065 C CA . MET A 1 399 ? 18.646 -16.620 -14.667 1.00 65.19 399 MET A CA 1
ATOM 3066 C C . MET A 1 399 ? 17.126 -16.603 -14.442 1.00 65.19 399 MET A C 1
ATOM 3068 O O . MET A 1 399 ? 16.527 -17.597 -14.027 1.00 65.19 399 MET A O 1
ATOM 3072 N N . GLY A 1 400 ? 16.512 -15.442 -14.674 1.00 77.75 400 GLY A N 1
ATOM 3073 C CA . GLY A 1 400 ? 15.061 -15.283 -14.643 1.00 77.75 400 GLY A CA 1
ATOM 3074 C C . GLY A 1 400 ? 14.385 -15.898 -15.869 1.00 77.75 400 GLY A C 1
ATOM 3075 O O . GLY A 1 400 ? 15.042 -16.395 -16.783 1.00 77.75 400 GLY A O 1
ATOM 3076 N N . HIS A 1 401 ? 13.052 -15.830 -15.907 1.00 87.50 401 HIS A N 1
ATOM 3077 C CA . HIS A 1 401 ? 12.304 -16.195 -17.108 1.00 87.50 401 HIS A CA 1
ATOM 3078 C C . HIS A 1 401 ? 12.736 -15.362 -18.326 1.00 87.50 401 HIS A C 1
ATOM 3080 O O . HIS A 1 401 ? 13.027 -14.172 -18.170 1.00 87.50 401 HIS A O 1
ATOM 3086 N N . PRO A 1 402 ? 12.742 -15.958 -19.531 1.00 87.69 402 PRO A N 1
ATOM 3087 C CA . PRO A 1 402 ? 12.974 -15.213 -20.758 1.00 87.69 402 PRO A CA 1
ATOM 3088 C C . PRO A 1 402 ? 11.861 -14.186 -20.999 1.00 87.69 402 PRO A C 1
ATOM 3090 O O . PRO A 1 402 ? 10.688 -14.447 -20.719 1.00 87.69 402 PRO A O 1
ATOM 3093 N N . LEU A 1 403 ? 12.229 -13.033 -21.554 1.00 88.50 403 LEU A N 1
ATOM 3094 C CA . LEU A 1 403 ? 11.304 -11.974 -21.945 1.00 88.50 403 LEU A CA 1
ATOM 3095 C C . LEU A 1 403 ? 11.218 -11.897 -23.470 1.00 88.50 403 LEU A C 1
ATOM 3097 O O . LEU A 1 403 ? 12.243 -11.804 -24.142 1.00 88.50 403 LEU A O 1
ATOM 3101 N N . HIS A 1 404 ? 10.004 -11.930 -24.017 1.00 89.31 404 HIS A N 1
ATOM 3102 C CA . HIS A 1 404 ? 9.790 -11.775 -25.453 1.00 89.31 404 HIS A CA 1
ATOM 3103 C C . HIS A 1 404 ? 10.062 -10.334 -25.908 1.00 89.31 404 HIS A C 1
ATOM 3105 O O . HIS A 1 404 ? 9.717 -9.382 -25.208 1.00 89.31 404 HIS A O 1
ATOM 3111 N N . LYS A 1 405 ? 10.592 -10.171 -27.121 1.00 85.88 405 LYS A N 1
ATOM 3112 C CA . LYS A 1 405 ? 10.932 -8.892 -27.770 1.00 85.88 405 LYS A CA 1
ATOM 3113 C C . LYS A 1 405 ? 9.782 -7.875 -27.861 1.00 85.88 405 LYS A C 1
ATOM 3115 O O . LYS A 1 405 ? 10.008 -6.682 -28.021 1.00 85.88 405 LYS A O 1
ATOM 3120 N N . ALA A 1 406 ? 8.534 -8.338 -27.751 1.00 85.38 406 ALA A N 1
ATOM 3121 C CA . ALA A 1 406 ? 7.360 -7.463 -27.683 1.00 85.38 406 ALA A CA 1
ATOM 3122 C C . ALA A 1 406 ? 7.345 -6.576 -26.423 1.00 85.38 406 ALA A C 1
ATOM 3124 O O . ALA A 1 406 ? 6.686 -5.540 -26.414 1.00 85.38 406 ALA A O 1
ATOM 3125 N N . PHE A 1 407 ? 8.071 -6.961 -25.372 1.00 88.19 407 PHE A N 1
ATOM 3126 C CA . PHE A 1 407 ? 8.181 -6.197 -24.138 1.00 88.19 407 PHE A CA 1
ATOM 3127 C C . PHE A 1 407 ? 9.465 -5.376 -24.139 1.00 88.19 407 PHE A C 1
ATOM 3129 O O . PHE A 1 407 ? 10.571 -5.916 -24.167 1.00 88.19 407 PHE A O 1
ATOM 3136 N N . THR A 1 408 ? 9.317 -4.057 -24.063 1.00 87.75 408 THR A N 1
ATOM 3137 C CA . THR A 1 408 ? 10.452 -3.133 -24.031 1.00 87.75 408 THR A CA 1
ATOM 3138 C C . THR A 1 408 ? 10.559 -2.473 -22.665 1.00 87.75 408 THR A C 1
ATOM 3140 O O . THR A 1 408 ? 9.553 -2.183 -22.016 1.00 87.75 408 THR A O 1
ATOM 3143 N N . TYR A 1 409 ? 11.785 -2.253 -22.197 1.00 87.75 409 TYR A N 1
ATOM 3144 C CA . TYR A 1 409 ? 12.032 -1.684 -20.875 1.00 87.75 409 TYR A CA 1
ATOM 3145 C C . TYR A 1 409 ? 13.306 -0.840 -20.850 1.00 87.75 409 TYR A C 1
ATOM 3147 O O . TYR A 1 409 ? 14.184 -0.989 -21.707 1.00 87.75 409 TYR A O 1
ATOM 3155 N N . ALA A 1 410 ? 13.395 0.047 -19.863 1.00 86.69 410 ALA A N 1
ATOM 3156 C CA . ALA A 1 410 ? 14.583 0.833 -19.563 1.00 86.69 410 ALA A CA 1
ATOM 3157 C C . ALA A 1 410 ? 14.813 0.871 -18.050 1.00 86.69 410 ALA A C 1
ATOM 3159 O O . ALA A 1 410 ? 13.927 1.272 -17.297 1.00 86.69 410 ALA A O 1
ATOM 3160 N N . ILE A 1 411 ? 16.006 0.476 -17.613 1.00 84.12 411 ILE A N 1
ATOM 3161 C CA . ILE A 1 411 ? 16.461 0.621 -16.231 1.00 84.12 411 ILE A CA 1
ATOM 3162 C C . ILE A 1 411 ? 17.137 1.987 -16.116 1.00 84.12 411 ILE A C 1
ATOM 3164 O O . ILE A 1 411 ? 18.181 2.213 -16.732 1.00 84.12 411 ILE A O 1
ATOM 3168 N N . ILE A 1 412 ? 16.533 2.903 -15.356 1.00 79.25 412 ILE A N 1
ATOM 3169 C CA . ILE A 1 412 ? 17.079 4.249 -15.137 1.00 79.25 412 ILE A CA 1
ATOM 3170 C C . ILE A 1 412 ? 17.502 4.379 -13.668 1.00 79.25 412 ILE A C 1
ATOM 3172 O O . ILE A 1 412 ? 16.663 4.215 -12.779 1.00 79.25 412 ILE A O 1
ATOM 3176 N N . PRO A 1 413 ? 18.778 4.705 -13.393 1.00 77.31 413 PRO A N 1
ATOM 3177 C CA . PRO A 1 413 ? 19.245 4.989 -12.042 1.00 77.31 413 PRO A CA 1
ATOM 3178 C C . PRO A 1 413 ? 18.464 6.128 -11.374 1.00 77.31 413 PRO A C 1
ATOM 3180 O O . PRO A 1 413 ? 18.161 7.147 -12.000 1.00 77.31 413 PRO A O 1
ATOM 3183 N N . LEU A 1 414 ? 18.210 5.994 -10.072 1.00 81.19 414 LEU A N 1
ATOM 3184 C CA . LEU A 1 414 ? 17.399 6.941 -9.303 1.00 81.19 414 LEU A CA 1
ATOM 3185 C C . LEU A 1 414 ? 17.904 8.393 -9.382 1.00 81.19 414 LEU A C 1
ATOM 3187 O O . LEU A 1 414 ? 17.103 9.317 -9.508 1.00 81.19 414 LEU A O 1
ATOM 3191 N N . HIS A 1 415 ? 19.221 8.612 -9.390 1.00 78.31 415 HIS A N 1
ATOM 3192 C CA . HIS A 1 415 ? 19.801 9.958 -9.466 1.00 78.31 415 HIS A CA 1
ATOM 3193 C C . HIS A 1 415 ? 19.405 10.713 -10.750 1.00 78.31 415 HIS A C 1
ATOM 3195 O O . HIS A 1 415 ? 19.176 11.920 -10.703 1.00 78.31 415 HIS A O 1
ATOM 3201 N N . HIS A 1 416 ? 19.258 10.020 -11.886 1.00 78.56 416 HIS A N 1
ATOM 3202 C CA . HIS A 1 416 ? 18.805 10.629 -13.142 1.00 78.56 416 HIS A CA 1
ATOM 3203 C C . HIS A 1 416 ? 17.322 10.997 -13.108 1.00 78.56 416 HIS A C 1
ATOM 3205 O O . HIS A 1 416 ? 16.894 11.960 -13.744 1.00 78.56 416 HIS A O 1
ATOM 3211 N N . ILE A 1 417 ? 16.525 10.228 -12.369 1.00 84.31 417 ILE A N 1
ATOM 3212 C CA . ILE A 1 417 ? 15.111 10.529 -12.164 1.00 84.31 417 ILE A CA 1
ATOM 3213 C C . ILE A 1 417 ? 15.002 11.798 -11.317 1.00 84.31 417 ILE A C 1
ATOM 3215 O O . ILE A 1 417 ? 14.255 12.697 -11.690 1.00 84.31 417 ILE A O 1
ATOM 3219 N N . LEU A 1 418 ? 15.799 11.908 -10.253 1.00 84.31 418 LEU A N 1
ATOM 3220 C CA . LEU A 1 418 ? 15.813 13.042 -9.325 1.00 84.31 418 LEU A CA 1
ATOM 3221 C C . LEU A 1 418 ? 16.299 14.362 -9.941 1.00 84.31 418 LEU A C 1
ATOM 3223 O O . LEU A 1 418 ? 15.869 15.427 -9.513 1.00 84.31 418 LEU A O 1
ATOM 3227 N N . THR A 1 419 ? 17.196 14.326 -10.931 1.00 81.38 419 THR A N 1
ATOM 3228 C CA . THR A 1 419 ? 17.639 15.542 -11.642 1.00 81.38 419 THR A CA 1
ATOM 3229 C C . THR A 1 419 ? 16.666 15.989 -12.729 1.00 81.38 419 THR A C 1
ATOM 3231 O O . THR A 1 419 ? 16.744 17.124 -13.198 1.00 81.38 419 THR A O 1
ATOM 3234 N N . SER A 1 420 ? 15.739 15.121 -13.135 1.00 83.56 420 SER A N 1
ATOM 3235 C CA . SER A 1 420 ? 14.698 15.484 -14.086 1.00 83.56 420 SER A CA 1
ATOM 3236 C C . SER A 1 420 ? 13.610 16.329 -13.416 1.00 83.56 420 SER A C 1
ATOM 3238 O O . SER A 1 420 ? 13.129 15.944 -12.350 1.00 83.56 420 SER A O 1
ATOM 3240 N N . PRO A 1 421 ? 13.114 17.393 -14.079 1.00 83.44 421 PRO A N 1
ATOM 3241 C CA . PRO A 1 421 ? 11.938 18.126 -13.618 1.00 83.44 421 PRO A CA 1
ATOM 3242 C C . PRO A 1 421 ? 10.740 17.194 -13.388 1.00 83.44 421 PRO A C 1
ATOM 3244 O O . PRO A 1 421 ? 10.502 16.293 -14.197 1.00 83.44 421 PRO A O 1
ATOM 3247 N N . ALA A 1 422 ? 9.963 17.439 -12.328 1.00 80.25 422 ALA A N 1
ATOM 3248 C CA . ALA A 1 422 ? 8.766 16.657 -11.996 1.00 80.25 422 ALA A CA 1
ATOM 3249 C C . ALA A 1 422 ? 7.664 16.748 -13.072 1.00 80.25 422 ALA A C 1
ATOM 3251 O O . ALA A 1 422 ? 6.907 15.802 -13.262 1.00 80.25 422 ALA A O 1
ATOM 3252 N N . SER A 1 423 ? 7.625 17.841 -13.845 1.00 79.06 423 SER A N 1
ATOM 3253 C CA . SER A 1 423 ? 6.698 18.033 -14.973 1.00 79.06 423 SER A CA 1
ATOM 3254 C C . SER A 1 423 ? 7.012 17.166 -16.198 1.00 79.06 423 SER A C 1
ATOM 3256 O O . SER A 1 423 ? 6.233 17.125 -17.154 1.00 79.06 423 SER A O 1
ATOM 3258 N N . LYS A 1 424 ? 8.161 16.480 -16.213 1.00 82.62 424 LYS A N 1
ATOM 3259 C CA . LYS A 1 424 ? 8.585 15.657 -17.342 1.00 82.62 424 LYS A CA 1
ATOM 3260 C C . LYS A 1 424 ? 7.778 14.354 -17.387 1.00 82.62 424 LYS A C 1
ATOM 3262 O O . LYS A 1 424 ? 7.841 13.538 -16.471 1.00 82.62 424 LYS A O 1
ATOM 3267 N N . SER A 1 425 ? 7.058 14.131 -18.488 1.00 83.81 425 SER A N 1
ATOM 3268 C CA . SER A 1 425 ? 6.233 12.930 -18.670 1.00 83.81 425 SER A CA 1
ATOM 3269 C C . SER A 1 425 ? 7.070 11.649 -18.743 1.00 83.81 425 SER A C 1
ATOM 3271 O O . SER A 1 425 ? 8.208 11.662 -19.227 1.00 83.81 425 SER A O 1
ATOM 3273 N N . LEU A 1 426 ? 6.478 10.519 -18.342 1.00 84.62 426 LEU A N 1
ATOM 3274 C CA . LEU A 1 426 ? 7.123 9.203 -18.383 1.00 84.62 426 LEU A CA 1
ATOM 3275 C C . LEU A 1 426 ? 7.658 8.860 -19.784 1.00 84.62 426 LEU A C 1
ATOM 3277 O O . LEU A 1 426 ? 8.813 8.466 -19.930 1.00 84.62 426 LEU A O 1
ATOM 3281 N N . SER A 1 427 ? 6.868 9.095 -20.835 1.00 81.00 427 SER A N 1
ATOM 3282 C CA . SER A 1 427 ? 7.278 8.830 -22.220 1.00 81.00 427 SER A CA 1
ATOM 3283 C C . SER A 1 427 ? 8.530 9.618 -22.615 1.00 81.00 427 SER A C 1
ATOM 3285 O O . SER A 1 427 ? 9.429 9.081 -23.256 1.00 81.00 427 SER A O 1
ATOM 3287 N N . SER A 1 428 ? 8.644 10.877 -22.184 1.00 80.81 428 SER A N 1
ATOM 3288 C CA . SER A 1 428 ? 9.815 11.709 -22.493 1.00 80.81 428 SER A CA 1
ATOM 3289 C C . SER A 1 428 ? 11.074 11.311 -21.709 1.00 80.81 428 SER A C 1
ATOM 3291 O O . SER A 1 428 ? 12.191 11.554 -22.170 1.00 80.81 428 SER A O 1
ATOM 3293 N N . LEU A 1 429 ? 10.923 10.679 -20.538 1.00 78.94 429 LEU A N 1
ATOM 3294 C CA . LEU A 1 429 ? 12.036 10.057 -19.812 1.00 78.94 429 LEU A CA 1
ATOM 3295 C C . LEU A 1 429 ? 12.558 8.813 -20.539 1.00 78.94 429 LEU A C 1
ATOM 3297 O O . LEU A 1 429 ? 13.762 8.581 -20.560 1.00 78.94 429 LEU A O 1
ATOM 3301 N N . LEU A 1 430 ? 11.663 8.055 -21.174 1.00 77.88 430 LEU A N 1
ATOM 3302 C CA . LEU A 1 430 ? 11.981 6.803 -21.865 1.00 77.88 430 LEU A CA 1
ATOM 3303 C C . LEU A 1 430 ? 12.542 6.995 -23.287 1.00 77.88 430 LEU A C 1
ATOM 3305 O O . LEU A 1 430 ? 13.235 6.109 -23.793 1.00 77.88 430 LEU A O 1
ATOM 3309 N N . VAL A 1 431 ? 12.254 8.127 -23.942 1.00 69.44 431 VAL A N 1
ATOM 3310 C CA . VAL A 1 431 ? 12.765 8.461 -25.290 1.00 69.44 431 VAL A CA 1
ATOM 3311 C C . VAL A 1 431 ? 14.202 8.996 -25.253 1.00 69.44 431 VAL A C 1
ATOM 3313 O O . VAL A 1 431 ? 14.975 8.715 -26.168 1.00 69.44 431 VAL A O 1
ATOM 3316 N N . SER A 1 432 ? 14.581 9.703 -24.185 1.00 54.75 432 SER A N 1
ATOM 3317 C CA . SER A 1 432 ? 15.905 10.323 -24.034 1.00 54.75 432 SER A CA 1
ATOM 3318 C C . SER A 1 432 ? 16.610 9.826 -22.767 1.00 54.75 432 SER A C 1
ATOM 3320 O O . SER A 1 432 ? 16.742 10.601 -21.813 1.00 54.75 432 SER A O 1
ATOM 3322 N N . PRO A 1 433 ? 17.057 8.555 -22.715 1.00 54.72 433 PRO A N 1
ATOM 3323 C CA . PRO A 1 433 ? 17.930 8.119 -21.635 1.00 54.72 433 PRO A CA 1
ATOM 3324 C C . PRO A 1 433 ? 19.211 8.974 -21.667 1.00 54.72 433 PRO A C 1
ATOM 3326 O O . PRO A 1 433 ? 19.789 9.153 -22.746 1.00 54.72 433 PRO A O 1
ATOM 3329 N N . PRO A 1 434 ? 19.643 9.562 -20.536 1.00 50.62 434 PRO A N 1
ATOM 3330 C CA . PRO A 1 434 ? 20.846 10.384 -20.511 1.00 50.62 434 PRO A CA 1
ATOM 3331 C C . PRO A 1 434 ? 22.045 9.561 -20.990 1.00 50.62 434 PRO A C 1
ATOM 3333 O O . PRO A 1 434 ? 22.220 8.415 -20.596 1.00 50.62 434 PRO A O 1
ATOM 3336 N N . ARG A 1 435 ? 22.878 10.124 -21.870 1.00 45.72 435 ARG A N 1
ATOM 3337 C CA . ARG A 1 435 ? 24.169 9.505 -22.191 1.00 45.72 435 ARG A CA 1
ATOM 3338 C C . ARG A 1 435 ? 25.018 9.586 -20.923 1.00 45.72 435 ARG A C 1
ATOM 3340 O O . ARG A 1 435 ? 25.186 10.682 -20.394 1.00 45.72 435 ARG A O 1
ATOM 3347 N N . SER A 1 436 ? 25.505 8.455 -20.422 1.00 44.28 436 SER A N 1
ATOM 3348 C CA . SER A 1 436 ? 26.434 8.427 -19.290 1.00 44.28 436 SER A CA 1
ATOM 3349 C C . SER A 1 436 ? 27.630 9.349 -19.582 1.00 44.28 436 SER A C 1
ATOM 3351 O O . SER A 1 436 ? 28.239 9.191 -20.647 1.00 44.28 436 SER A O 1
ATOM 3353 N N . PRO A 1 437 ? 28.003 10.286 -18.692 1.00 38.72 437 PRO A N 1
ATOM 3354 C CA . PRO A 1 437 ? 29.325 10.884 -18.763 1.00 38.72 437 PRO A CA 1
ATOM 3355 C C . PRO A 1 437 ? 30.361 9.788 -18.480 1.00 38.72 437 PRO A C 1
ATOM 3357 O O . PRO A 1 437 ? 30.213 9.008 -17.546 1.00 38.72 437 PRO A O 1
ATOM 3360 N N . VAL A 1 438 ? 31.393 9.714 -19.318 1.00 39.59 438 VAL A N 1
ATOM 3361 C CA . VAL A 1 438 ? 32.521 8.770 -19.187 1.00 39.59 438 VAL A CA 1
ATOM 3362 C C . VAL A 1 438 ? 33.566 9.273 -18.174 1.00 39.59 438 VAL A C 1
ATOM 3364 O O . VAL A 1 438 ? 34.566 8.610 -17.927 1.00 39.59 438 VAL A O 1
ATOM 3367 N N . GLU A 1 439 ? 33.346 10.415 -17.524 1.00 34.81 439 GLU A N 1
ATOM 3368 C CA . GLU A 1 439 ? 34.327 11.000 -16.610 1.00 34.81 439 GLU A CA 1
ATOM 3369 C C . GLU A 1 439 ? 33.874 10.888 -15.152 1.00 34.81 439 GLU A C 1
ATOM 3371 O O . GLU A 1 439 ? 32.959 11.578 -14.712 1.00 34.81 439 GLU A O 1
ATOM 3376 N N . GLY A 1 440 ? 34.551 9.997 -14.417 1.00 36.03 440 GLY A N 1
ATOM 3377 C CA . GLY A 1 440 ? 34.469 9.857 -12.963 1.00 36.03 440 GLY A CA 1
ATOM 3378 C C . GLY A 1 440 ? 33.617 8.679 -12.489 1.00 36.03 440 GLY A C 1
ATOM 3379 O O . GLY A 1 440 ? 32.439 8.860 -12.236 1.00 36.03 440 GLY A O 1
ATOM 3380 N N . GLY A 1 441 ? 34.225 7.492 -12.348 1.00 35.16 441 GLY A N 1
ATOM 3381 C CA . GLY A 1 441 ? 33.885 6.400 -11.404 1.00 35.16 441 GLY A CA 1
ATOM 3382 C C . GLY A 1 441 ? 32.488 5.744 -11.384 1.00 35.16 441 GLY A C 1
ATOM 3383 O O . GLY A 1 441 ? 32.386 4.581 -11.003 1.00 35.16 441 GLY A O 1
ATOM 3384 N N . TYR A 1 442 ? 31.420 6.420 -11.801 1.00 44.28 442 TYR A N 1
ATOM 3385 C CA . TYR A 1 442 ? 30.028 6.031 -11.579 1.00 44.28 442 TYR A CA 1
ATOM 3386 C C . TYR A 1 442 ? 29.379 5.535 -12.875 1.00 44.28 442 TYR A C 1
ATOM 3388 O O . TYR A 1 442 ? 28.610 6.242 -13.523 1.00 44.28 442 TYR A O 1
ATOM 3396 N N . SER A 1 443 ? 29.665 4.296 -13.276 1.00 38.00 443 SER A N 1
ATOM 3397 C CA . SER A 1 443 ? 28.987 3.677 -14.425 1.00 38.00 443 SER A CA 1
ATOM 3398 C C . SER A 1 443 ? 27.775 2.855 -13.979 1.00 38.00 443 SER A C 1
ATOM 3400 O O . SER A 1 443 ? 27.781 1.625 -14.019 1.00 38.00 443 SER A O 1
ATOM 3402 N N . ALA A 1 444 ? 26.697 3.522 -13.562 1.00 46.09 444 ALA A N 1
ATOM 3403 C CA . ALA A 1 444 ? 25.383 2.881 -13.535 1.00 46.09 444 ALA A CA 1
ATOM 3404 C C . ALA A 1 444 ? 24.866 2.827 -14.983 1.00 46.09 444 ALA A C 1
ATOM 3406 O O . ALA A 1 444 ? 24.205 3.746 -15.463 1.00 46.09 444 ALA A O 1
ATOM 3407 N N . THR A 1 445 ? 25.259 1.786 -15.722 1.00 49.19 445 THR A N 1
ATOM 3408 C CA . THR A 1 445 ? 24.917 1.640 -17.145 1.00 49.19 445 THR A CA 1
ATOM 3409 C C . THR A 1 445 ? 23.397 1.594 -17.313 1.00 49.19 445 THR A C 1
ATOM 3411 O O . THR A 1 445 ? 22.739 0.703 -16.778 1.00 49.19 445 THR A O 1
ATOM 3414 N N . ILE A 1 446 ? 22.830 2.531 -18.080 1.00 57.94 446 ILE A N 1
ATOM 3415 C CA . ILE A 1 446 ? 21.418 2.478 -18.476 1.00 57.94 446 ILE A CA 1
ATOM 3416 C C . ILE A 1 446 ? 21.233 1.255 -19.370 1.00 57.94 446 ILE A C 1
ATOM 3418 O O . ILE A 1 446 ? 21.705 1.215 -20.506 1.00 57.94 446 ILE A O 1
ATOM 3422 N N . GLN A 1 447 ? 20.549 0.244 -18.846 1.00 65.31 447 GLN A N 1
ATOM 3423 C CA . GLN A 1 447 ? 20.182 -0.943 -19.602 1.00 65.31 447 GLN A CA 1
ATOM 3424 C C . GLN A 1 447 ? 18.810 -0.717 -20.230 1.00 65.31 447 GLN A C 1
ATOM 3426 O O . GLN A 1 447 ? 17.806 -0.583 -19.531 1.00 65.31 447 GLN A O 1
ATOM 3431 N N . ALA A 1 448 ? 18.762 -0.673 -21.557 1.00 63.38 448 ALA A N 1
ATOM 3432 C CA . ALA A 1 448 ? 17.524 -0.606 -22.320 1.00 63.38 448 ALA A CA 1
ATOM 3433 C C . ALA A 1 448 ? 17.416 -1.822 -23.242 1.00 63.38 448 ALA A C 1
ATOM 3435 O O . ALA A 1 448 ? 18.422 -2.306 -23.763 1.00 63.38 448 ALA A O 1
ATOM 3436 N N . SER A 1 449 ? 16.193 -2.298 -23.477 1.00 67.00 449 SER A N 1
ATOM 3437 C CA . SER A 1 449 ? 15.940 -3.300 -24.516 1.00 67.00 449 SER A CA 1
ATOM 3438 C C . SER A 1 449 ? 16.428 -2.781 -25.876 1.00 67.00 449 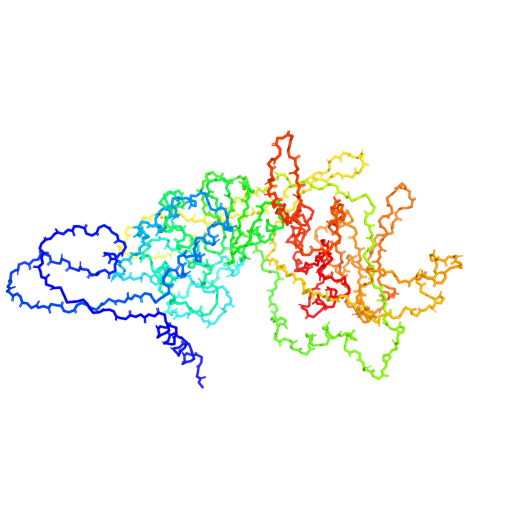SER A C 1
ATOM 3440 O O . SER A 1 449 ? 16.180 -1.620 -26.208 1.00 67.00 449 SER A O 1
ATOM 3442 N N . THR A 1 450 ? 17.060 -3.637 -26.681 1.00 58.38 450 THR A N 1
ATOM 3443 C CA . THR A 1 450 ? 17.750 -3.299 -27.946 1.00 58.38 450 THR A CA 1
ATOM 3444 C C . THR A 1 450 ? 16.839 -2.832 -29.089 1.00 58.38 450 THR A C 1
ATOM 3446 O O . THR A 1 450 ? 17.322 -2.539 -30.182 1.00 58.38 450 THR A O 1
ATOM 3449 N N . HIS A 1 451 ? 15.528 -2.720 -28.862 1.00 56.78 451 HIS A N 1
ATOM 3450 C CA . HIS A 1 451 ? 14.597 -2.188 -29.850 1.00 56.78 451 HIS A CA 1
ATOM 3451 C C . HIS A 1 451 ? 14.854 -0.700 -30.106 1.00 56.78 451 HIS A C 1
ATOM 3453 O O . HIS A 1 451 ? 14.743 0.151 -29.215 1.00 56.78 451 HIS A O 1
ATOM 3459 N N . THR A 1 452 ? 15.195 -0.399 -31.359 1.00 45.88 452 THR A N 1
ATOM 3460 C CA . THR A 1 452 ? 15.383 0.954 -31.876 1.00 45.88 452 THR A CA 1
ATOM 3461 C C . THR A 1 452 ? 14.098 1.769 -31.713 1.00 45.88 452 THR A C 1
ATOM 3463 O O . THR A 1 452 ? 12.974 1.274 -31.815 1.00 45.88 452 THR A O 1
ATOM 3466 N N . THR A 1 453 ? 14.279 3.047 -31.402 1.00 46.56 453 THR A N 1
ATOM 3467 C CA . THR A 1 453 ? 13.286 4.041 -30.957 1.00 46.56 453 THR A CA 1
ATOM 3468 C C . THR A 1 453 ? 12.188 4.393 -31.973 1.00 46.56 453 THR A C 1
ATOM 3470 O O . THR A 1 453 ? 11.462 5.358 -31.765 1.00 46.56 453 THR A O 1
ATOM 3473 N N . THR A 1 454 ? 12.037 3.630 -33.057 1.00 47.44 454 THR A N 1
ATOM 3474 C CA . THR A 1 454 ? 11.042 3.856 -34.118 1.00 47.44 454 THR A CA 1
ATOM 3475 C C . THR A 1 454 ? 9.769 3.019 -33.967 1.00 47.44 454 THR A C 1
ATOM 3477 O O . THR A 1 454 ? 8.831 3.206 -34.737 1.00 47.44 454 THR A O 1
ATOM 3480 N N . SER A 1 455 ? 9.707 2.099 -32.999 1.00 55.12 455 SER A N 1
ATOM 3481 C CA . SER A 1 455 ? 8.512 1.284 -32.749 1.00 55.12 455 SER A CA 1
ATOM 3482 C C . SER A 1 455 ? 7.575 1.958 -31.735 1.00 55.12 455 SER A C 1
ATOM 3484 O O . SER A 1 455 ? 8.022 2.421 -30.689 1.00 55.12 455 SER A O 1
ATOM 3486 N N . ASN A 1 456 ? 6.265 1.980 -32.011 1.00 65.12 456 ASN A N 1
ATOM 3487 C CA . ASN A 1 456 ? 5.210 2.469 -31.101 1.00 65.12 456 ASN A CA 1
ATOM 3488 C C . ASN A 1 456 ? 4.988 1.548 -29.877 1.00 65.12 456 ASN A C 1
ATOM 3490 O O . ASN A 1 456 ? 3.908 1.541 -29.289 1.00 65.12 456 ASN A O 1
ATOM 3494 N N . ILE A 1 457 ? 5.971 0.719 -29.521 1.00 70.50 457 ILE A N 1
ATOM 3495 C CA . ILE A 1 457 ? 5.853 -0.248 -28.433 1.00 70.50 457 ILE A CA 1
ATOM 3496 C C . ILE A 1 457 ? 6.059 0.498 -27.106 1.00 70.50 457 ILE A C 1
ATOM 3498 O O . ILE A 1 457 ? 7.068 1.195 -26.953 1.00 70.50 457 ILE A O 1
ATOM 3502 N N . PRO A 1 458 ? 5.133 0.378 -26.138 1.00 75.81 458 PRO A N 1
ATOM 3503 C CA . PRO A 1 458 ? 5.283 1.017 -24.840 1.00 75.81 458 PRO A CA 1
ATOM 3504 C C . PRO A 1 458 ? 6.496 0.445 -24.095 1.00 75.81 458 PRO A C 1
ATOM 3506 O O . PRO A 1 458 ? 6.682 -0.772 -24.015 1.00 75.81 458 PRO A O 1
ATOM 3509 N N . LYS A 1 459 ? 7.313 1.344 -23.538 1.00 85.56 459 LYS A N 1
ATOM 3510 C CA . LYS A 1 459 ? 8.481 1.011 -22.714 1.00 85.56 459 LYS A CA 1
ATOM 3511 C C . LYS A 1 459 ? 8.114 1.059 -21.235 1.00 85.56 459 LYS A C 1
ATOM 3513 O O . LYS A 1 459 ? 7.529 2.036 -20.779 1.00 85.56 459 LYS A O 1
ATOM 3518 N N . VAL A 1 460 ? 8.512 0.036 -20.485 1.00 90.62 460 VAL A N 1
ATOM 3519 C CA . VAL A 1 460 ? 8.389 0.006 -19.022 1.00 90.62 460 VAL A CA 1
ATOM 3520 C C . VAL A 1 460 ? 9.636 0.619 -18.382 1.00 90.62 460 VAL A C 1
ATOM 3522 O O . VAL A 1 460 ? 10.761 0.208 -18.670 1.00 90.62 460 VAL A O 1
ATOM 3525 N N . LEU A 1 461 ? 9.448 1.598 -17.501 1.00 92.00 461 LEU A N 1
ATOM 3526 C CA . LEU A 1 461 ? 10.503 2.146 -16.656 1.00 92.00 461 LEU A CA 1
ATOM 3527 C C . LEU A 1 461 ? 10.755 1.208 -15.477 1.00 92.00 461 LEU A C 1
ATOM 3529 O O . LEU A 1 461 ? 9.844 0.929 -14.703 1.00 92.00 461 LEU A O 1
ATOM 3533 N N . VAL A 1 462 ? 11.995 0.775 -15.299 1.00 91.50 462 VAL A N 1
ATOM 3534 C CA . VAL A 1 462 ? 12.431 0.009 -14.132 1.00 91.50 462 VAL A CA 1
ATOM 3535 C C . VAL A 1 462 ? 13.293 0.914 -13.256 1.00 91.50 462 VAL A C 1
ATOM 3537 O O . VAL A 1 462 ? 14.322 1.423 -13.706 1.00 91.50 462 VAL A O 1
ATOM 3540 N N . ILE A 1 463 ? 12.871 1.112 -12.009 1.00 90.19 463 ILE A N 1
ATOM 3541 C CA . ILE A 1 463 ? 13.599 1.892 -11.004 1.00 90.19 463 ILE A CA 1
ATOM 3542 C C . ILE A 1 463 ? 14.187 0.922 -9.989 1.00 90.19 463 ILE A C 1
ATOM 3544 O O . ILE A 1 463 ? 13.449 0.255 -9.264 1.00 90.19 463 ILE A O 1
ATOM 3548 N N . ASP A 1 464 ? 15.511 0.836 -9.944 1.00 85.81 464 ASP A N 1
ATOM 3549 C CA . ASP A 1 464 ? 16.214 -0.030 -9.003 1.00 85.81 464 ASP A CA 1
ATOM 3550 C C . ASP A 1 464 ? 16.401 0.654 -7.643 1.00 85.81 464 ASP A C 1
ATOM 3552 O O . ASP A 1 464 ? 17.020 1.714 -7.548 1.00 85.81 464 ASP A O 1
ATOM 3556 N N . CYS A 1 465 ? 15.857 0.031 -6.598 1.00 81.56 465 CYS A N 1
ATOM 3557 C CA . CYS A 1 465 ? 15.909 0.473 -5.206 1.00 81.56 465 CYS A CA 1
ATOM 3558 C C . CYS A 1 465 ? 16.938 -0.307 -4.379 1.00 81.56 465 CYS A C 1
ATOM 3560 O O . CYS A 1 465 ? 16.797 -0.368 -3.156 1.00 81.56 465 CYS A O 1
ATOM 3562 N N . ALA A 1 466 ? 17.931 -0.940 -5.015 1.00 67.44 466 ALA A N 1
ATOM 3563 C CA . ALA A 1 466 ? 18.973 -1.687 -4.319 1.00 67.44 466 ALA A CA 1
ATOM 3564 C C . ALA A 1 466 ? 19.625 -0.827 -3.225 1.00 67.44 466 ALA A C 1
ATOM 3566 O O . ALA A 1 466 ? 20.426 0.057 -3.496 1.00 67.44 466 ALA A O 1
ATOM 3567 N N . SER A 1 467 ? 19.268 -1.107 -1.977 1.00 51.78 467 SER A N 1
ATOM 3568 C CA . SER A 1 467 ? 20.053 -0.768 -0.797 1.00 51.78 467 SER A CA 1
ATOM 3569 C C . SER A 1 467 ? 20.963 -1.964 -0.536 1.00 51.78 467 SER A C 1
ATOM 3571 O O . SER A 1 467 ? 20.563 -3.092 -0.831 1.00 51.78 467 SER A O 1
ATOM 3573 N N . THR A 1 468 ? 22.176 -1.741 -0.036 1.00 42.38 468 THR A N 1
ATOM 3574 C CA . THR A 1 468 ? 23.186 -2.764 0.268 1.00 42.38 468 THR A CA 1
ATOM 3575 C C . THR A 1 468 ? 22.671 -3.769 1.303 1.00 42.38 468 THR A C 1
ATOM 3577 O O . THR A 1 468 ? 23.045 -3.750 2.467 1.00 42.38 468 THR A O 1
ATOM 3580 N N . MET A 1 469 ? 21.786 -4.668 0.897 1.00 37.06 469 MET A N 1
ATOM 3581 C CA . MET A 1 469 ? 21.492 -5.875 1.637 1.00 37.06 469 MET A CA 1
ATOM 3582 C C . MET A 1 469 ? 22.448 -6.904 1.065 1.00 37.06 469 MET A C 1
ATOM 3584 O O . MET A 1 469 ? 22.244 -7.408 -0.043 1.00 37.06 469 MET A O 1
ATOM 3588 N N . LEU A 1 470 ? 23.527 -7.167 1.812 1.00 32.41 470 LEU A N 1
ATOM 3589 C CA . LEU A 1 470 ? 24.294 -8.404 1.676 1.00 32.41 470 LEU A CA 1
ATOM 3590 C C . LEU A 1 470 ? 23.305 -9.535 1.375 1.00 32.41 470 LEU A C 1
ATOM 3592 O O . LEU A 1 470 ? 22.252 -9.581 2.019 1.00 32.41 470 LEU A O 1
ATOM 3596 N N . PRO A 1 471 ? 23.578 -10.404 0.388 1.00 30.97 471 PRO A N 1
ATOM 3597 C CA . PRO A 1 471 ? 22.662 -11.484 0.080 1.00 30.97 471 PRO A CA 1
ATOM 3598 C C . PRO A 1 471 ? 22.391 -12.251 1.380 1.00 30.97 471 PRO A C 1
ATOM 3600 O O . PRO A 1 471 ? 23.340 -12.817 1.920 1.00 30.97 471 PRO A O 1
ATOM 3603 N N . PRO A 1 472 ? 21.140 -12.314 1.891 1.00 35.94 472 PRO A N 1
ATOM 3604 C CA . PRO A 1 472 ? 20.845 -13.339 2.872 1.00 35.94 472 PRO A CA 1
ATOM 3605 C C . PRO A 1 472 ? 21.192 -14.670 2.206 1.00 35.94 472 PRO A C 1
ATOM 3607 O O . PRO A 1 472 ? 21.008 -14.820 0.987 1.00 35.94 472 PRO A O 1
ATOM 3610 N N . SER A 1 473 ? 21.759 -15.589 2.971 1.00 28.53 473 SER A N 1
ATOM 3611 C CA . SER A 1 473 ? 22.092 -16.941 2.534 1.00 28.53 473 SER A CA 1
ATOM 3612 C C . SER A 1 473 ? 20.911 -17.591 1.784 1.00 28.53 473 SER A C 1
ATOM 3614 O O . SER A 1 473 ? 19.766 -17.125 1.889 1.00 28.53 473 SER A O 1
ATOM 3616 N N . PRO A 1 474 ? 21.168 -18.578 0.905 1.00 31.66 474 PRO A N 1
ATOM 3617 C CA . PRO A 1 474 ? 20.107 -19.245 0.158 1.00 31.66 474 PRO A CA 1
ATOM 3618 C C . PRO A 1 474 ? 19.013 -19.775 1.094 1.00 31.66 474 PRO A C 1
ATOM 3620 O O . PRO A 1 474 ? 19.267 -20.069 2.252 1.00 31.66 474 PRO A O 1
ATOM 3623 N N . LEU A 1 475 ? 17.792 -19.830 0.557 1.00 36.72 475 LEU A N 1
ATOM 3624 C CA . LEU A 1 475 ? 16.585 -20.307 1.227 1.00 36.72 475 LEU A CA 1
ATOM 3625 C C . LEU A 1 475 ? 16.794 -21.736 1.746 1.00 36.72 475 LEU A C 1
ATOM 3627 O O . LEU A 1 475 ? 16.586 -22.674 0.983 1.00 36.72 475 LEU A O 1
ATOM 3631 N N . ASP A 1 476 ? 17.144 -21.878 3.018 1.00 28.75 476 ASP A N 1
ATOM 3632 C CA . ASP A 1 476 ? 16.706 -23.022 3.804 1.00 28.75 476 ASP A CA 1
ATOM 3633 C C . ASP A 1 476 ? 15.487 -22.581 4.617 1.00 28.75 476 ASP A C 1
ATOM 3635 O O . ASP A 1 476 ? 15.418 -21.484 5.179 1.00 28.75 476 ASP A O 1
ATOM 3639 N N . GLU A 1 477 ? 14.448 -23.410 4.584 1.00 39.62 477 GLU A N 1
ATOM 3640 C CA . GLU A 1 477 ? 13.309 -23.247 5.469 1.00 39.62 477 GLU A CA 1
ATOM 3641 C C . GLU A 1 477 ? 13.831 -23.353 6.910 1.00 39.62 477 GLU A C 1
ATOM 3643 O O . GLU A 1 477 ? 14.469 -24.337 7.262 1.00 39.62 477 GLU A O 1
ATOM 3648 N N . THR A 1 478 ? 13.554 -22.331 7.727 1.00 36.41 478 THR A N 1
ATOM 3649 C CA . THR A 1 478 ? 13.961 -22.169 9.141 1.00 36.41 478 THR A CA 1
ATOM 3650 C C . THR A 1 478 ? 15.411 -21.708 9.388 1.00 36.41 478 THR A C 1
ATOM 3652 O O . THR A 1 478 ? 16.258 -22.467 9.839 1.00 36.41 478 THR A O 1
ATOM 3655 N N . ASP A 1 479 ? 15.680 -20.407 9.202 1.00 31.28 479 ASP A N 1
ATOM 3656 C CA . ASP A 1 479 ? 16.852 -19.749 9.811 1.00 31.28 479 ASP A CA 1
ATOM 3657 C C . ASP A 1 479 ? 16.660 -19.678 11.342 1.00 31.28 479 ASP A C 1
ATOM 3659 O O . ASP A 1 479 ? 16.078 -18.726 11.872 1.00 31.28 479 ASP A O 1
ATOM 3663 N N . VAL A 1 480 ? 17.124 -20.706 12.053 1.00 34.44 480 VAL A N 1
ATOM 3664 C CA . VAL A 1 480 ? 17.361 -20.679 13.503 1.00 34.44 480 VAL A CA 1
ATOM 3665 C C . VAL A 1 480 ? 18.868 -20.528 13.701 1.00 34.44 480 VAL A C 1
ATOM 3667 O O . VAL A 1 480 ? 19.599 -21.515 13.696 1.00 34.44 480 VAL A O 1
ATOM 3670 N N . ASP A 1 481 ? 19.349 -19.294 13.853 1.00 36.94 481 ASP A N 1
ATOM 3671 C CA . ASP A 1 481 ? 20.736 -19.064 14.266 1.00 36.94 481 ASP A CA 1
ATOM 3672 C C . ASP A 1 481 ? 20.862 -19.409 15.757 1.00 36.94 481 ASP A C 1
ATOM 3674 O O . ASP A 1 481 ? 20.338 -18.706 16.623 1.00 36.94 481 ASP A O 1
ATOM 3678 N N . LEU A 1 482 ? 21.545 -20.515 16.056 1.00 35.38 482 LEU A N 1
ATOM 3679 C CA . LEU A 1 482 ? 21.925 -20.897 17.413 1.00 35.38 482 LEU A CA 1
ATOM 3680 C C . LEU A 1 482 ? 23.136 -20.055 17.832 1.00 35.38 482 LEU A C 1
ATOM 3682 O O . LEU A 1 482 ? 24.261 -20.363 17.441 1.00 35.38 482 LEU A O 1
ATOM 3686 N N . ASN A 1 483 ? 22.926 -19.008 18.631 1.00 38.19 483 ASN A N 1
ATOM 3687 C CA . ASN A 1 483 ? 24.027 -18.373 19.354 1.00 38.19 483 ASN A CA 1
ATOM 3688 C C . ASN A 1 483 ? 24.151 -19.018 20.736 1.00 38.19 483 ASN A C 1
ATOM 3690 O O . ASN A 1 483 ? 23.167 -19.145 21.463 1.00 38.19 483 ASN A O 1
ATOM 3694 N N . VAL A 1 484 ? 25.367 -19.443 21.073 1.00 35.50 484 VAL A N 1
ATOM 3695 C CA . VAL A 1 484 ? 25.720 -19.933 22.406 1.00 35.50 484 VAL A CA 1
ATOM 3696 C C . VAL A 1 484 ? 26.329 -18.757 23.155 1.00 35.50 484 VAL A C 1
ATOM 3698 O O . VAL A 1 484 ? 27.445 -18.339 22.842 1.00 35.50 484 VAL A O 1
ATOM 3701 N N . ASP A 1 485 ? 25.599 -18.214 24.125 1.00 39.09 485 ASP A N 1
ATOM 3702 C CA . ASP A 1 485 ? 26.181 -17.268 25.074 1.00 39.09 485 ASP A CA 1
ATOM 3703 C C . ASP A 1 485 ? 27.186 -17.998 25.980 1.00 39.09 485 ASP A C 1
ATOM 3705 O O . ASP A 1 485 ? 27.120 -19.217 26.161 1.00 39.09 485 ASP A O 1
ATOM 3709 N N . ALA A 1 486 ? 28.131 -17.258 26.569 1.00 50.03 486 ALA A N 1
ATOM 3710 C CA . ALA A 1 486 ? 29.248 -17.791 27.362 1.00 50.03 486 ALA A CA 1
ATOM 3711 C C . ALA A 1 486 ? 28.844 -18.588 28.629 1.00 50.03 486 ALA A C 1
ATOM 3713 O O . ALA A 1 486 ? 29.717 -19.070 29.349 1.00 50.03 486 ALA A O 1
ATOM 3714 N N . GLU A 1 487 ? 27.545 -18.768 28.878 1.00 46.56 487 GLU A N 1
ATOM 3715 C CA . GLU A 1 487 ? 26.971 -19.549 29.981 1.00 46.56 487 GLU A CA 1
ATOM 3716 C C . GLU A 1 487 ? 26.056 -20.704 29.512 1.00 46.56 487 GLU A C 1
ATOM 3718 O O . GLU A 1 487 ? 25.459 -21.394 30.335 1.00 46.56 487 GLU A O 1
ATOM 3723 N N . GLY A 1 488 ? 26.005 -21.008 28.209 1.00 37.34 488 GLY A N 1
ATOM 3724 C CA . GLY A 1 488 ? 25.418 -22.257 27.705 1.00 37.34 488 GLY A CA 1
ATOM 3725 C C . GLY A 1 488 ? 23.888 -22.301 27.586 1.00 37.34 488 GLY A C 1
ATOM 3726 O O . GLY A 1 488 ? 23.343 -23.391 27.412 1.00 37.34 488 GLY A O 1
ATOM 3727 N N . GLU A 1 489 ? 23.188 -21.164 27.625 1.00 34.00 489 GLU A N 1
ATOM 3728 C CA . GLU A 1 489 ? 21.767 -21.097 27.250 1.00 34.00 489 GLU A CA 1
ATOM 3729 C C . GLU A 1 489 ? 21.589 -20.847 25.744 1.00 34.00 489 GLU A C 1
ATOM 3731 O O . GLU A 1 489 ? 22.220 -19.974 25.150 1.00 34.00 489 GLU A O 1
ATOM 3736 N N . ILE A 1 490 ? 20.717 -21.644 25.117 1.00 35.03 490 ILE A N 1
ATOM 3737 C CA . ILE A 1 490 ? 20.353 -21.536 23.700 1.00 35.03 490 ILE A CA 1
ATOM 3738 C C . ILE A 1 490 ? 19.195 -20.539 23.581 1.00 35.03 490 ILE A C 1
ATOM 3740 O O . ILE A 1 490 ? 18.041 -20.884 23.840 1.00 35.03 490 ILE A O 1
ATOM 3744 N N . GLY A 1 491 ? 19.493 -19.303 23.181 1.00 34.50 491 GLY A N 1
ATOM 3745 C CA . GLY A 1 491 ? 18.484 -18.293 22.859 1.00 34.50 491 GLY A CA 1
ATOM 3746 C C . GLY A 1 491 ? 18.058 -18.366 21.390 1.00 34.50 491 GLY A C 1
ATOM 3747 O O . GLY A 1 491 ? 18.873 -18.150 20.496 1.00 34.50 491 GLY A O 1
ATOM 3748 N N . ILE A 1 492 ? 16.776 -18.633 21.117 1.00 35.69 492 ILE A N 1
ATOM 3749 C CA . ILE A 1 492 ? 16.199 -18.519 19.765 1.00 35.69 492 ILE A CA 1
ATOM 3750 C C . ILE A 1 492 ? 15.966 -17.033 19.470 1.00 35.69 492 ILE A C 1
ATOM 3752 O O . ILE A 1 492 ? 15.006 -16.441 19.965 1.00 35.69 492 ILE A O 1
ATOM 3756 N N . VAL A 1 493 ? 16.820 -16.420 18.649 1.00 33.75 493 VAL A N 1
ATOM 3757 C CA . VAL A 1 493 ? 16.576 -15.074 18.112 1.00 33.75 493 VAL A CA 1
ATOM 3758 C C . VAL A 1 493 ? 15.981 -15.213 16.714 1.00 33.75 493 VAL A C 1
ATOM 3760 O O . VAL A 1 493 ? 16.698 -15.374 15.729 1.00 33.75 493 VAL A O 1
ATOM 3763 N N . GLU A 1 494 ? 14.655 -15.127 16.604 1.00 35.56 494 GLU A N 1
ATOM 3764 C CA . GLU A 1 494 ? 14.002 -14.933 15.308 1.00 35.56 494 GLU A CA 1
ATOM 3765 C C . GLU A 1 494 ? 14.460 -13.578 14.734 1.00 35.56 494 GLU A C 1
ATOM 3767 O O . GLU A 1 494 ? 13.960 -12.523 15.137 1.00 35.56 494 GLU A O 1
ATOM 3772 N N . ARG A 1 495 ? 15.401 -13.560 13.775 1.00 38.09 495 ARG A N 1
ATOM 3773 C CA . ARG A 1 495 ? 15.644 -12.352 12.967 1.00 38.09 495 ARG A CA 1
ATOM 3774 C C . ARG A 1 495 ? 14.404 -12.101 12.121 1.00 38.09 495 ARG A C 1
ATOM 3776 O O . ARG A 1 495 ? 14.247 -12.612 11.013 1.00 38.09 495 ARG A O 1
ATOM 3783 N N . LYS A 1 496 ? 13.489 -11.307 12.665 1.00 44.06 496 LYS A N 1
ATOM 3784 C CA . LYS A 1 496 ? 12.303 -10.826 11.969 1.00 44.06 496 LYS A CA 1
ATOM 3785 C C . LYS A 1 496 ? 12.767 -10.115 10.702 1.00 44.06 496 LYS A C 1
ATOM 3787 O O . LYS A 1 496 ? 13.375 -9.058 10.778 1.00 44.06 496 LYS A O 1
ATOM 3792 N N . LYS A 1 497 ? 12.512 -10.719 9.541 1.00 50.47 497 LYS A N 1
ATOM 3793 C CA . LYS A 1 497 ? 12.852 -10.153 8.232 1.00 50.47 497 LYS A CA 1
ATOM 3794 C C . LYS A 1 497 ? 12.249 -8.752 8.128 1.00 50.47 497 LYS A C 1
ATOM 3796 O O . LYS A 1 497 ? 11.032 -8.613 7.997 1.00 50.47 497 LYS A O 1
ATOM 3801 N N . GLU A 1 498 ? 13.085 -7.727 8.252 1.00 53.19 498 GLU A N 1
ATOM 3802 C CA . GLU A 1 498 ? 12.653 -6.340 8.140 1.00 53.19 498 GLU A CA 1
ATOM 3803 C C . GLU A 1 498 ? 12.368 -6.057 6.667 1.00 53.19 498 GLU A C 1
ATOM 3805 O O . GLU A 1 498 ? 13.245 -6.118 5.806 1.00 53.19 498 GLU A O 1
ATOM 3810 N N . PHE A 1 499 ? 11.092 -5.844 6.359 1.00 68.25 499 PHE A N 1
ATOM 3811 C CA . PHE A 1 499 ? 10.658 -5.399 5.044 1.00 68.25 499 PHE A CA 1
ATOM 3812 C C . PHE A 1 499 ? 10.652 -3.869 5.022 1.00 68.25 499 PHE A C 1
ATOM 3814 O O . PHE A 1 499 ? 10.290 -3.242 6.015 1.00 68.25 499 PHE A O 1
ATOM 3821 N N . GLY A 1 500 ? 11.014 -3.294 3.875 1.00 81.94 500 GLY A N 1
ATOM 3822 C CA . GLY A 1 500 ? 11.007 -1.850 3.650 1.00 81.94 500 GLY A CA 1
ATOM 3823 C C . GLY A 1 500 ? 12.398 -1.216 3.656 1.00 81.94 500 GLY A C 1
ATOM 3824 O O . GLY A 1 500 ? 13.345 -1.711 4.271 1.00 81.94 500 GLY A O 1
ATOM 3825 N N . SER A 1 501 ? 12.536 -0.118 2.925 1.00 90.06 501 SER A N 1
ATOM 3826 C CA . SER A 1 501 ? 13.745 0.697 2.871 1.00 90.06 501 SER A CA 1
ATOM 3827 C C . SER A 1 501 ? 13.388 2.138 2.526 1.00 90.06 501 SER A C 1
ATOM 3829 O O . SER A 1 501 ? 12.436 2.398 1.790 1.00 90.06 501 SER A O 1
ATOM 3831 N N . ASP A 1 502 ? 14.194 3.081 3.006 1.00 92.44 502 ASP A N 1
ATOM 3832 C CA . ASP A 1 502 ? 14.015 4.500 2.683 1.00 92.44 502 ASP A CA 1
ATOM 3833 C C . ASP A 1 502 ? 14.151 4.756 1.174 1.00 92.44 502 ASP A C 1
ATOM 3835 O O . ASP A 1 502 ? 13.508 5.654 0.640 1.00 92.44 502 ASP A O 1
ATOM 3839 N N . ALA A 1 503 ? 14.918 3.915 0.468 1.00 91.00 503 ALA A N 1
ATOM 3840 C CA . ALA A 1 503 ? 15.003 3.922 -0.988 1.00 91.00 503 ALA A CA 1
ATOM 3841 C C . ALA A 1 503 ? 13.670 3.529 -1.652 1.00 91.00 503 ALA A C 1
ATOM 3843 O O . ALA A 1 503 ? 13.197 4.244 -2.534 1.00 91.00 503 ALA A O 1
ATOM 3844 N N . GLU A 1 504 ? 13.035 2.431 -1.214 1.00 92.88 504 GLU A N 1
ATOM 3845 C CA . GLU A 1 504 ? 11.706 2.024 -1.702 1.00 92.88 504 GLU A CA 1
ATOM 3846 C C . GLU A 1 504 ? 10.675 3.126 -1.398 1.00 92.88 504 GLU A C 1
ATOM 3848 O O . GLU A 1 504 ? 9.875 3.483 -2.264 1.00 92.88 504 GLU A O 1
ATOM 3853 N N . MET A 1 505 ? 10.736 3.716 -0.200 1.00 94.94 505 MET A N 1
ATOM 3854 C CA . MET A 1 505 ? 9.852 4.803 0.221 1.00 94.94 505 MET A CA 1
ATOM 3855 C C . MET A 1 505 ? 10.030 6.071 -0.625 1.00 94.94 505 MET A C 1
ATOM 3857 O O . MET A 1 505 ? 9.036 6.622 -1.095 1.00 94.94 505 MET A O 1
ATOM 3861 N N . LEU A 1 506 ? 11.269 6.493 -0.901 1.00 95.19 506 LEU A N 1
ATOM 3862 C CA . LEU A 1 506 ? 11.562 7.622 -1.791 1.00 95.19 506 LEU A CA 1
ATOM 3863 C C . LEU A 1 506 ? 11.020 7.375 -3.204 1.00 95.19 506 LEU A C 1
ATOM 3865 O O . LEU A 1 506 ? 10.400 8.258 -3.792 1.00 95.19 506 LEU A O 1
ATOM 3869 N N . VAL A 1 507 ? 11.203 6.174 -3.758 1.00 94.94 507 VAL A N 1
ATOM 3870 C CA . VAL A 1 507 ? 10.709 5.867 -5.109 1.00 94.94 507 VAL A CA 1
ATOM 3871 C C . VAL A 1 507 ? 9.183 5.845 -5.165 1.00 94.94 507 VAL A C 1
ATOM 3873 O O . VAL A 1 507 ? 8.609 6.353 -6.132 1.00 94.94 507 VAL A O 1
ATOM 3876 N N . ARG A 1 508 ? 8.503 5.339 -4.129 1.00 96.06 508 ARG A N 1
ATOM 3877 C CA . ARG A 1 508 ? 7.040 5.464 -4.021 1.00 96.06 508 ARG A CA 1
ATOM 3878 C C . ARG A 1 508 ? 6.603 6.928 -3.916 1.00 96.06 508 ARG A C 1
ATOM 3880 O O . ARG A 1 508 ? 5.656 7.309 -4.600 1.00 96.06 508 ARG A O 1
ATOM 3887 N N . ALA A 1 509 ? 7.309 7.754 -3.142 1.00 96.62 509 ALA A N 1
ATOM 3888 C CA . ALA A 1 509 ? 7.033 9.189 -3.059 1.00 96.62 509 ALA A CA 1
ATOM 3889 C C . ALA A 1 509 ? 7.181 9.876 -4.429 1.00 96.62 509 ALA A C 1
ATOM 3891 O O . ALA A 1 509 ? 6.305 10.633 -4.833 1.00 96.62 509 ALA A O 1
ATOM 3892 N N . LEU A 1 510 ? 8.230 9.556 -5.196 1.00 95.31 510 LEU A N 1
ATOM 3893 C CA . LEU A 1 510 ? 8.426 10.093 -6.552 1.00 95.31 510 LEU A CA 1
ATOM 3894 C C . LEU A 1 510 ? 7.315 9.669 -7.514 1.00 95.31 510 LEU A C 1
ATOM 3896 O O . LEU A 1 510 ? 6.895 10.449 -8.367 1.00 95.31 510 LEU A O 1
ATOM 3900 N N . CYS A 1 511 ? 6.830 8.435 -7.386 1.00 95.31 511 CYS A N 1
ATOM 3901 C CA . CYS A 1 511 ? 5.681 7.973 -8.156 1.00 95.31 511 CYS A CA 1
ATOM 3902 C C . CYS A 1 511 ? 4.422 8.783 -7.809 1.00 95.31 511 CYS A C 1
ATOM 3904 O O . CYS A 1 511 ? 3.689 9.165 -8.717 1.00 95.31 511 CYS A O 1
ATOM 3906 N N . ALA A 1 512 ? 4.204 9.104 -6.529 1.00 95.19 512 ALA A N 1
ATOM 3907 C CA . ALA A 1 512 ? 3.098 9.951 -6.077 1.00 95.19 512 ALA A CA 1
ATOM 3908 C C . ALA A 1 512 ? 3.219 11.405 -6.559 1.00 95.19 512 ALA A C 1
ATOM 3910 O O . ALA A 1 512 ? 2.229 12.003 -6.970 1.00 95.19 512 ALA A O 1
ATOM 3911 N N . GLU A 1 513 ? 4.426 11.967 -6.586 1.00 94.38 513 GLU A N 1
ATOM 3912 C CA . GLU A 1 513 ? 4.664 13.312 -7.125 1.00 94.38 513 GLU A CA 1
ATOM 3913 C C . GLU A 1 513 ? 4.344 13.393 -8.624 1.00 94.38 513 GLU A C 1
ATOM 3915 O O . GLU A 1 513 ? 3.801 14.388 -9.106 1.00 94.38 513 GLU A O 1
ATOM 3920 N N . ARG A 1 514 ? 4.661 12.324 -9.365 1.00 92.12 514 ARG A N 1
ATOM 3921 C CA . ARG A 1 514 ? 4.558 12.275 -10.831 1.00 92.12 514 ARG A CA 1
ATOM 3922 C C . ARG A 1 514 ? 3.282 11.627 -11.366 1.00 92.12 514 ARG A C 1
ATOM 3924 O O . ARG A 1 514 ? 3.104 11.579 -12.583 1.00 92.12 514 ARG A O 1
ATOM 3931 N N . GLY A 1 515 ? 2.421 11.103 -10.495 1.00 92.50 515 GLY A N 1
ATOM 3932 C CA . GLY A 1 515 ? 1.182 10.432 -10.896 1.00 92.50 515 GLY A CA 1
ATOM 3933 C C . GLY A 1 515 ? 1.388 9.057 -11.537 1.00 92.50 515 GLY A C 1
ATOM 3934 O O . GLY A 1 515 ? 0.636 8.670 -12.429 1.00 92.50 515 GLY A O 1
ATOM 3935 N N . TRP A 1 516 ? 2.417 8.311 -11.131 1.00 93.12 516 TRP A N 1
ATOM 3936 C CA . TRP A 1 516 ? 2.714 6.983 -11.673 1.00 93.12 516 TRP A CA 1
ATOM 3937 C C . TRP A 1 516 ? 2.198 5.863 -10.770 1.00 93.12 516 TRP A C 1
ATOM 3939 O O . TRP A 1 516 ? 2.690 5.672 -9.662 1.00 93.12 516 TRP A O 1
ATOM 3949 N N . ASN A 1 517 ? 1.265 5.051 -11.273 1.00 94.12 517 ASN A N 1
ATOM 3950 C CA . ASN A 1 517 ? 1.010 3.740 -10.674 1.00 94.12 517 ASN A CA 1
ATOM 3951 C C . ASN A 1 517 ? 2.203 2.815 -10.952 1.00 94.12 517 ASN A C 1
ATOM 3953 O O . ASN A 1 517 ? 2.753 2.842 -12.060 1.00 94.12 517 ASN A O 1
ATOM 3957 N N . ALA A 1 518 ? 2.603 1.997 -9.976 1.00 95.81 518 ALA A N 1
ATOM 3958 C CA . ALA A 1 518 ? 3.836 1.223 -10.095 1.00 95.81 518 ALA A CA 1
ATOM 3959 C C . ALA A 1 518 ? 3.757 -0.193 -9.511 1.00 95.81 518 ALA A C 1
ATOM 3961 O O . ALA A 1 518 ? 3.242 -0.425 -8.415 1.00 95.81 518 ALA A O 1
ATOM 3962 N N . LEU A 1 519 ? 4.320 -1.156 -10.245 1.00 96.50 519 LEU A N 1
ATOM 3963 C CA . LEU A 1 519 ? 4.415 -2.549 -9.818 1.00 96.50 519 LEU A CA 1
ATOM 3964 C C . LEU A 1 519 ? 5.677 -2.756 -8.966 1.00 96.50 519 LEU A C 1
ATOM 3966 O O . LEU A 1 519 ? 6.780 -2.449 -9.407 1.00 96.50 519 LEU A O 1
ATOM 3970 N N . ILE A 1 520 ? 5.546 -3.320 -7.769 1.00 95.12 520 ILE A N 1
ATOM 3971 C CA . ILE A 1 520 ? 6.666 -3.612 -6.869 1.00 95.12 520 ILE A CA 1
ATOM 3972 C C . ILE A 1 520 ? 7.167 -5.031 -7.128 1.00 95.12 520 ILE A C 1
ATOM 3974 O O . ILE A 1 520 ? 6.470 -6.012 -6.868 1.00 95.12 520 ILE A O 1
ATOM 3978 N N . SER A 1 521 ? 8.403 -5.155 -7.591 1.00 92.88 521 SER A N 1
ATOM 3979 C CA . SER A 1 521 ? 9.051 -6.426 -7.896 1.00 92.88 521 SER A CA 1
ATOM 3980 C C . SER A 1 521 ? 10.171 -6.708 -6.902 1.00 92.88 521 SER A C 1
ATOM 3982 O O . SER A 1 521 ? 11.240 -6.105 -6.984 1.00 92.88 521 SER A O 1
ATOM 3984 N N . ARG A 1 522 ? 9.956 -7.653 -5.979 1.00 89.12 522 ARG A N 1
ATOM 3985 C CA . ARG A 1 522 ? 10.951 -8.012 -4.954 1.00 89.12 522 ARG A CA 1
ATOM 3986 C C . ARG A 1 522 ? 11.921 -9.070 -5.473 1.00 89.12 522 ARG A C 1
ATOM 3988 O O . ARG A 1 522 ? 11.498 -10.142 -5.929 1.00 89.12 522 ARG A O 1
ATOM 3995 N N . ARG A 1 523 ? 13.222 -8.799 -5.377 1.00 84.94 523 ARG A N 1
ATOM 3996 C CA . ARG A 1 523 ? 14.294 -9.736 -5.729 1.00 84.94 523 ARG A CA 1
ATOM 3997 C C . ARG A 1 523 ? 14.083 -11.055 -4.990 1.00 84.94 523 ARG A C 1
ATOM 3999 O O . ARG A 1 523 ? 13.639 -11.083 -3.844 1.00 84.94 523 ARG A O 1
ATOM 4006 N N . ARG A 1 524 ? 14.374 -12.166 -5.672 1.00 80.56 524 ARG A N 1
ATOM 4007 C CA . ARG A 1 524 ? 14.161 -13.555 -5.206 1.00 80.56 524 ARG A CA 1
ATOM 4008 C C . ARG A 1 524 ? 12.704 -14.017 -5.050 1.00 80.56 524 ARG A C 1
ATOM 4010 O O . ARG A 1 524 ? 12.502 -15.211 -4.873 1.00 80.56 524 ARG A O 1
ATOM 4017 N N . ARG A 1 525 ? 11.703 -13.132 -5.134 1.00 86.31 525 ARG A N 1
ATOM 4018 C CA . ARG A 1 525 ? 10.282 -13.524 -5.224 1.00 86.31 525 ARG A CA 1
ATOM 4019 C C . ARG A 1 525 ? 9.782 -13.515 -6.659 1.00 86.31 525 ARG A C 1
ATOM 4021 O O . ARG A 1 525 ? 9.156 -14.476 -7.084 1.00 86.31 525 ARG A O 1
ATOM 4028 N N . SER A 1 526 ? 10.077 -12.452 -7.397 1.00 89.44 526 SER A N 1
ATOM 4029 C CA . SER A 1 526 ? 9.727 -12.315 -8.808 1.00 89.44 526 SER A CA 1
ATOM 4030 C C . SER A 1 526 ? 10.958 -11.911 -9.620 1.00 89.44 526 SER A C 1
ATOM 4032 O O . SER A 1 526 ? 11.803 -11.120 -9.174 1.00 89.44 526 SER A O 1
ATOM 4034 N N . CYS A 1 527 ? 11.103 -12.495 -10.810 1.00 89.56 527 CYS A N 1
ATOM 4035 C CA . CYS A 1 527 ? 12.129 -12.089 -11.762 1.00 89.56 527 CYS A CA 1
ATOM 4036 C C . CYS A 1 527 ? 11.689 -10.821 -12.502 1.00 89.56 527 CYS A C 1
ATOM 4038 O O . CYS A 1 527 ? 10.493 -10.545 -12.642 1.00 89.56 527 CYS A O 1
ATOM 4040 N N . LEU A 1 528 ? 12.660 -10.056 -13.003 1.00 89.44 528 LEU A N 1
ATOM 4041 C CA . LEU A 1 528 ? 12.386 -8.795 -13.687 1.00 89.44 528 LEU A CA 1
ATOM 4042 C C . LEU A 1 528 ? 11.512 -8.981 -14.942 1.00 89.44 528 LEU A C 1
ATOM 4044 O O . LEU A 1 528 ? 10.587 -8.206 -15.158 1.00 89.44 528 LEU A O 1
ATOM 4048 N N . ALA A 1 529 ? 11.725 -10.052 -15.712 1.00 90.44 529 ALA A N 1
ATOM 4049 C CA . ALA A 1 529 ? 10.911 -10.362 -16.890 1.00 90.44 529 ALA A CA 1
ATOM 4050 C C . ALA A 1 529 ? 9.416 -10.553 -16.563 1.00 90.44 529 ALA A C 1
ATOM 4052 O O . ALA A 1 529 ? 8.559 -9.980 -17.235 1.00 90.44 529 ALA A O 1
ATOM 4053 N N . CYS A 1 530 ? 9.093 -11.318 -15.512 1.00 92.50 530 CYS A N 1
ATOM 4054 C CA . CYS A 1 530 ? 7.707 -11.499 -15.070 1.00 92.50 530 CYS A CA 1
ATOM 4055 C C . CYS A 1 530 ? 7.094 -10.180 -14.603 1.00 92.50 530 CYS A C 1
ATOM 4057 O O . CYS A 1 530 ? 5.964 -9.887 -14.973 1.00 92.50 530 CYS A O 1
ATOM 4059 N N . ALA A 1 531 ? 7.852 -9.361 -13.871 1.00 93.88 531 ALA A N 1
ATOM 4060 C CA . ALA A 1 531 ? 7.380 -8.054 -13.430 1.00 93.88 531 ALA A CA 1
ATOM 4061 C C . ALA A 1 531 ? 7.089 -7.100 -14.600 1.00 93.88 531 ALA A C 1
ATOM 4063 O O . ALA A 1 531 ? 6.061 -6.434 -14.596 1.00 93.88 531 ALA A O 1
ATOM 4064 N N . ILE A 1 532 ? 7.943 -7.057 -15.628 1.00 93.00 532 ILE A N 1
ATOM 4065 C CA . ILE A 1 532 ? 7.706 -6.234 -16.829 1.00 93.00 532 ILE A CA 1
ATOM 4066 C C . ILE A 1 532 ? 6.430 -6.684 -17.551 1.00 93.00 532 ILE A C 1
ATOM 4068 O O . ILE A 1 532 ? 5.604 -5.854 -17.928 1.00 93.00 532 ILE A O 1
ATOM 4072 N N . ARG A 1 533 ? 6.242 -7.999 -17.711 1.00 92.94 533 ARG A N 1
ATOM 4073 C CA . ARG A 1 533 ? 5.039 -8.562 -18.335 1.00 92.94 533 ARG A CA 1
ATOM 4074 C C . ARG A 1 533 ? 3.779 -8.263 -17.522 1.00 92.94 533 ARG A C 1
ATOM 4076 O O . ARG A 1 533 ? 2.767 -7.861 -18.081 1.00 92.94 533 ARG A O 1
ATOM 4083 N N . GLU A 1 534 ? 3.838 -8.435 -16.204 1.00 94.81 534 GLU A N 1
ATOM 4084 C CA . GLU A 1 534 ? 2.723 -8.122 -15.305 1.00 94.81 534 GLU A CA 1
ATOM 4085 C C . GLU A 1 534 ? 2.368 -6.635 -15.333 1.00 94.81 534 GLU A C 1
ATOM 4087 O O . GLU A 1 534 ? 1.187 -6.307 -15.407 1.00 94.81 534 GLU A O 1
ATOM 4092 N N . ALA A 1 535 ? 3.369 -5.749 -15.355 1.00 94.19 535 ALA A N 1
ATOM 4093 C CA . ALA A 1 535 ? 3.167 -4.312 -15.512 1.00 94.19 535 ALA A CA 1
ATOM 4094 C C . ALA A 1 535 ? 2.442 -3.991 -16.831 1.00 94.19 535 ALA A C 1
ATOM 4096 O O . ALA A 1 535 ? 1.474 -3.232 -16.826 1.00 94.19 535 ALA A O 1
ATOM 4097 N N . GLY A 1 536 ? 2.823 -4.643 -17.936 1.00 90.62 536 GLY A N 1
ATOM 4098 C CA . GLY A 1 536 ? 2.109 -4.553 -19.215 1.00 90.62 536 GLY A CA 1
ATOM 4099 C C . GLY A 1 536 ? 0.654 -5.030 -19.128 1.00 90.62 536 GLY A C 1
ATOM 4100 O O . GLY A 1 536 ? -0.258 -4.325 -19.564 1.00 90.62 536 GLY A O 1
ATOM 4101 N N . ALA A 1 537 ? 0.407 -6.178 -18.490 1.00 92.00 537 ALA A N 1
ATOM 4102 C CA . ALA A 1 537 ? -0.940 -6.724 -18.310 1.00 92.00 537 ALA A CA 1
ATOM 4103 C C . ALA A 1 537 ? -1.869 -5.744 -17.573 1.00 92.00 537 ALA A C 1
ATOM 4105 O O . ALA A 1 537 ? -2.999 -5.504 -18.013 1.00 92.00 537 ALA A O 1
ATOM 4106 N N . ILE A 1 538 ? -1.380 -5.124 -16.494 1.00 91.69 538 ILE A N 1
ATOM 4107 C CA . ILE A 1 538 ? -2.133 -4.126 -15.716 1.00 91.69 538 ILE A CA 1
ATOM 4108 C C . ILE A 1 538 ? -2.075 -2.707 -16.307 1.00 91.69 538 ILE A C 1
ATOM 4110 O O . ILE A 1 538 ? -2.716 -1.803 -15.773 1.00 91.69 538 ILE A O 1
ATOM 4114 N N . GLY A 1 539 ? -1.368 -2.507 -17.423 1.00 90.56 539 GLY A N 1
ATOM 4115 C CA . GLY A 1 539 ? -1.270 -1.222 -18.116 1.00 90.56 539 GLY A CA 1
ATOM 4116 C C . GLY A 1 539 ? -0.443 -0.172 -17.369 1.00 90.56 539 GLY A C 1
ATOM 4117 O O . GLY A 1 539 ? -0.690 1.022 -17.522 1.00 90.56 539 GLY A O 1
ATOM 4118 N N . TRP A 1 540 ? 0.499 -0.585 -16.520 1.00 92.56 540 TRP A N 1
ATOM 4119 C CA . TRP A 1 540 ? 1.348 0.317 -15.739 1.00 92.56 540 TRP A CA 1
ATOM 4120 C C . TRP A 1 540 ? 2.736 0.439 -16.363 1.00 92.56 540 TRP A C 1
ATOM 4122 O O . TRP A 1 540 ? 3.371 -0.550 -16.719 1.00 92.56 540 TRP A O 1
ATOM 4132 N N . GLY A 1 541 ? 3.225 1.674 -16.478 1.00 92.19 541 GLY A N 1
ATOM 4133 C CA . GLY A 1 541 ? 4.503 1.977 -17.124 1.00 92.19 541 GLY A CA 1
ATOM 4134 C C . GLY A 1 541 ? 5.722 1.936 -16.201 1.00 92.19 541 GLY A C 1
ATOM 4135 O O . GLY A 1 541 ? 6.826 2.186 -16.679 1.00 92.19 541 GLY A O 1
ATOM 4136 N N . VAL A 1 542 ? 5.553 1.662 -14.903 1.00 95.12 542 VAL A N 1
ATOM 4137 C CA . VAL A 1 542 ? 6.633 1.722 -13.904 1.00 95.12 542 VAL A CA 1
ATOM 4138 C C . VAL A 1 542 ? 6.715 0.426 -13.098 1.00 95.12 542 VAL A C 1
ATOM 4140 O O . VAL A 1 542 ? 5.713 -0.072 -12.583 1.00 95.12 542 VAL A O 1
ATOM 4143 N N . VAL A 1 543 ? 7.932 -0.093 -12.952 1.00 95.25 543 VAL A N 1
ATOM 4144 C CA . VAL A 1 543 ? 8.297 -1.203 -12.068 1.00 95.25 543 VAL A CA 1
ATOM 4145 C C . VAL A 1 543 ? 9.331 -0.706 -11.059 1.00 95.25 543 VAL A C 1
ATOM 4147 O O . VAL A 1 543 ? 10.407 -0.243 -11.432 1.00 95.25 543 VAL A O 1
ATOM 4150 N N . ILE A 1 544 ? 9.023 -0.840 -9.773 1.00 94.31 544 ILE A N 1
ATOM 4151 C CA . ILE A 1 544 ? 9.939 -0.581 -8.660 1.00 94.31 544 ILE A CA 1
ATOM 4152 C C . ILE A 1 544 ? 10.622 -1.906 -8.317 1.00 94.31 544 ILE A C 1
ATOM 4154 O O . ILE A 1 544 ? 9.970 -2.841 -7.846 1.00 94.31 544 ILE A O 1
ATOM 4158 N N . ARG A 1 545 ? 11.925 -2.018 -8.580 1.00 90.38 545 ARG A N 1
ATOM 4159 C CA . ARG A 1 545 ? 12.720 -3.218 -8.297 1.00 90.38 545 ARG A CA 1
ATOM 4160 C C . ARG A 1 545 ? 13.357 -3.094 -6.914 1.00 90.38 545 ARG A C 1
ATOM 4162 O O . ARG A 1 545 ? 14.209 -2.236 -6.719 1.00 90.38 545 ARG A O 1
ATOM 4169 N N . VAL A 1 546 ? 12.944 -3.946 -5.973 1.00 87.62 546 VAL A N 1
ATOM 4170 C CA . VAL A 1 546 ? 13.409 -3.944 -4.570 1.00 87.62 546 VAL A CA 1
ATOM 4171 C C . VAL A 1 546 ? 14.282 -5.153 -4.305 1.00 87.62 546 VAL A C 1
ATOM 4173 O O . VAL A 1 546 ? 13.766 -6.285 -4.446 1.00 87.62 546 VAL A O 1
#

Foldseek 3Di:
DDPVVVVVVLLVVQCVVWKDKDKDFDDDDDDDPPQACVVQQQLDPPPPDDDDDDDRDTDITIATPCLVVLLVVLLVQCVLLVPVPSVVSVVCVVRRNQDAFNPPDDDDPQQDQFDLPDPPDDPDDDDDDDDDPDFDSLLVGDKHFQPPGSVLCVCSSSSSDDPDLSNQVSSVSSVQNRDVQSCVFADGIADSQAWKDDDQKIKHFLNDLVQVLQCQAWPWGDDSRMIIHSADAPPDDGIYTEAETAAELDPDDALVVVVVQLCQLLDLQSNDDPVPDDPVQWDFDDDDPADQAKDKAWDHKYKDFDPPPPPDDDDDDDDDDDPPPPDDDHTYTWIKTWMWIDGPPDDTDIDIFTLHHRAAEAEFFFDDDDPDDDDDDDPPHPVNVVDPDDDPDDPPVQTADIHGNLFKEKEAEPVVLRPDDLPDAPVNCVLCPDDDDPPDDRCPDIDIRPDDPPDPRAYAYEYELDDPDDDDPPDDPDPQDFDQDPVGDTDGDDPPPTRHDSSSSVVSSSCSSNSFHEYEYEPPRHDPNSRSSNCSSSVGRYYYYD